Protein AF-A0A7S3FJM4-F1 (afdb_monomer_lite)

Sequence (471 aa):
MRAKPCRTRSKTSTLLRIMSQEGNAVQEMLAPPARSAQETRLATVQQASAEQGGRQRPVWGRTQSLAGVLAELHSSNAFLAQRGLEALREAVASAPCGVLSEALLKSPGLGALWMAWETVHADAKHRCSVAPLLAAAACLRYDARQDVSASLLAEADGVAAQLDAVAMTFVQRRLRDAYSHLASGSHTRANAALALLAAAVDGRPAVARELAASFDFSLQALPRLSNHVPMQRESAKVGRKRLRGSGDGDGAAARWPHPPSPADMSVKDLQAQPSRVLFVDFVLALLSAEDYGLARAVLGRKVLAAGVLHGIARDPPDRATIALRRVAQCTVEGSHDGGVRLPTRVLSAIFGDAAVEQLAIVSMRAGREEGGGEAAAASAAKVLLQALATQPLFGITPPRATLCPAGVRAAARCARLLKRLRPTMCRIHARLVIAAADANPCVAAAYLASLSIKVDPSLSERWLTSMALTG

Organism: NCBI:txid676789

Secondary structure (DSSP, 8-state):
----------STTHHHHHHHHHHHHHHTTSSPPPHHHHHHHHHHHHHHHHHTTTS-----STT--HHHHHHHHT-SSHHHHHHHHHHHHHHHHH-HHHHHHHHHHHSGGGHHHHHHHHHHHHSTTTTT-SHHHHHHHHHHT--TTTS--GGGHHHHHHHHHHHHHHHHHHHHHHHHHHHHHHTSS-HHHHHHHHHHHHHHHTT-HHHHHHHHHH--TT-THHHHHHS-PPPPTTHHHHHHHHTTSS---------PPPPPPTTT--HHHHHHS-HHHHHHHHHHHHHTS--HHHHHHHHT-HHHHHHHHTTGGGS-HHHHHHHHHHHHIIIII--TTS--PPPHHHHHHHS-HHHHHHHHHHHTT--S-TTSHHHHHHHHHHHHHHHHHH-GGGSSSPPTT--SHHHHHHHHHHHHHHHHT-GGG-HHHHHHHHHHHHH-HHHHHHHHHT-----S----HHHHHHHHHH-

pLDDT: mean 75.52, std 19.99, range [27.16, 97.06]

InterPro domains:
  IPR021714 URB1, N-terminal [PF11707] (114-465)
  IPR039844 Nucleolar pre-ribosomal-associated protein 1 [PTHR13500] (57-469)

Radius of gyration: 31.44 Å; chains: 1; bounding box: 91×106×93 Å

Foldseek 3Di:
DDDDDDDDDDPPPPVVVVVVVVVVVVVVVPDDPDPVVVVVVVVVVVVVVVVVPPPDDPPPDPDDDLVCLLVLLQDLALVSLLVSLQVLLLVCLVPVQVSLLVCCVVPPLNVSLVSSLCSQCVDPVRVLPLSSLLSLLSNLQDQLPPPDDPVCVVVSVVSNVSSLSNLLCCLVPPVVSLLCQLPVPDQLSVLSSLSSLLSSLQQHQVSLVSNLVRPDLVRPSLLVLLDDDDPPCPVVVVVVVVVPPDDDDDPDPPQPDQQDRSSPDDSVSSVVDRSNNSLLSSLLSSLNNLDLVSLLSSLLRLSSLCSCLQCLLVDRLQSLLSSLVSVCVSAPVHDPPPDDHHALVSLLSSPDPRSLLSLLSLLVQPDPDPPDSSPSSNVSSLSVLLCQLQPCRNVQAADAPDPDPSNLVSLLSSLVSLVSNPCLVPVSSLVSLVNSCVNHVSNLVNNVVPDPQPPDDDPDSSNVSVVVSND

Structure (mmCIF, N/CA/C/O backbone):
data_AF-A0A7S3FJM4-F1
#
_entry.id   AF-A0A7S3FJM4-F1
#
loop_
_atom_site.group_PDB
_atom_site.id
_atom_site.type_symbol
_atom_site.label_atom_id
_atom_site.label_alt_id
_atom_site.label_comp_id
_atom_site.label_asym_id
_atom_site.label_entity_id
_atom_site.label_seq_id
_atom_site.pdbx_PDB_ins_code
_atom_site.Cartn_x
_atom_site.Cartn_y
_atom_site.Cartn_z
_atom_site.occupancy
_atom_site.B_iso_or_equiv
_atom_site.auth_seq_id
_atom_site.auth_comp_id
_atom_site.auth_asym_id
_atom_site.auth_atom_id
_atom_site.pdbx_PDB_model_num
ATOM 1 N N . MET A 1 1 ? 62.749 -71.794 28.501 1.00 39.62 1 MET A N 1
ATOM 2 C CA . MET A 1 1 ? 62.805 -71.032 29.770 1.00 39.62 1 MET A CA 1
ATOM 3 C C . MET A 1 1 ? 61.394 -70.626 30.180 1.00 39.62 1 MET A C 1
ATOM 5 O O . MET A 1 1 ? 60.537 -70.475 29.325 1.00 39.62 1 MET A O 1
ATOM 9 N N . ARG A 1 2 ? 61.190 -70.565 31.496 1.00 34.47 2 ARG A N 1
ATOM 10 C CA . ARG A 1 2 ? 59.958 -70.433 32.293 1.00 34.47 2 ARG A CA 1
ATOM 11 C C . ARG A 1 2 ? 58.922 -69.390 31.825 1.00 34.47 2 ARG A C 1
ATOM 13 O O . ARG A 1 2 ? 59.269 -68.306 31.379 1.00 34.47 2 ARG A O 1
ATOM 20 N N . ALA A 1 3 ? 57.654 -69.746 32.042 1.00 38.28 3 ALA A N 1
ATOM 21 C CA . ALA A 1 3 ? 56.435 -68.974 31.798 1.00 38.28 3 ALA A CA 1
ATOM 22 C C . ALA A 1 3 ? 56.213 -67.795 32.770 1.00 38.28 3 ALA A C 1
ATOM 24 O O . ALA A 1 3 ? 56.645 -67.875 33.921 1.00 38.28 3 ALA A O 1
ATOM 25 N N . LYS A 1 4 ? 55.425 -66.785 32.349 1.00 33.31 4 LYS A N 1
ATOM 26 C CA . LYS A 1 4 ? 54.367 -66.125 33.154 1.00 33.31 4 LYS A CA 1
ATOM 27 C C . LYS A 1 4 ? 53.436 -65.223 32.294 1.00 33.31 4 LYS A C 1
ATOM 29 O O . LYS A 1 4 ? 53.839 -64.824 31.208 1.00 33.31 4 LYS A O 1
ATOM 34 N N . PRO A 1 5 ? 52.193 -64.953 32.756 1.00 41.44 5 PRO A N 1
ATOM 35 C CA . PRO A 1 5 ? 51.027 -64.606 31.931 1.00 41.44 5 PRO A CA 1
ATOM 36 C C . PRO A 1 5 ? 50.594 -63.130 32.034 1.00 41.44 5 PRO A C 1
ATOM 38 O O . PRO A 1 5 ? 50.868 -62.476 33.038 1.00 41.44 5 PRO A O 1
ATOM 41 N N . CYS A 1 6 ? 49.779 -62.648 31.086 1.00 31.61 6 CYS A N 1
ATOM 42 C CA . CYS A 1 6 ? 48.996 -61.416 31.250 1.00 31.61 6 CYS A CA 1
ATOM 43 C C . CYS A 1 6 ? 47.493 -61.698 31.120 1.00 31.61 6 CYS A C 1
ATOM 45 O O . CYS A 1 6 ? 46.991 -62.118 30.082 1.00 31.61 6 CYS A O 1
ATOM 47 N N . ARG A 1 7 ? 46.800 -61.486 32.243 1.00 37.44 7 ARG A N 1
ATOM 48 C CA . ARG A 1 7 ? 45.360 -61.640 32.460 1.00 37.44 7 ARG A CA 1
ATOM 49 C C . ARG A 1 7 ? 44.549 -60.592 31.696 1.00 37.44 7 ARG A C 1
ATOM 51 O O . ARG A 1 7 ? 44.805 -59.398 31.799 1.00 37.44 7 ARG A O 1
ATOM 58 N N . THR A 1 8 ? 43.463 -61.053 31.093 1.00 44.09 8 THR A N 1
ATOM 59 C CA . THR A 1 8 ? 42.258 -60.283 30.780 1.00 44.09 8 THR A CA 1
ATOM 60 C C . THR A 1 8 ? 41.577 -59.785 32.062 1.00 44.09 8 THR A C 1
ATOM 62 O O . THR A 1 8 ? 41.276 -60.582 32.954 1.00 44.09 8 THR A O 1
ATOM 65 N N . ARG A 1 9 ? 41.261 -58.485 32.152 1.00 39.78 9 ARG A N 1
ATOM 66 C CA . ARG A 1 9 ? 40.286 -57.945 33.118 1.00 39.78 9 ARG A CA 1
ATOM 67 C C . ARG A 1 9 ? 39.307 -56.988 32.426 1.00 39.78 9 ARG A C 1
ATOM 69 O O . ARG A 1 9 ? 39.622 -55.841 32.148 1.00 39.78 9 ARG A O 1
ATOM 76 N N . SER A 1 10 ? 38.141 -57.558 32.121 1.00 39.91 10 SER A N 1
ATOM 77 C CA . SER A 1 10 ? 36.777 -57.044 32.313 1.00 39.91 10 SER A CA 1
ATOM 78 C C . SER A 1 10 ? 36.544 -55.521 32.260 1.00 39.91 10 SER A C 1
ATOM 80 O O . SER A 1 10 ? 36.835 -54.795 33.209 1.00 39.91 10 SER A O 1
ATOM 82 N N . LYS A 1 11 ? 35.900 -55.074 31.171 1.00 44.12 11 LYS A N 1
ATOM 83 C CA . LYS A 1 11 ? 35.344 -53.724 30.949 1.00 44.12 11 LYS A CA 1
ATOM 84 C C . LYS A 1 11 ? 33.977 -53.495 31.627 1.00 44.12 11 LYS A C 1
ATOM 86 O O . LYS A 1 11 ? 33.295 -52.528 31.311 1.00 44.12 11 LYS A O 1
ATOM 91 N N . THR A 1 12 ? 33.559 -54.342 32.568 1.00 48.03 12 THR A N 1
ATOM 92 C CA . THR A 1 12 ? 32.200 -54.282 33.145 1.00 48.03 12 THR A CA 1
ATOM 93 C C . THR A 1 12 ? 32.071 -53.384 34.385 1.00 48.03 12 THR A C 1
ATOM 95 O O . THR A 1 12 ? 30.970 -53.203 3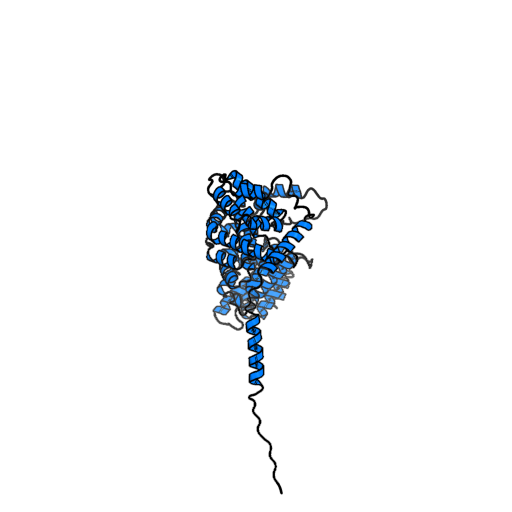4.887 1.00 48.03 12 THR A O 1
ATOM 98 N N . SER A 1 13 ? 33.160 -52.779 34.879 1.00 43.59 13 SER A N 1
ATOM 99 C CA . SER A 1 13 ? 33.133 -51.938 36.096 1.00 43.59 13 SER A CA 1
ATOM 100 C C . SER A 1 13 ? 32.888 -50.443 35.819 1.00 43.59 13 SER A C 1
ATOM 102 O O . SER A 1 13 ? 32.351 -49.729 36.662 1.00 43.59 13 SER A O 1
ATOM 104 N N . THR A 1 14 ? 33.208 -49.952 34.617 1.00 45.62 14 THR A N 1
ATOM 105 C CA . THR A 1 14 ? 33.057 -48.520 34.293 1.00 45.62 14 THR A CA 1
ATOM 106 C C . THR A 1 14 ? 31.616 -48.146 33.929 1.00 45.62 14 THR A C 1
ATOM 108 O O . THR A 1 14 ? 31.166 -47.059 34.276 1.00 45.62 14 THR A O 1
ATOM 111 N N . LEU A 1 15 ? 30.852 -49.057 33.312 1.00 43.81 15 LEU A N 1
ATOM 112 C CA . LEU A 1 15 ? 29.457 -48.796 32.921 1.00 43.81 15 LEU A CA 1
ATOM 113 C C . LEU A 1 15 ? 28.483 -48.760 34.112 1.00 43.81 15 LEU A C 1
ATOM 115 O O . LEU A 1 15 ? 27.527 -47.993 34.089 1.00 43.81 15 LEU A O 1
ATOM 119 N N . LEU A 1 16 ? 28.761 -49.497 35.193 1.00 45.72 16 LEU A N 1
ATOM 120 C CA . LEU A 1 16 ? 27.923 -49.477 36.400 1.00 45.72 16 LEU A CA 1
ATOM 121 C C . LEU A 1 16 ? 28.104 -48.210 37.254 1.00 45.72 16 LEU A C 1
ATOM 123 O O . LEU A 1 16 ? 27.214 -47.867 38.026 1.00 45.72 16 LEU A O 1
ATOM 127 N N . ARG A 1 17 ? 29.212 -47.471 37.097 1.00 48.81 17 ARG A N 1
ATOM 128 C CA . ARG A 1 17 ? 29.406 -46.181 37.787 1.00 48.81 17 ARG A CA 1
ATOM 129 C C . ARG A 1 17 ? 28.692 -45.020 37.104 1.00 48.81 17 ARG A C 1
ATOM 131 O O . ARG A 1 17 ? 28.250 -44.111 37.795 1.00 48.81 17 ARG A O 1
ATOM 138 N N . ILE A 1 18 ? 28.557 -45.070 35.780 1.00 49.81 18 ILE A N 1
ATOM 139 C CA . ILE A 1 18 ? 27.891 -44.014 35.006 1.00 49.81 18 ILE A CA 1
ATOM 140 C C . ILE A 1 18 ? 26.367 -44.115 35.185 1.00 49.81 18 ILE A C 1
ATOM 142 O O . ILE A 1 18 ? 25.718 -43.116 35.477 1.00 49.81 18 ILE A O 1
ATOM 146 N N . MET A 1 19 ? 25.808 -45.330 35.188 1.00 43.66 19 MET A N 1
ATOM 147 C CA . MET A 1 19 ? 24.363 -45.521 35.390 1.00 43.66 19 MET A CA 1
ATOM 148 C C . MET A 1 19 ? 23.877 -45.216 36.819 1.00 43.66 19 MET A C 1
ATOM 150 O O . MET A 1 19 ? 22.699 -44.934 37.014 1.00 43.66 19 MET A O 1
ATOM 154 N N . SER A 1 20 ? 24.762 -45.225 37.825 1.00 46.47 20 SER A N 1
ATOM 155 C CA . SER A 1 20 ? 24.394 -44.858 39.202 1.00 46.47 20 SER A CA 1
ATOM 156 C C . SER A 1 20 ? 24.446 -43.348 39.471 1.00 46.47 20 SER A C 1
ATOM 158 O O . SER A 1 20 ? 23.887 -42.909 40.473 1.00 46.47 20 SER A O 1
ATOM 160 N N . GLN A 1 21 ? 25.098 -42.552 38.613 1.00 45.81 21 GLN A N 1
ATOM 161 C CA . GLN A 1 21 ? 25.098 -41.086 38.729 1.00 45.81 21 GLN A CA 1
ATOM 162 C C . GLN A 1 21 ? 23.905 -40.444 38.008 1.00 45.81 21 GLN A C 1
ATOM 164 O O . GLN A 1 21 ? 23.391 -39.434 38.481 1.00 45.81 21 GLN A O 1
ATOM 169 N N . GLU A 1 22 ? 23.395 -41.061 36.940 1.00 44.41 22 GLU A N 1
ATOM 170 C CA . GLU A 1 22 ? 22.203 -40.566 36.234 1.00 44.41 22 GLU A CA 1
ATOM 171 C C . GLU A 1 22 ? 20.889 -40.874 36.977 1.00 44.41 22 GLU A C 1
ATOM 173 O O . GLU A 1 22 ? 19.920 -40.131 36.842 1.00 44.41 22 GLU A O 1
ATOM 178 N N . GLY A 1 23 ? 20.859 -41.899 37.840 1.00 41.25 23 GLY A N 1
ATOM 179 C CA . GLY A 1 23 ? 19.682 -42.227 38.659 1.00 41.25 23 GLY A CA 1
ATOM 180 C C . GLY A 1 23 ? 19.360 -41.204 39.758 1.00 41.25 23 GLY A C 1
ATOM 181 O O . GLY A 1 23 ? 18.189 -40.957 40.034 1.00 41.25 23 GLY A O 1
ATOM 182 N N . ASN A 1 24 ? 20.373 -40.552 40.342 1.00 38.72 24 ASN A N 1
ATOM 183 C CA . ASN A 1 24 ? 20.156 -39.538 41.385 1.00 38.72 24 ASN A CA 1
ATOM 184 C C . ASN A 1 24 ? 19.783 -38.160 40.817 1.00 38.72 24 ASN A C 1
ATOM 186 O O . ASN A 1 24 ? 19.081 -37.405 41.482 1.00 38.72 24 ASN A O 1
ATOM 190 N N . ALA A 1 25 ? 20.185 -37.845 39.581 1.00 40.25 25 ALA A N 1
ATOM 191 C CA . ALA A 1 25 ? 19.857 -36.564 38.950 1.00 40.25 25 ALA A CA 1
ATOM 192 C C . ALA A 1 25 ? 18.377 -36.463 38.530 1.00 40.25 25 ALA A C 1
ATOM 194 O O . ALA A 1 25 ? 17.809 -35.374 38.498 1.00 40.25 25 ALA A O 1
ATOM 195 N N . VAL A 1 26 ? 17.720 -37.595 38.249 1.00 42.66 26 VAL A N 1
ATOM 196 C CA . VAL A 1 26 ? 16.303 -37.618 37.843 1.00 42.66 26 VAL A CA 1
ATOM 197 C C . VAL A 1 26 ? 15.355 -37.553 39.049 1.00 42.66 26 VAL A C 1
ATOM 199 O O . VAL A 1 26 ? 14.230 -37.071 38.924 1.00 42.66 26 VAL A O 1
ATOM 202 N N . GLN A 1 27 ? 15.805 -37.960 40.241 1.00 40.97 27 GLN A N 1
ATOM 203 C CA . GLN A 1 27 ? 14.979 -37.936 41.455 1.00 40.97 27 GLN A CA 1
ATOM 204 C C . GLN A 1 27 ? 14.938 -36.560 42.144 1.00 40.97 27 GLN A C 1
ATOM 206 O O . GLN A 1 27 ? 13.982 -36.267 42.859 1.00 40.97 27 GLN A O 1
ATOM 211 N N . GLU A 1 28 ? 15.905 -35.680 41.866 1.00 41.78 28 GLU A N 1
ATOM 212 C CA . GLU A 1 28 ? 15.920 -34.291 42.356 1.00 41.78 28 GLU A CA 1
ATOM 213 C C . GLU A 1 28 ? 15.100 -33.326 41.469 1.00 41.78 28 GLU A C 1
ATOM 215 O O . GLU A 1 28 ? 14.780 -32.213 41.880 1.00 41.78 28 GLU A O 1
ATOM 220 N N . MET A 1 29 ? 14.681 -33.766 40.273 1.00 39.06 29 MET A N 1
ATOM 221 C CA . MET A 1 29 ? 13.888 -32.978 39.312 1.00 39.06 29 MET A CA 1
ATOM 222 C C . MET A 1 29 ? 12.359 -33.102 39.469 1.00 39.06 29 ME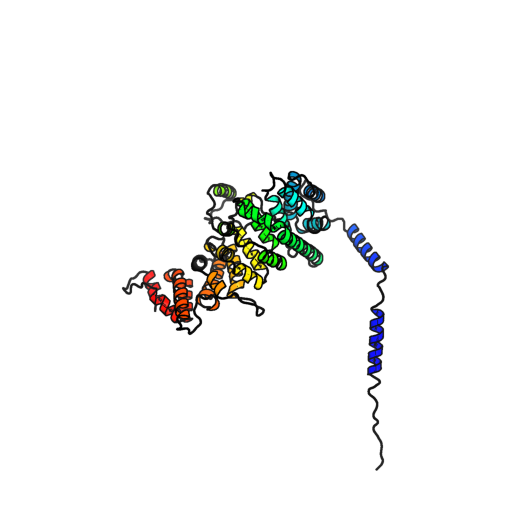T A C 1
ATOM 224 O O . MET A 1 29 ? 11.621 -32.434 38.745 1.00 39.06 29 MET A O 1
ATOM 228 N N . LEU A 1 30 ? 11.862 -33.933 40.395 1.00 41.28 30 LEU A N 1
ATOM 229 C CA . LEU A 1 30 ? 10.423 -34.211 40.570 1.00 41.28 30 LEU A CA 1
ATOM 230 C C . LEU A 1 30 ? 9.838 -33.774 41.926 1.00 41.28 30 LEU A C 1
ATOM 232 O O . LEU A 1 30 ? 8.687 -34.091 42.226 1.00 41.28 30 LEU A O 1
ATOM 236 N N . ALA A 1 31 ? 10.572 -33.005 42.734 1.00 42.19 31 ALA A N 1
ATOM 237 C CA . ALA A 1 31 ? 10.001 -32.374 43.923 1.00 42.19 31 ALA A CA 1
ATOM 238 C C . ALA A 1 31 ? 9.297 -31.049 43.548 1.00 42.19 31 ALA A C 1
ATOM 240 O O . ALA A 1 31 ? 9.924 -30.181 42.936 1.00 42.19 31 ALA A O 1
ATOM 241 N N . PRO A 1 32 ? 8.010 -30.845 43.897 1.00 41.59 32 PRO A N 1
ATOM 242 C CA . PRO A 1 32 ? 7.329 -29.582 43.630 1.00 41.59 32 PRO A CA 1
ATOM 243 C C . PRO A 1 32 ? 7.948 -28.459 44.481 1.00 41.59 32 PRO A C 1
ATOM 245 O O . PRO A 1 32 ? 8.251 -28.685 45.657 1.00 41.59 32 PRO A O 1
ATOM 248 N N . PRO A 1 33 ? 8.120 -27.237 43.944 1.00 40.09 33 PRO A N 1
ATOM 249 C CA . PRO A 1 33 ? 8.651 -26.138 44.732 1.00 40.09 33 PRO A CA 1
ATOM 250 C C . PRO A 1 33 ? 7.643 -25.775 45.827 1.00 40.09 33 PRO A C 1
ATOM 252 O O . PRO A 1 33 ? 6.438 -25.663 45.585 1.00 40.09 33 PRO A O 1
ATOM 255 N N . ALA A 1 34 ? 8.139 -25.602 47.051 1.00 42.25 34 ALA A N 1
ATOM 256 C CA . ALA A 1 34 ? 7.339 -25.171 48.186 1.00 42.25 34 ALA A CA 1
ATOM 257 C C . ALA A 1 34 ? 6.621 -23.848 47.853 1.00 42.25 34 ALA A C 1
ATOM 259 O O . ALA A 1 34 ? 7.263 -22.815 47.642 1.00 42.25 34 ALA A O 1
ATOM 260 N N . ARG A 1 35 ? 5.280 -23.886 47.820 1.00 42.66 35 ARG A N 1
ATOM 261 C CA . ARG A 1 35 ? 4.386 -22.749 47.512 1.00 42.66 35 ARG A CA 1
ATOM 262 C C . ARG A 1 35 ? 4.677 -21.495 48.351 1.00 42.66 35 ARG A C 1
ATOM 264 O O . ARG A 1 35 ? 4.466 -20.384 47.875 1.00 42.66 35 ARG A O 1
ATOM 271 N N . SER A 1 36 ? 5.260 -21.656 49.538 1.00 44.75 36 SER A N 1
ATOM 272 C CA . SER A 1 36 ? 5.613 -20.548 50.428 1.00 44.75 36 SER A CA 1
ATOM 273 C C . SER A 1 36 ? 6.705 -19.626 49.869 1.00 44.75 36 SER A C 1
ATOM 275 O O . SER A 1 36 ? 6.663 -18.424 50.116 1.00 44.75 36 SER A O 1
ATOM 277 N N . ALA A 1 37 ? 7.654 -20.115 49.063 1.00 41.62 37 ALA A N 1
ATOM 278 C CA . ALA A 1 37 ? 8.743 -19.276 48.545 1.00 41.62 37 ALA A CA 1
ATOM 279 C C . ALA A 1 37 ? 8.318 -18.382 47.361 1.00 41.62 37 ALA A C 1
ATOM 281 O O . ALA A 1 37 ? 8.866 -17.293 47.177 1.00 41.62 37 ALA A O 1
ATOM 282 N N . GLN A 1 38 ? 7.327 -18.812 46.572 1.00 44.06 38 GLN A N 1
ATOM 283 C CA . GLN A 1 38 ? 6.772 -18.028 45.462 1.00 44.06 38 GLN A CA 1
ATOM 284 C C . GLN A 1 38 ? 5.787 -16.958 45.947 1.00 44.06 38 GLN A C 1
ATOM 286 O O . GLN A 1 38 ? 5.832 -15.833 45.452 1.00 44.06 38 GLN A O 1
ATOM 291 N N . GLU A 1 39 ? 4.968 -17.265 46.957 1.00 43.50 39 GLU A N 1
ATOM 292 C CA . GLU A 1 39 ? 4.074 -16.285 47.591 1.00 43.50 39 GLU A CA 1
ATOM 293 C C . GLU A 1 39 ? 4.863 -15.203 48.336 1.00 43.50 39 GLU A C 1
ATOM 295 O O . GLU A 1 39 ? 4.546 -14.021 48.213 1.00 43.50 39 GLU A O 1
ATOM 300 N N . THR A 1 40 ? 5.965 -15.572 49.001 1.00 44.62 40 THR A N 1
ATOM 301 C CA . THR A 1 40 ? 6.827 -14.586 49.671 1.00 44.62 40 THR A CA 1
ATOM 302 C C . THR A 1 40 ? 7.497 -13.654 48.655 1.00 44.62 40 THR A C 1
ATOM 304 O O . THR A 1 40 ? 7.541 -12.452 48.894 1.00 44.62 40 THR A O 1
ATOM 307 N N . ARG A 1 41 ? 7.938 -14.160 47.486 1.00 43.53 41 ARG A N 1
ATOM 308 C CA . ARG A 1 41 ? 8.531 -13.344 46.403 1.00 43.53 41 ARG A CA 1
ATOM 309 C C . ARG A 1 41 ? 7.516 -12.444 45.692 1.00 43.53 41 ARG A C 1
ATOM 311 O O . ARG A 1 41 ? 7.853 -11.308 45.375 1.00 43.53 41 ARG A O 1
ATOM 318 N N . LEU A 1 42 ? 6.281 -12.904 45.477 1.00 43.38 42 LEU A N 1
ATOM 319 C CA . LEU A 1 42 ? 5.201 -12.065 44.938 1.00 43.38 42 LEU A CA 1
ATOM 320 C C . LEU A 1 42 ? 4.802 -10.959 45.926 1.00 43.38 42 LEU A C 1
ATOM 322 O O . LEU A 1 42 ? 4.613 -9.818 45.507 1.00 43.38 42 LEU A O 1
ATOM 326 N N . ALA A 1 43 ? 4.782 -11.258 47.229 1.00 42.50 43 ALA A N 1
ATOM 327 C CA . ALA A 1 43 ? 4.556 -10.258 48.268 1.00 42.50 43 ALA A CA 1
ATOM 328 C C . ALA A 1 43 ? 5.711 -9.244 48.356 1.00 42.50 43 ALA A C 1
ATOM 330 O O . ALA A 1 43 ? 5.450 -8.048 48.434 1.00 42.50 43 ALA A O 1
ATOM 331 N N . THR A 1 44 ? 6.980 -9.668 48.240 1.00 42.12 44 THR A N 1
ATOM 332 C CA . THR A 1 44 ? 8.118 -8.720 48.268 1.00 42.12 44 THR A CA 1
ATOM 333 C C . THR A 1 44 ? 8.165 -7.825 47.027 1.00 42.12 44 THR A C 1
ATOM 335 O O . THR A 1 44 ? 8.533 -6.660 47.137 1.00 42.12 44 THR A O 1
ATOM 338 N N . VAL A 1 45 ? 7.750 -8.322 45.854 1.00 45.19 45 VAL A N 1
ATOM 339 C CA . VAL A 1 45 ? 7.652 -7.514 44.622 1.00 45.19 45 VAL A CA 1
ATOM 340 C C . VAL A 1 45 ? 6.471 -6.534 44.681 1.00 45.19 45 VAL A C 1
ATOM 342 O O . VAL A 1 45 ? 6.612 -5.389 44.252 1.00 45.19 45 VAL A O 1
ATOM 345 N N . GLN A 1 46 ? 5.336 -6.924 45.275 1.00 40.88 46 GLN A N 1
ATOM 346 C CA . GLN A 1 46 ? 4.203 -6.014 45.499 1.00 40.88 46 GLN A CA 1
ATOM 347 C C . GLN A 1 46 ? 4.507 -4.945 46.561 1.00 40.88 46 GLN A C 1
ATOM 349 O O . GLN A 1 46 ? 4.119 -3.790 46.389 1.00 40.88 46 GLN A O 1
ATOM 354 N N . GLN A 1 47 ? 5.256 -5.288 47.612 1.00 36.50 47 GLN A N 1
ATOM 355 C CA . GLN A 1 47 ? 5.633 -4.354 48.677 1.00 36.50 47 GLN A CA 1
ATOM 356 C C . GLN A 1 47 ? 6.756 -3.396 48.232 1.00 36.50 47 GLN A C 1
ATOM 358 O O . GLN A 1 47 ? 6.686 -2.202 48.512 1.00 36.50 47 GLN A O 1
ATOM 363 N N . ALA A 1 48 ? 7.704 -3.858 47.404 1.00 36.78 48 ALA A N 1
ATOM 364 C CA . ALA A 1 48 ? 8.706 -2.993 46.769 1.00 36.78 48 ALA A CA 1
ATOM 365 C C . ALA A 1 48 ? 8.106 -2.043 45.706 1.00 36.78 48 ALA A C 1
ATOM 367 O O . ALA A 1 48 ? 8.590 -0.923 45.540 1.00 36.78 48 ALA A O 1
ATOM 368 N N . SER A 1 49 ? 7.021 -2.443 45.022 1.00 35.16 49 SER A N 1
ATOM 369 C CA . SER A 1 49 ? 6.247 -1.546 44.141 1.00 35.16 49 SER A CA 1
ATOM 370 C C . SER A 1 49 ? 5.432 -0.498 44.909 1.00 35.16 49 SER A C 1
ATOM 372 O O . SER A 1 49 ? 5.216 0.598 44.394 1.00 35.16 49 SER A O 1
ATOM 374 N N . ALA A 1 50 ? 5.002 -0.795 46.140 1.00 34.34 50 ALA A N 1
ATOM 375 C CA . ALA A 1 50 ? 4.279 0.159 46.981 1.00 34.34 50 ALA A CA 1
ATOM 376 C C . ALA A 1 50 ? 5.205 1.241 47.575 1.00 34.34 50 ALA A C 1
ATOM 378 O O . ALA A 1 50 ? 4.801 2.397 47.687 1.00 34.34 50 ALA A O 1
ATOM 379 N N . GLU A 1 51 ? 6.460 0.904 47.887 1.00 33.56 51 GLU A N 1
ATOM 380 C CA . GLU A 1 51 ? 7.417 1.836 48.508 1.00 33.56 51 GLU A CA 1
ATOM 381 C C . GLU A 1 51 ? 8.196 2.704 47.500 1.00 33.56 51 GLU A C 1
ATOM 383 O O . GLU A 1 51 ? 8.708 3.761 47.863 1.00 33.56 51 GLU A O 1
ATOM 388 N N . GLN A 1 52 ? 8.198 2.354 46.206 1.00 34.25 52 GLN A N 1
ATOM 389 C CA . GLN A 1 52 ? 8.648 3.248 45.120 1.00 34.25 52 GLN A CA 1
ATOM 390 C C . GLN A 1 52 ? 7.513 4.100 44.514 1.00 34.25 52 GLN A C 1
ATOM 392 O O . GLN A 1 52 ? 7.685 4.742 43.473 1.00 34.25 52 GLN A O 1
ATOM 397 N N . GLY A 1 53 ? 6.364 4.175 45.197 1.00 31.00 53 GLY A N 1
ATOM 398 C CA . GLY A 1 53 ? 5.163 4.939 44.834 1.00 31.00 53 GLY A CA 1
ATOM 399 C C . GLY A 1 53 ? 5.284 6.468 44.933 1.00 31.00 53 GLY A C 1
ATOM 400 O O . GLY A 1 53 ? 4.310 7.141 45.253 1.00 31.00 53 GLY A O 1
ATOM 401 N N . GLY A 1 54 ? 6.466 7.025 44.657 1.00 27.16 54 GLY A N 1
ATOM 402 C CA . GLY A 1 54 ? 6.715 8.466 44.539 1.00 27.16 54 GLY A CA 1
ATOM 403 C C . GLY A 1 54 ? 6.852 8.961 43.094 1.00 27.16 54 GLY A C 1
ATOM 404 O O . GLY A 1 54 ? 7.145 10.135 42.877 1.00 27.16 54 GLY A O 1
ATOM 405 N N . ARG A 1 55 ? 6.670 8.097 42.084 1.00 33.97 55 ARG A N 1
ATOM 406 C CA . ARG A 1 55 ? 6.646 8.531 40.680 1.00 33.97 55 ARG A CA 1
ATOM 407 C C . ARG A 1 55 ? 5.242 8.984 40.310 1.00 33.97 55 ARG A C 1
ATOM 409 O O . ARG A 1 55 ? 4.298 8.200 40.289 1.00 33.97 55 ARG A O 1
ATOM 416 N N . GLN A 1 56 ? 5.141 10.288 40.070 1.00 33.16 56 GLN A N 1
ATOM 417 C CA . GLN A 1 56 ? 3.959 10.998 39.603 1.00 33.16 56 GLN A CA 1
ATOM 418 C C . GLN A 1 56 ? 3.174 10.157 38.591 1.00 33.16 56 GLN A C 1
ATOM 420 O O . GLN A 1 56 ? 3.700 9.766 37.548 1.00 33.16 56 GLN A O 1
ATOM 425 N N . ARG A 1 57 ? 1.900 9.898 38.907 1.00 35.91 57 ARG A N 1
ATOM 426 C CA . ARG A 1 57 ? 0.926 9.417 37.924 1.00 35.91 57 ARG A CA 1
ATOM 427 C C . ARG A 1 57 ? 0.998 10.347 36.707 1.00 35.91 57 ARG A C 1
ATOM 429 O O . ARG A 1 57 ? 1.057 11.560 36.926 1.00 35.91 57 ARG A O 1
ATOM 436 N N . PRO A 1 58 ? 0.980 9.832 35.465 1.00 33.59 58 PRO A N 1
ATOM 437 C CA . PRO A 1 58 ? 0.926 10.690 34.291 1.00 33.59 58 PRO A CA 1
ATOM 438 C C . PRO A 1 58 ? -0.272 11.631 34.446 1.00 33.59 58 PRO A C 1
ATOM 440 O O . PRO A 1 58 ? -1.415 11.196 34.595 1.00 33.59 58 PRO A O 1
ATOM 443 N N . VAL A 1 59 ? 0.014 12.929 34.541 1.00 35.09 59 VAL A N 1
ATOM 444 C CA . VAL A 1 59 ? -1.001 13.965 34.711 1.00 35.09 59 VAL A CA 1
ATOM 445 C C . VAL A 1 59 ? -1.653 14.154 33.351 1.00 35.09 59 VAL A C 1
ATOM 447 O O . VAL A 1 59 ? -1.131 14.843 32.479 1.00 35.09 59 VAL A O 1
ATOM 450 N N . TRP A 1 60 ? -2.778 13.468 33.170 1.00 51.88 60 TRP A N 1
ATOM 451 C CA . TRP A 1 60 ? -3.650 13.575 32.008 1.00 51.88 60 TRP A CA 1
ATOM 452 C C . TRP A 1 60 ? -4.053 15.035 31.769 1.00 51.88 60 TRP A C 1
ATOM 454 O O . TRP A 1 60 ? -4.259 15.801 32.717 1.00 51.88 60 TRP A O 1
ATOM 464 N N . GLY A 1 61 ? -4.209 15.418 30.500 1.00 40.47 61 GLY A N 1
ATOM 465 C CA . GLY A 1 61 ? -4.842 16.683 30.131 1.00 40.47 61 GLY A CA 1
ATOM 466 C C . GLY A 1 61 ? -6.150 16.876 30.911 1.00 40.47 61 GLY A C 1
ATOM 467 O O . GLY A 1 61 ? -6.917 15.937 31.111 1.00 40.47 61 GLY A O 1
ATOM 468 N N . ARG A 1 62 ? -6.359 18.089 31.426 1.00 41.59 62 ARG A N 1
ATOM 469 C CA . ARG A 1 62 ? -7.336 18.449 32.467 1.00 41.59 62 ARG A CA 1
ATOM 470 C C . ARG A 1 62 ? -8.812 18.164 32.114 1.00 41.59 62 ARG A C 1
ATOM 472 O O . ARG A 1 62 ? -9.535 19.139 31.936 1.00 41.59 62 ARG A O 1
ATOM 479 N N . THR A 1 63 ? -9.306 16.916 32.046 1.00 49.25 63 THR A N 1
ATOM 480 C CA . THR A 1 63 ? -10.738 16.619 32.351 1.00 49.25 63 THR A CA 1
ATOM 481 C C . THR A 1 63 ? -11.212 15.156 32.418 1.00 49.25 63 THR A C 1
ATOM 483 O O . THR A 1 63 ? -12.266 14.959 33.016 1.00 49.25 63 THR A O 1
ATOM 486 N N . GLN A 1 64 ? -10.537 14.122 31.893 1.00 65.75 64 GLN A N 1
ATOM 487 C CA . GLN A 1 64 ? -11.095 12.748 31.945 1.00 65.75 64 GLN A CA 1
ATOM 488 C C . GLN A 1 64 ? -10.070 11.666 32.312 1.00 65.75 64 GLN A C 1
ATOM 490 O O . GLN A 1 64 ? -8.949 11.654 31.816 1.00 65.75 64 GLN A O 1
ATOM 495 N N . SER A 1 65 ? -10.466 10.744 33.197 1.00 86.12 65 SER A N 1
ATOM 496 C CA . SER A 1 65 ? -9.691 9.543 33.539 1.00 86.12 65 SER A CA 1
ATOM 497 C C . SER A 1 65 ? -9.952 8.424 32.524 1.00 86.12 65 SER A C 1
ATOM 499 O O . SER A 1 65 ? -11.039 8.362 31.949 1.00 86.12 65 SER A O 1
ATOM 501 N N . LEU A 1 66 ? -9.014 7.479 32.355 1.00 84.25 66 LEU A N 1
ATOM 502 C CA . LEU A 1 66 ? -9.225 6.313 31.478 1.00 84.25 66 LEU A CA 1
ATOM 503 C C . LEU A 1 66 ? -10.481 5.512 31.863 1.00 84.25 66 LEU A C 1
ATOM 505 O O . LEU A 1 66 ? -11.174 4.987 31.000 1.00 84.25 66 LEU A O 1
ATOM 509 N N . ALA A 1 67 ? -10.816 5.453 33.155 1.00 85.81 67 ALA A N 1
ATOM 510 C CA . ALA A 1 67 ? -12.056 4.831 33.618 1.00 85.81 67 ALA A CA 1
ATOM 511 C C . ALA A 1 67 ? -13.308 5.545 33.072 1.00 85.81 67 ALA A C 1
ATOM 513 O O . ALA A 1 67 ? -14.261 4.879 32.679 1.00 85.81 67 ALA A O 1
ATOM 514 N N . GLY A 1 68 ? -13.286 6.881 33.000 1.00 87.88 68 GLY A N 1
ATOM 515 C CA . GLY A 1 68 ? -14.344 7.670 32.367 1.00 87.88 68 GLY A CA 1
ATOM 516 C C . GLY A 1 68 ? -14.445 7.406 30.864 1.00 87.88 68 GLY A C 1
ATOM 517 O O . GLY A 1 68 ? -15.539 7.160 30.366 1.00 87.88 68 GLY A O 1
ATOM 518 N N . VAL A 1 69 ? -13.306 7.352 30.163 1.00 89.75 69 VAL A N 1
ATOM 519 C CA . VAL A 1 69 ? -13.257 7.011 28.728 1.00 89.75 69 VAL A CA 1
ATOM 520 C C . VAL A 1 69 ? -13.843 5.620 28.474 1.00 89.75 69 VAL A C 1
ATOM 522 O O . VAL A 1 69 ? -14.704 5.455 27.614 1.00 89.75 69 VAL A O 1
ATOM 525 N N . LEU A 1 70 ? -13.442 4.616 29.259 1.00 90.00 70 LEU A N 1
ATOM 526 C CA . LEU A 1 70 ? -13.989 3.263 29.153 1.00 90.00 70 LEU A CA 1
ATOM 527 C C . LEU A 1 70 ? -15.491 3.230 29.463 1.00 90.00 70 LEU A C 1
ATOM 529 O O . LEU A 1 70 ? -16.222 2.520 28.780 1.00 90.00 70 LEU A O 1
ATOM 533 N N . ALA A 1 71 ? -15.980 3.993 30.443 1.00 90.50 71 ALA A N 1
ATOM 534 C CA . ALA A 1 71 ? -17.412 4.072 30.732 1.00 90.50 71 ALA A CA 1
ATOM 535 C C . ALA A 1 71 ? -18.211 4.661 29.554 1.00 90.50 71 ALA A C 1
ATOM 537 O O . ALA A 1 71 ? -19.285 4.160 29.227 1.00 90.50 71 ALA A O 1
ATOM 538 N N . GLU A 1 72 ? -17.670 5.679 28.879 1.00 92.12 72 GLU A N 1
ATOM 539 C CA . GLU A 1 72 ? -18.273 6.250 27.669 1.00 92.12 72 GLU A CA 1
ATOM 540 C C . GLU A 1 72 ? -18.303 5.249 26.508 1.00 92.12 72 GLU A C 1
ATOM 542 O O . GLU A 1 72 ? -19.323 5.138 25.830 1.00 92.12 72 GLU A O 1
ATOM 547 N N . LEU A 1 73 ? -17.238 4.461 26.326 1.00 92.12 73 LEU A N 1
ATOM 548 C CA . LEU A 1 73 ? -17.179 3.406 25.307 1.00 92.12 73 LEU A CA 1
ATOM 549 C C . LEU A 1 73 ? -18.216 2.292 25.530 1.00 92.12 73 LEU A C 1
ATOM 551 O O . LEU A 1 73 ? -18.746 1.742 24.568 1.00 92.12 73 LEU A O 1
ATOM 555 N N . HIS A 1 74 ? -18.545 1.976 26.784 1.00 93.19 74 HIS A N 1
ATOM 556 C CA . HIS A 1 74 ? -19.596 1.005 27.115 1.00 93.19 74 HIS A CA 1
ATOM 557 C C . HIS A 1 74 ? -21.015 1.588 27.035 1.00 93.19 74 HIS A C 1
ATOM 559 O O . HIS A 1 74 ? -21.989 0.867 27.260 1.00 93.19 74 HIS A O 1
ATOM 565 N N . SER A 1 75 ? -21.164 2.881 26.737 1.00 91.88 75 SER A N 1
ATOM 566 C CA . SER A 1 75 ? -22.479 3.504 26.657 1.00 91.88 75 SER A CA 1
ATOM 567 C C . SER A 1 75 ? -23.290 2.947 25.485 1.00 91.88 75 SER A C 1
ATOM 569 O O . SER A 1 75 ? -22.810 2.861 24.357 1.00 91.88 75 SER A O 1
ATOM 571 N N . SER A 1 76 ? -24.570 2.658 25.724 1.00 91.88 76 SER A N 1
ATOM 572 C CA . SER A 1 76 ? -25.539 2.370 24.656 1.00 91.88 76 SER A CA 1
ATOM 573 C C . SER A 1 76 ? -25.953 3.626 23.874 1.00 91.88 76 SER A C 1
ATOM 575 O O . SER A 1 76 ? -26.681 3.529 22.891 1.00 91.88 76 SER A O 1
ATOM 577 N N . ASN A 1 77 ? -25.521 4.817 24.305 1.00 91.81 77 ASN A N 1
ATOM 578 C CA . ASN A 1 77 ? -25.769 6.068 23.601 1.00 91.81 77 ASN A CA 1
ATOM 579 C C . ASN A 1 77 ? -24.651 6.324 22.580 1.00 91.81 77 ASN A C 1
ATOM 581 O O . ASN A 1 77 ? -23.502 6.547 22.960 1.00 91.81 77 ASN A O 1
ATOM 585 N N . ALA A 1 78 ? -25.000 6.359 21.291 1.00 91.00 78 ALA A N 1
ATOM 586 C CA . ALA A 1 78 ? -24.048 6.550 20.197 1.00 91.00 78 ALA A CA 1
ATOM 587 C C . ALA A 1 78 ? -23.224 7.845 20.302 1.00 91.00 78 ALA A C 1
ATOM 589 O O . ALA A 1 78 ? -22.053 7.850 19.929 1.00 91.00 78 ALA A O 1
ATOM 590 N N . PHE A 1 79 ? -23.789 8.925 20.851 1.00 90.62 79 PHE A N 1
ATOM 591 C CA . PHE A 1 79 ? -23.056 10.175 21.061 1.00 90.62 79 PHE A CA 1
ATOM 592 C C . PHE A 1 79 ? -21.960 10.020 22.123 1.00 90.62 79 PHE A C 1
ATOM 594 O O . PHE A 1 79 ? -20.829 10.454 21.913 1.00 90.62 79 PHE A O 1
ATOM 601 N N . LEU A 1 80 ? -22.277 9.369 23.248 1.00 91.12 80 LEU A N 1
ATOM 602 C CA . LEU A 1 80 ? -21.301 9.113 24.313 1.00 91.12 80 LEU A CA 1
ATOM 603 C C . LEU A 1 80 ? -20.247 8.099 23.863 1.00 91.12 80 LEU A C 1
ATOM 605 O O . LEU A 1 80 ? -19.064 8.328 24.082 1.00 91.12 80 LEU A O 1
ATOM 609 N N . ALA A 1 81 ? -20.653 7.043 23.155 1.00 91.44 81 ALA A N 1
ATOM 610 C CA . ALA A 1 81 ? -19.728 6.081 22.565 1.00 91.44 81 ALA A CA 1
ATOM 611 C C . ALA A 1 81 ? -18.761 6.754 21.574 1.00 91.44 81 ALA A C 1
ATOM 613 O O . ALA A 1 81 ? -17.557 6.501 21.611 1.00 91.44 81 ALA A O 1
ATOM 614 N N . GLN A 1 82 ? -19.260 7.661 20.725 1.00 90.81 82 GLN A N 1
ATOM 615 C CA . GLN A 1 82 ? -18.419 8.443 19.820 1.00 90.81 82 GLN A CA 1
ATOM 616 C C . GLN A 1 82 ? -17.432 9.336 20.584 1.00 90.81 82 GLN A C 1
ATOM 618 O O . GLN A 1 82 ? -16.249 9.353 20.243 1.00 90.81 82 GLN A O 1
ATOM 623 N N . ARG A 1 83 ? -17.891 10.045 21.623 1.00 91.12 83 ARG A N 1
ATOM 624 C CA . ARG A 1 83 ? -17.021 10.884 22.458 1.00 91.12 83 ARG A CA 1
ATOM 625 C C . ARG A 1 83 ? -15.928 10.061 23.143 1.00 91.12 83 ARG A C 1
ATOM 627 O O . ARG A 1 83 ? -14.765 10.453 23.104 1.00 91.12 83 ARG A O 1
ATOM 634 N N . GLY A 1 84 ? -16.277 8.884 23.663 1.00 91.38 84 GLY A N 1
ATOM 635 C CA . GLY A 1 84 ? -15.323 7.944 24.245 1.00 91.38 84 GLY A CA 1
ATOM 636 C C . GLY A 1 84 ? -14.267 7.467 23.242 1.00 91.38 84 GLY A C 1
ATOM 637 O O . GLY A 1 84 ? -13.094 7.368 23.591 1.00 91.38 84 GLY A O 1
ATOM 638 N N . LEU A 1 85 ? -14.642 7.219 21.981 1.00 92.00 85 LEU A N 1
ATOM 639 C CA . LEU A 1 85 ? -13.697 6.837 20.920 1.00 92.00 85 LEU A CA 1
ATOM 640 C C . LEU A 1 85 ? -12.717 7.970 20.585 1.00 92.00 85 LEU A C 1
ATOM 642 O O . LEU A 1 85 ? -11.523 7.725 20.412 1.00 92.00 85 LEU A O 1
ATOM 646 N N . GLU A 1 86 ? -13.207 9.207 20.509 1.00 90.19 86 GLU A N 1
ATOM 647 C CA . GLU A 1 86 ? -12.372 10.390 20.277 1.00 90.19 86 GLU A CA 1
ATOM 648 C C . GLU A 1 86 ? -11.406 10.623 21.450 1.00 90.19 86 GLU A C 1
ATOM 650 O O . GLU A 1 86 ? -10.207 10.794 21.221 1.0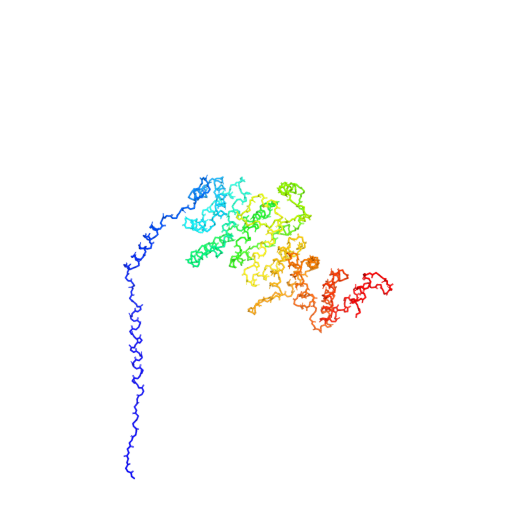0 90.19 86 GLU A O 1
ATOM 655 N N . ALA A 1 87 ? -11.894 10.514 22.690 1.00 89.62 87 ALA A N 1
ATOM 656 C CA . ALA A 1 87 ? -11.084 10.639 23.899 1.00 89.62 87 ALA A CA 1
ATOM 657 C C . ALA A 1 87 ? -10.029 9.527 24.018 1.00 89.62 87 ALA A C 1
ATOM 659 O O . ALA A 1 87 ? -8.880 9.802 24.362 1.00 89.62 87 ALA A O 1
ATOM 660 N N . LEU A 1 88 ? -10.377 8.277 23.683 1.00 90.19 88 LEU A N 1
ATOM 661 C CA . LEU A 1 88 ? -9.417 7.170 23.649 1.00 90.19 88 LEU A CA 1
ATOM 662 C C . LEU A 1 88 ? -8.307 7.441 22.632 1.00 90.19 88 LEU A C 1
ATOM 664 O O . LEU A 1 88 ? -7.133 7.252 22.939 1.00 90.19 88 LEU A O 1
ATOM 668 N N . ARG A 1 89 ? -8.662 7.906 21.432 1.00 88.44 89 ARG A N 1
ATOM 669 C CA . ARG A 1 89 ? -7.685 8.242 20.394 1.00 88.44 89 ARG A CA 1
ATOM 670 C C . ARG A 1 89 ? -6.719 9.330 20.858 1.00 88.44 89 ARG A C 1
ATOM 672 O O . ARG A 1 89 ? -5.514 9.176 20.690 1.00 88.44 89 ARG A O 1
ATOM 679 N N . GLU A 1 90 ? -7.238 10.410 21.436 1.00 86.19 90 GLU A N 1
ATOM 680 C CA . GLU A 1 90 ? -6.418 11.506 21.965 1.00 86.19 90 GLU A CA 1
ATOM 681 C C . GLU A 1 90 ? -5.519 11.037 23.115 1.00 86.19 90 GLU A C 1
ATOM 683 O O . GLU A 1 90 ? -4.340 11.391 23.161 1.00 86.19 90 GLU A O 1
ATOM 688 N N . ALA A 1 91 ? -6.032 10.172 23.995 1.00 84.88 91 ALA A N 1
ATOM 689 C CA . ALA A 1 91 ? -5.241 9.572 25.061 1.00 84.88 91 ALA A CA 1
ATOM 690 C C . ALA A 1 91 ? -4.079 8.743 24.488 1.00 84.88 91 ALA A C 1
ATOM 692 O O . ALA A 1 91 ? -2.931 8.959 24.879 1.00 84.88 91 ALA A O 1
ATOM 693 N N . VAL A 1 92 ? -4.351 7.865 23.515 1.00 84.75 92 VAL A N 1
ATOM 694 C CA . VAL A 1 92 ? -3.325 7.051 22.839 1.00 84.75 92 VAL A CA 1
ATOM 695 C C . VAL A 1 92 ? -2.290 7.929 22.134 1.00 84.75 92 VAL A C 1
ATOM 697 O O . VAL A 1 92 ? -1.105 7.637 22.225 1.00 84.75 92 VAL A O 1
ATOM 700 N N . ALA A 1 93 ? -2.699 9.026 21.492 1.00 80.00 93 ALA A N 1
ATOM 701 C CA . ALA A 1 93 ? -1.766 9.963 20.865 1.00 80.00 93 ALA A CA 1
ATOM 702 C C . ALA A 1 93 ? -0.844 10.650 21.886 1.00 80.00 93 ALA A C 1
ATOM 704 O O . ALA A 1 93 ? 0.326 10.888 21.607 1.00 80.00 93 ALA A O 1
ATOM 705 N N . SER A 1 94 ? -1.357 10.951 23.083 1.00 80.19 94 SER A N 1
ATOM 706 C CA . SER A 1 94 ? -0.582 11.642 24.119 1.00 80.19 94 SER A CA 1
ATOM 707 C C . SER A 1 94 ? 0.376 10.734 24.901 1.00 80.19 94 SER A C 1
ATOM 709 O O . SER A 1 94 ? 1.452 11.182 25.293 1.00 80.19 94 SER A O 1
ATOM 711 N N . ALA A 1 95 ? -0.008 9.479 25.163 1.00 76.31 95 ALA A N 1
ATOM 712 C CA . ALA A 1 95 ? 0.747 8.554 26.010 1.00 76.31 95 ALA A CA 1
ATOM 713 C C . ALA A 1 95 ? 0.463 7.084 25.629 1.00 76.31 95 ALA A C 1
ATOM 715 O O . ALA A 1 95 ? -0.210 6.366 26.377 1.00 76.31 95 ALA A O 1
ATOM 716 N N . PRO A 1 96 ? 0.963 6.603 24.478 1.00 73.56 96 PRO A N 1
ATOM 717 C CA . PRO A 1 96 ? 0.474 5.372 23.860 1.00 73.56 96 PRO A CA 1
ATOM 718 C C . PRO A 1 96 ? 0.715 4.114 24.710 1.00 73.56 96 PRO A C 1
ATOM 720 O O . PRO A 1 96 ? -0.224 3.356 24.944 1.00 73.56 96 PRO A O 1
ATOM 723 N N . CYS A 1 97 ? 1.928 3.921 25.245 1.00 72.56 97 CYS A N 1
ATOM 724 C CA . CYS A 1 97 ? 2.293 2.729 26.025 1.00 72.56 97 CYS A CA 1
ATOM 725 C C . CYS A 1 97 ? 1.452 2.561 27.301 1.00 72.56 97 CYS A C 1
ATOM 727 O O . CYS A 1 97 ? 0.872 1.500 27.544 1.00 72.56 97 CYS A O 1
ATOM 729 N N . GLY A 1 98 ? 1.353 3.626 28.105 1.00 78.44 98 GLY A N 1
ATOM 730 C CA . GLY A 1 98 ? 0.634 3.597 29.381 1.00 78.44 98 GLY A CA 1
ATOM 731 C C . GLY A 1 98 ? -0.872 3.435 29.191 1.00 78.44 98 GLY A C 1
ATOM 732 O O . GLY A 1 98 ? -1.492 2.608 29.857 1.00 78.44 98 GLY A O 1
ATOM 733 N N . VAL A 1 99 ? -1.450 4.173 28.235 1.00 83.19 99 VAL A N 1
ATOM 734 C CA . VAL A 1 99 ? -2.887 4.110 27.930 1.00 83.19 99 VAL A CA 1
ATOM 735 C C . VAL A 1 99 ? -3.277 2.740 27.408 1.00 83.19 99 VAL A C 1
ATOM 737 O O . VAL A 1 99 ? -4.253 2.170 27.888 1.00 83.19 99 VAL A O 1
ATOM 740 N N . LEU A 1 100 ? -2.545 2.212 26.424 1.00 83.50 100 LEU A N 1
ATOM 741 C CA . LEU A 1 100 ? -2.912 0.949 25.791 1.00 83.50 100 LEU A CA 1
ATOM 742 C C . LEU A 1 100 ? -2.736 -0.223 26.745 1.00 83.50 100 LEU A C 1
ATOM 744 O O . LEU A 1 100 ? -3.635 -1.053 26.820 1.00 83.50 100 LEU A O 1
ATOM 748 N N . SER A 1 101 ? -1.652 -0.259 27.521 1.00 82.81 101 SER A N 1
ATOM 749 C CA . SER A 1 101 ? -1.448 -1.296 28.538 1.00 82.81 101 SER A CA 1
ATOM 750 C C . SER A 1 101 ? -2.574 -1.297 29.576 1.00 82.81 101 SER A C 1
ATOM 752 O O . SER A 1 101 ? -3.165 -2.340 29.856 1.00 82.81 101 SER A O 1
ATOM 754 N N . GLU A 1 102 ? -2.944 -0.124 30.104 1.00 85.81 102 GLU A N 1
ATOM 755 C CA . GLU A 1 102 ? -4.027 -0.010 31.087 1.00 85.81 102 GLU A CA 1
ATOM 756 C C . GLU A 1 102 ? -5.404 -0.327 30.472 1.00 85.81 102 GLU A C 1
ATOM 758 O O . GLU A 1 102 ? -6.230 -1.000 31.096 1.00 85.81 102 GLU A O 1
ATOM 763 N N . ALA A 1 103 ? -5.658 0.115 29.237 1.00 86.88 103 ALA A N 1
ATOM 764 C CA . ALA A 1 103 ? -6.905 -0.149 28.522 1.00 86.88 103 ALA A CA 1
ATOM 765 C C . ALA A 1 103 ? -7.070 -1.636 28.190 1.00 86.88 103 ALA A C 1
ATOM 767 O O . ALA A 1 103 ? -8.158 -2.179 28.370 1.00 86.88 103 ALA A O 1
ATOM 768 N N . LEU A 1 104 ? -6.001 -2.302 27.754 1.00 87.38 104 LEU A N 1
ATOM 769 C CA . LEU A 1 104 ? -5.981 -3.737 27.478 1.00 87.38 104 LEU A CA 1
ATOM 770 C C . LEU A 1 104 ? -6.163 -4.566 28.752 1.00 87.38 104 LEU A C 1
ATOM 772 O O . LEU A 1 104 ? -6.892 -5.555 28.734 1.00 87.38 104 LEU A O 1
ATOM 776 N N . LEU A 1 105 ? -5.582 -4.133 29.874 1.00 86.75 105 LEU A N 1
ATOM 777 C CA . LEU A 1 105 ? -5.772 -4.789 31.168 1.00 86.75 105 LEU A CA 1
ATOM 778 C C . LEU A 1 105 ? -7.225 -4.689 31.662 1.00 86.75 105 LEU A C 1
ATOM 780 O O . LEU A 1 105 ? -7.770 -5.655 32.191 1.00 86.75 105 LEU A O 1
ATOM 784 N N . LYS A 1 106 ? -7.872 -3.533 31.472 1.00 87.81 106 LYS A N 1
ATOM 785 C CA . LYS A 1 106 ? -9.270 -3.302 31.883 1.00 87.81 106 LYS A CA 1
ATOM 786 C C . LYS A 1 106 ? -10.302 -3.840 30.893 1.00 87.81 106 LYS A C 1
ATOM 788 O O . LYS A 1 106 ? -11.424 -4.144 31.284 1.00 87.81 106 LYS A O 1
ATOM 793 N N . SER A 1 107 ? -9.945 -3.924 29.618 1.00 88.44 107 SER A N 1
ATOM 794 C CA . SER A 1 107 ? -10.798 -4.384 28.527 1.00 88.44 107 SER A CA 1
ATOM 795 C C . SER A 1 107 ? -9.968 -5.258 27.575 1.00 88.44 107 SER A C 1
ATOM 797 O O . SER A 1 107 ? -9.546 -4.771 26.517 1.00 88.44 107 SER A O 1
ATOM 799 N N . PRO A 1 108 ? -9.763 -6.547 27.910 1.00 88.25 108 PRO A N 1
ATOM 800 C CA . PRO A 1 108 ? -9.001 -7.480 27.084 1.00 88.25 108 PRO A CA 1
ATOM 801 C C . PRO A 1 108 ? -9.474 -7.486 25.628 1.00 88.25 108 PRO A C 1
ATOM 803 O O . PRO A 1 108 ? -10.676 -7.479 25.349 1.00 88.25 108 PRO A O 1
ATOM 806 N N . GLY A 1 109 ? -8.525 -7.443 24.688 1.00 86.50 109 GLY A N 1
ATOM 807 C CA . GLY A 1 109 ? -8.826 -7.379 23.252 1.00 86.50 109 GLY A CA 1
ATOM 808 C C . GLY A 1 109 ? -9.560 -6.103 22.812 1.00 86.50 109 GLY A C 1
ATOM 809 O O . GLY A 1 109 ? -10.213 -6.103 21.767 1.00 86.50 109 GLY A O 1
ATOM 810 N N . LEU A 1 110 ? -9.489 -5.029 23.610 1.00 91.50 110 LEU A N 1
ATOM 811 C CA . LEU A 1 110 ? -10.188 -3.759 23.387 1.00 91.50 110 LEU A CA 1
ATOM 812 C C . LEU A 1 110 ? -11.696 -3.939 23.131 1.00 91.50 110 LEU A C 1
ATOM 814 O O . LEU A 1 110 ? -12.289 -3.227 22.322 1.00 91.50 110 LEU A O 1
ATOM 818 N N . GLY A 1 111 ? -12.336 -4.875 23.845 1.00 91.69 111 GLY A N 1
ATOM 819 C CA . GLY A 1 111 ? -13.780 -5.123 23.754 1.00 91.69 111 GLY A CA 1
ATOM 820 C C . GLY A 1 111 ? -14.639 -3.855 23.856 1.00 91.69 111 GLY A C 1
ATOM 821 O O . GLY A 1 111 ? -15.549 -3.676 23.050 1.00 91.69 111 GLY A O 1
ATOM 822 N N . ALA A 1 112 ? -14.298 -2.929 24.758 1.00 91.94 112 ALA A N 1
ATOM 823 C CA . ALA A 1 112 ? -14.984 -1.643 24.904 1.00 91.94 112 ALA A CA 1
ATOM 824 C C . ALA A 1 112 ? -14.972 -0.801 23.612 1.00 91.94 112 ALA A C 1
ATOM 826 O O . ALA A 1 112 ? -15.990 -0.225 23.234 1.00 91.94 112 ALA A O 1
ATOM 827 N N . LEU A 1 113 ? -13.841 -0.767 22.897 1.00 94.25 113 LEU A N 1
ATOM 828 C CA . LEU A 1 113 ? -13.720 -0.065 21.616 1.00 94.25 113 LEU A CA 1
ATOM 829 C C . LEU A 1 113 ? -14.633 -0.695 20.557 1.00 94.25 113 LEU A C 1
ATOM 831 O O . LEU A 1 113 ? -15.286 0.018 19.796 1.00 94.25 113 LEU A O 1
ATOM 835 N N . TRP A 1 114 ? -14.727 -2.024 20.532 1.00 94.19 114 TRP A N 1
ATOM 836 C CA . TRP A 1 114 ? -15.597 -2.730 19.595 1.00 94.19 114 TRP A CA 1
ATOM 837 C C . TRP A 1 114 ? -17.086 -2.598 19.922 1.00 94.19 114 TRP A C 1
ATOM 839 O O . TRP A 1 114 ? -17.889 -2.503 18.998 1.00 94.19 114 TRP A O 1
ATOM 849 N N . MET A 1 115 ? -17.454 -2.531 21.200 1.00 93.06 115 MET A N 1
ATOM 850 C CA . MET A 1 115 ? -18.826 -2.226 21.617 1.00 93.06 115 MET A CA 1
ATOM 851 C C . MET A 1 115 ? -19.224 -0.814 21.185 1.00 93.06 115 MET A C 1
ATOM 853 O O . MET A 1 115 ? -20.247 -0.634 20.529 1.00 93.06 115 MET A O 1
ATOM 857 N N . ALA A 1 116 ? -18.374 0.181 21.460 1.00 93.44 116 ALA A N 1
ATOM 858 C CA . ALA A 1 116 ? -18.600 1.555 21.019 1.00 93.44 116 ALA A CA 1
ATOM 859 C C . ALA A 1 116 ? -18.727 1.652 19.492 1.00 93.44 116 ALA A C 1
ATOM 861 O O . ALA A 1 116 ? -19.595 2.359 18.978 1.00 93.44 116 ALA A O 1
ATOM 862 N N . TRP A 1 117 ? -17.888 0.912 18.759 1.00 94.25 117 TRP A N 1
ATOM 863 C CA . TRP A 1 117 ? -17.965 0.815 17.304 1.00 94.25 117 TRP A CA 1
ATOM 864 C C . TRP A 1 117 ? -19.342 0.347 16.836 1.00 94.25 117 TRP A C 1
ATOM 866 O O . TRP A 1 117 ? -19.912 0.966 15.936 1.00 94.25 117 TRP A O 1
ATOM 876 N N . GLU A 1 118 ? -19.871 -0.729 17.420 1.00 93.31 118 GLU A N 1
ATOM 877 C CA . GLU A 1 118 ? -21.185 -1.276 17.069 1.00 93.31 118 GLU A CA 1
ATOM 878 C C . GLU A 1 118 ? -22.312 -0.307 17.410 1.00 93.31 118 GLU A C 1
ATOM 880 O O . GLU A 1 118 ? -23.155 -0.049 16.553 1.00 93.31 118 GLU A O 1
ATOM 885 N N . THR A 1 119 ? -22.284 0.300 18.599 1.00 92.75 119 THR A N 1
ATOM 886 C CA . THR A 1 119 ? -23.261 1.318 19.010 1.00 92.75 119 THR A CA 1
ATOM 887 C C . THR A 1 119 ? -23.300 2.481 18.015 1.00 92.75 119 THR A C 1
ATOM 889 O O . THR A 1 119 ? -24.373 2.911 17.591 1.00 92.75 119 THR A O 1
ATOM 892 N N . VAL A 1 120 ? -22.131 2.966 17.583 1.00 90.44 120 VAL A N 1
ATOM 893 C CA . VAL A 1 120 ? -22.018 4.056 16.603 1.00 90.44 120 VAL A CA 1
ATOM 894 C C . VAL A 1 120 ? -22.484 3.624 15.207 1.00 90.44 120 VAL A C 1
ATOM 896 O O . VAL A 1 120 ? -23.155 4.397 14.527 1.00 90.44 120 VAL A O 1
ATOM 899 N N . HIS A 1 121 ? -22.165 2.401 14.767 1.00 88.56 121 HIS A N 1
ATOM 900 C CA . HIS A 1 121 ? -22.563 1.898 13.443 1.00 88.56 121 HIS A CA 1
ATOM 901 C C . HIS A 1 121 ? -24.041 1.487 13.351 1.00 88.56 121 HIS A C 1
ATOM 903 O O . HIS A 1 121 ? -24.603 1.491 12.250 1.00 88.56 121 HIS A O 1
ATOM 909 N N . ALA A 1 122 ? -24.671 1.140 14.474 1.00 89.44 122 ALA A N 1
ATOM 910 C CA . ALA A 1 122 ? -26.095 0.829 14.552 1.00 89.44 122 ALA A CA 1
ATOM 911 C C . ALA A 1 122 ? -26.972 2.089 14.469 1.00 89.44 122 ALA A C 1
ATOM 913 O O . ALA A 1 122 ? -28.075 2.042 13.924 1.00 89.44 122 ALA A O 1
ATOM 914 N N . ASP A 1 123 ? -26.482 3.225 14.970 1.00 89.50 123 ASP A N 1
ATOM 915 C CA . ASP A 1 123 ? -27.222 4.482 14.958 1.00 89.50 123 ASP A CA 1
ATOM 916 C C . ASP A 1 123 ? -27.242 5.123 13.561 1.00 89.50 123 ASP A C 1
ATOM 918 O O . ASP A 1 123 ? -26.206 5.425 12.975 1.00 89.50 123 ASP A O 1
ATOM 922 N N . ALA A 1 124 ? -28.430 5.395 13.016 1.00 79.38 124 ALA A N 1
ATOM 923 C CA . ALA A 1 124 ? -28.571 5.938 11.664 1.00 79.38 124 ALA A CA 1
ATOM 924 C C . ALA A 1 124 ? -27.919 7.324 11.466 1.00 79.38 124 ALA A C 1
ATOM 926 O O . ALA A 1 124 ? -27.494 7.638 10.351 1.00 79.38 124 ALA A O 1
ATOM 927 N N . LYS A 1 125 ? -27.820 8.147 12.519 1.00 76.56 125 LYS A N 1
ATOM 928 C CA . LYS A 1 125 ? -27.187 9.475 12.472 1.00 76.56 125 LYS A CA 1
ATOM 929 C C . LYS A 1 125 ? -25.664 9.359 12.526 1.00 76.56 125 LYS A C 1
ATOM 931 O O . LYS A 1 125 ? -24.972 10.117 11.846 1.00 76.56 125 LYS A O 1
ATOM 936 N N . HIS A 1 126 ? -25.148 8.399 13.292 1.00 73.81 126 HIS A N 1
ATOM 937 C CA . HIS A 1 126 ? -23.716 8.241 13.555 1.00 73.81 126 HIS A CA 1
ATOM 938 C C . HIS A 1 126 ? -23.031 7.112 12.764 1.00 73.81 126 HIS A C 1
ATOM 940 O O . HIS A 1 126 ? -21.802 7.069 12.730 1.00 73.81 126 HIS A O 1
ATOM 946 N N . ARG A 1 127 ? -23.773 6.287 12.010 1.00 73.19 127 ARG A N 1
ATOM 947 C CA . ARG A 1 127 ? -23.269 5.177 11.163 1.00 73.19 127 ARG A CA 1
ATOM 948 C C . ARG A 1 127 ? -22.155 5.563 10.195 1.00 73.19 127 ARG A C 1
ATOM 950 O O . ARG A 1 127 ? -21.374 4.746 9.722 1.00 73.19 127 ARG A O 1
ATOM 957 N N . CYS A 1 128 ? -22.127 6.840 9.867 1.00 76.12 128 CYS A N 1
ATOM 958 C CA . CYS A 1 128 ? -21.230 7.478 8.930 1.00 76.12 128 CYS A CA 1
ATOM 959 C C . CYS A 1 128 ? -19.983 8.103 9.584 1.00 76.12 128 CYS A C 1
ATOM 961 O O . CYS A 1 128 ? -19.227 8.804 8.902 1.00 76.12 128 CYS A O 1
ATOM 963 N N . SER A 1 129 ? -19.807 7.919 10.894 1.00 83.06 129 SER A N 1
ATOM 964 C CA . SER A 1 129 ? -18.723 8.513 11.670 1.00 83.06 129 SER A CA 1
ATOM 965 C C . SER A 1 129 ? -17.378 7.863 11.353 1.00 83.06 129 SER A C 1
ATOM 967 O O . SER A 1 129 ? -17.271 6.649 11.196 1.00 83.06 129 SER A O 1
ATOM 969 N N . VAL A 1 130 ? -16.333 8.690 11.287 1.00 89.06 130 VAL A N 1
ATOM 970 C CA . VAL A 1 130 ? -14.939 8.241 11.135 1.00 89.06 130 VAL A CA 1
ATOM 971 C C . VAL A 1 130 ? -14.252 7.981 12.476 1.00 89.06 130 VAL A C 1
ATOM 973 O O . VAL A 1 130 ? -13.165 7.409 12.493 1.00 89.06 130 VAL A O 1
ATOM 976 N N . ALA A 1 131 ? -14.871 8.375 13.595 1.00 89.06 131 ALA A N 1
ATOM 977 C CA . ALA A 1 131 ? -14.291 8.223 14.928 1.00 89.06 131 ALA A CA 1
ATOM 978 C C . ALA A 1 131 ? -13.945 6.762 15.278 1.00 89.06 131 ALA A C 1
ATOM 980 O O . ALA A 1 131 ? -12.817 6.537 15.719 1.00 89.06 131 ALA A O 1
ATOM 981 N N . PRO A 1 132 ? -14.808 5.754 15.007 1.00 91.62 132 PRO A N 1
ATOM 982 C CA . PRO A 1 132 ? -14.459 4.360 15.282 1.00 91.62 132 PRO A CA 1
ATOM 983 C C . PRO A 1 132 ? -13.230 3.896 14.489 1.00 91.62 132 PRO A C 1
ATOM 985 O O . PRO A 1 132 ? -12.339 3.258 15.047 1.00 91.62 132 PRO A O 1
ATOM 988 N N . LEU A 1 133 ? -13.146 4.277 13.205 1.00 92.94 133 LEU A N 1
ATOM 989 C CA . LEU A 1 133 ? -12.028 3.925 12.323 1.00 92.94 133 LEU A CA 1
ATOM 990 C C . LEU A 1 133 ? -10.706 4.487 12.849 1.00 92.94 133 LEU A C 1
ATOM 992 O O . LEU A 1 133 ? -9.706 3.777 12.911 1.00 92.94 133 LEU A O 1
ATOM 996 N N . LEU A 1 134 ? -10.711 5.763 13.235 1.00 90.50 134 LEU A N 1
ATOM 997 C CA . LEU A 1 134 ? -9.516 6.465 13.693 1.00 90.50 134 LEU A CA 1
ATOM 998 C C . LEU A 1 134 ? -9.060 6.021 15.080 1.00 90.50 134 LEU A C 1
ATOM 1000 O O . LEU A 1 134 ? -7.859 5.887 15.292 1.00 90.50 134 LEU A O 1
ATOM 1004 N N . ALA A 1 135 ? -9.990 5.773 16.003 1.00 90.88 135 ALA A N 1
ATOM 1005 C CA . ALA A 1 135 ? -9.656 5.243 17.321 1.00 90.88 135 ALA A CA 1
ATOM 1006 C C . ALA A 1 135 ? -8.995 3.863 17.202 1.00 90.88 135 ALA A C 1
ATOM 1008 O O . ALA A 1 135 ? -7.915 3.648 17.746 1.00 90.88 135 ALA A O 1
ATOM 1009 N N . ALA A 1 136 ? -9.581 2.964 16.401 1.00 93.25 136 ALA A N 1
ATOM 1010 C CA . ALA A 1 136 ? -8.995 1.652 16.142 1.00 93.25 136 ALA A CA 1
ATOM 1011 C C . ALA A 1 136 ? -7.621 1.762 15.458 1.00 93.25 136 ALA A C 1
ATOM 1013 O O . ALA A 1 136 ? -6.676 1.086 15.862 1.00 93.25 136 ALA A O 1
ATOM 1014 N N . ALA A 1 137 ? -7.476 2.646 14.464 1.00 91.62 137 ALA A N 1
ATOM 1015 C CA . ALA A 1 137 ? -6.208 2.846 13.764 1.00 91.62 137 ALA A CA 1
ATOM 1016 C C . ALA A 1 137 ? -5.106 3.373 14.698 1.00 91.62 137 ALA A C 1
ATOM 1018 O O . ALA A 1 137 ? -3.962 2.933 14.597 1.00 91.62 137 ALA A O 1
ATOM 1019 N N . ALA A 1 138 ? -5.444 4.285 15.614 1.00 88.56 138 ALA A N 1
ATOM 1020 C CA . ALA A 1 138 ? -4.508 4.815 16.601 1.00 88.56 138 ALA A CA 1
ATOM 1021 C C . ALA A 1 138 ? -4.024 3.728 17.569 1.00 88.56 138 ALA A C 1
ATOM 1023 O O . ALA A 1 138 ? -2.824 3.625 17.803 1.00 88.56 138 ALA A O 1
ATOM 1024 N N . CYS A 1 139 ? -4.925 2.872 18.066 1.00 89.44 139 CYS A N 1
ATOM 1025 C CA . CYS A 1 139 ? -4.541 1.737 18.908 1.00 89.44 139 CYS A CA 1
ATOM 1026 C C . CYS A 1 139 ? -3.639 0.739 18.164 1.00 89.44 139 CYS A C 1
ATOM 1028 O O . CYS A 1 139 ? -2.654 0.265 18.720 1.00 89.44 139 CYS A O 1
ATOM 1030 N N . LEU A 1 140 ? -3.959 0.422 16.904 1.00 89.62 140 LEU A N 1
ATOM 1031 C CA . LEU A 1 140 ? -3.249 -0.604 16.131 1.00 89.62 140 LEU A CA 1
ATOM 1032 C C . LEU A 1 140 ? -1.896 -0.148 15.576 1.00 89.62 140 LEU A C 1
ATOM 1034 O O . LEU A 1 140 ? -1.034 -0.986 15.326 1.00 89.62 140 LEU A O 1
ATOM 1038 N N . ARG A 1 141 ? -1.665 1.154 15.390 1.00 81.56 141 ARG A N 1
ATOM 1039 C CA . ARG A 1 141 ? -0.346 1.651 14.965 1.00 81.56 141 ARG A CA 1
ATOM 1040 C C . ARG A 1 141 ? 0.692 1.727 16.070 1.00 81.56 141 ARG A C 1
ATOM 1042 O O . ARG A 1 141 ? 1.839 2.043 15.772 1.00 81.56 141 ARG A O 1
ATOM 1049 N N . TYR A 1 142 ? 0.309 1.471 17.314 1.00 76.88 142 TYR A N 1
ATOM 1050 C CA . TYR A 1 142 ? 1.278 1.441 18.389 1.00 76.88 142 TYR A CA 1
ATOM 1051 C C . TYR A 1 142 ? 2.302 0.326 18.153 1.00 76.88 142 TYR A C 1
ATOM 1053 O O . TYR A 1 142 ? 1.944 -0.853 18.097 1.00 76.88 142 TYR A O 1
ATOM 1061 N N . ASP A 1 143 ? 3.568 0.717 18.007 1.00 69.94 143 ASP A N 1
ATOM 1062 C CA . ASP A 1 143 ? 4.697 -0.202 17.984 1.00 69.94 143 ASP A CA 1
ATOM 1063 C C . ASP A 1 143 ? 5.266 -0.302 19.399 1.00 69.94 143 ASP A C 1
ATOM 1065 O O . ASP A 1 143 ? 6.071 0.523 19.836 1.00 69.94 143 ASP A O 1
ATOM 1069 N N . ALA A 1 144 ? 4.827 -1.329 20.128 1.00 59.69 144 ALA A N 1
ATOM 1070 C CA . ALA A 1 144 ? 5.243 -1.565 21.505 1.00 59.69 144 ALA A CA 1
ATOM 1071 C C . ALA A 1 144 ? 6.764 -1.741 21.661 1.00 59.69 144 ALA A C 1
ATOM 1073 O O . ALA A 1 144 ? 7.281 -1.603 22.765 1.00 59.69 144 ALA A O 1
ATOM 1074 N N . ARG A 1 145 ? 7.498 -2.029 20.577 1.00 57.00 145 ARG A N 1
ATOM 1075 C CA . ARG A 1 145 ? 8.932 -2.342 20.623 1.00 57.00 145 ARG A CA 1
ATOM 1076 C C . ARG A 1 145 ? 9.841 -1.126 20.472 1.00 57.00 145 ARG A C 1
ATOM 1078 O O . ARG A 1 145 ? 11.005 -1.216 20.850 1.00 57.00 145 ARG A O 1
ATOM 1085 N N . GLN A 1 146 ? 9.345 -0.005 19.944 1.00 60.84 146 GLN A N 1
ATOM 1086 C CA . GLN A 1 146 ? 10.174 1.188 19.717 1.00 60.84 146 GLN A CA 1
ATOM 1087 C C . GLN A 1 146 ? 10.396 2.033 20.983 1.00 60.84 146 GLN A C 1
ATOM 1089 O O . GLN A 1 146 ? 11.403 2.732 21.066 1.00 60.84 146 GLN A O 1
ATOM 1094 N N . ASP A 1 147 ? 9.520 1.920 21.989 1.00 54.62 147 ASP A N 1
ATOM 1095 C CA . ASP A 1 147 ? 9.455 2.860 23.123 1.00 54.62 147 ASP A CA 1
ATOM 1096 C C . ASP A 1 147 ? 9.927 2.287 24.474 1.00 54.62 147 ASP A C 1
ATOM 1098 O O . ASP A 1 147 ? 9.665 2.871 25.529 1.00 54.62 147 ASP A O 1
ATOM 1102 N N . VAL A 1 148 ? 10.583 1.122 24.490 1.00 61.78 148 VAL A N 1
ATOM 1103 C CA . VAL A 1 148 ? 10.679 0.318 25.716 1.00 61.78 148 VAL A CA 1
ATOM 1104 C C . VAL A 1 148 ? 12.109 -0.149 26.017 1.00 61.78 148 VAL A C 1
ATOM 1106 O O . VAL A 1 148 ? 12.803 -0.701 25.166 1.00 61.78 148 VAL A O 1
ATOM 1109 N N . SER A 1 149 ? 12.570 0.069 27.258 1.00 61.19 149 SER A N 1
ATOM 1110 C CA . SER A 1 149 ? 13.864 -0.429 27.746 1.00 61.19 149 SER A CA 1
ATOM 1111 C C . SER A 1 149 ? 13.879 -1.959 27.817 1.00 61.19 149 SER A C 1
ATOM 1113 O O . SER A 1 149 ? 12.843 -2.583 28.029 1.00 61.19 149 SER A O 1
ATOM 1115 N N . ALA A 1 150 ? 15.061 -2.581 27.729 1.00 62.62 150 ALA A N 1
ATOM 1116 C CA . ALA A 1 150 ? 15.209 -4.044 27.706 1.00 62.62 150 ALA A CA 1
ATOM 1117 C C . ALA A 1 150 ? 14.474 -4.787 28.850 1.00 62.62 150 ALA A C 1
ATOM 1119 O O . ALA A 1 150 ? 14.039 -5.921 28.677 1.00 62.62 150 ALA A O 1
ATOM 1120 N N . SER A 1 151 ? 14.291 -4.132 30.001 1.00 59.41 151 SER A N 1
ATOM 1121 C CA . SER A 1 151 ? 13.571 -4.651 31.172 1.00 59.41 151 SER A CA 1
ATOM 1122 C C . SER A 1 151 ? 12.052 -4.790 31.002 1.00 59.41 151 SER A C 1
ATOM 1124 O O . SER A 1 151 ? 11.428 -5.500 31.780 1.00 59.41 151 SER A O 1
ATOM 1126 N N . LEU A 1 152 ? 11.452 -4.105 30.028 1.00 69.62 152 LEU A N 1
ATOM 1127 C CA . LEU A 1 152 ? 10.002 -4.021 29.809 1.00 69.62 152 LEU A CA 1
ATOM 1128 C C . LEU A 1 152 ? 9.574 -4.689 28.482 1.00 69.62 152 LEU A C 1
ATOM 1130 O O . LEU A 1 152 ? 8.400 -4.669 28.119 1.00 69.62 152 LEU A O 1
ATOM 1134 N N . LEU A 1 153 ? 10.512 -5.329 27.770 1.00 73.44 153 LEU A N 1
ATOM 1135 C CA . LEU A 1 153 ? 10.252 -6.010 26.495 1.00 73.44 153 LEU A CA 1
ATOM 1136 C C . LEU A 1 153 ? 9.179 -7.103 26.607 1.00 73.44 153 LEU A C 1
ATOM 1138 O O . LEU A 1 153 ? 8.363 -7.244 25.705 1.00 73.44 153 LEU A O 1
ATOM 1142 N N . ALA A 1 154 ? 9.133 -7.837 27.723 1.00 73.75 154 ALA A N 1
ATOM 1143 C CA . ALA A 1 154 ? 8.134 -8.888 27.928 1.00 73.75 154 ALA A CA 1
ATOM 1144 C C . ALA A 1 154 ? 6.700 -8.332 28.035 1.00 73.75 154 ALA A C 1
ATOM 1146 O O . ALA A 1 154 ? 5.762 -8.932 27.512 1.00 73.75 154 ALA A O 1
ATOM 1147 N N . GLU A 1 155 ? 6.525 -7.174 28.682 1.00 74.12 155 GLU A N 1
ATOM 1148 C CA . GLU A 1 155 ? 5.229 -6.488 28.737 1.00 74.12 155 GLU A CA 1
ATOM 1149 C C . GLU A 1 155 ? 4.847 -5.944 27.356 1.00 74.12 155 GLU A C 1
ATOM 1151 O O . GLU A 1 155 ? 3.710 -6.120 26.914 1.00 74.12 155 GLU A O 1
ATOM 1156 N N . ALA A 1 156 ? 5.814 -5.368 26.636 1.00 76.56 156 ALA A N 1
ATOM 1157 C CA . ALA A 1 156 ? 5.629 -4.884 25.272 1.00 76.56 156 ALA A CA 1
ATOM 1158 C C . ALA A 1 156 ? 5.220 -6.000 24.296 1.00 76.56 156 ALA A C 1
ATOM 1160 O O . ALA A 1 156 ? 4.305 -5.809 23.494 1.00 76.56 156 ALA A O 1
ATOM 1161 N N . ASP A 1 157 ? 5.838 -7.180 24.387 1.00 81.12 157 ASP A N 1
ATOM 1162 C CA . ASP A 1 157 ? 5.469 -8.346 23.581 1.00 81.12 157 ASP A CA 1
ATOM 1163 C C . ASP A 1 157 ? 4.057 -8.851 23.925 1.00 81.12 157 ASP A C 1
ATOM 1165 O O . ASP A 1 157 ? 3.293 -9.220 23.030 1.00 81.12 157 ASP A O 1
ATOM 1169 N N . GLY A 1 158 ? 3.666 -8.804 25.205 1.00 83.69 158 GLY A N 1
ATOM 1170 C CA . GLY A 1 158 ? 2.301 -9.109 25.637 1.00 83.69 158 GLY A CA 1
ATOM 1171 C C . GLY A 1 158 ? 1.264 -8.150 25.042 1.00 83.69 158 GLY A C 1
ATOM 1172 O O . GLY A 1 158 ? 0.231 -8.591 24.532 1.00 83.69 158 GLY A O 1
ATOM 1173 N N . VAL A 1 159 ? 1.550 -6.844 25.051 1.00 84.12 159 VAL A N 1
ATOM 1174 C CA . VAL A 1 159 ? 0.703 -5.816 24.422 1.00 84.12 159 VAL A CA 1
ATOM 1175 C C . VAL A 1 159 ? 0.629 -6.020 22.909 1.00 84.12 159 VAL A C 1
ATOM 1177 O O . VAL A 1 159 ? -0.468 -6.007 22.350 1.00 84.12 159 VAL A O 1
ATOM 1180 N N . ALA A 1 160 ? 1.761 -6.272 22.246 1.00 85.38 160 ALA A N 1
ATOM 1181 C CA . ALA A 1 160 ? 1.809 -6.528 20.809 1.00 85.38 160 ALA A CA 1
ATOM 1182 C C . ALA A 1 160 ? 0.943 -7.737 20.416 1.00 85.38 160 ALA A C 1
ATOM 1184 O O . ALA A 1 160 ? 0.112 -7.624 19.517 1.00 85.38 160 ALA A O 1
ATOM 1185 N N . ALA A 1 161 ? 1.039 -8.854 21.146 1.00 88.25 161 ALA A N 1
ATOM 1186 C CA . ALA A 1 161 ? 0.224 -10.044 20.897 1.00 88.25 161 ALA A CA 1
ATOM 1187 C C . ALA A 1 161 ? -1.285 -9.780 21.062 1.00 88.25 161 ALA A C 1
ATOM 1189 O O . ALA A 1 161 ? -2.106 -10.293 20.297 1.00 88.25 161 ALA A O 1
ATOM 1190 N N . GLN A 1 162 ? -1.674 -8.954 22.039 1.00 90.81 162 GLN A N 1
ATOM 1191 C CA . GLN A 1 162 ? -3.073 -8.554 22.188 1.00 90.81 162 GLN A CA 1
ATOM 1192 C C . GLN A 1 162 ? -3.533 -7.638 21.051 1.00 90.81 162 GLN A C 1
ATOM 1194 O O . GLN A 1 162 ? -4.643 -7.815 20.549 1.00 90.81 162 GLN A O 1
ATOM 1199 N N . LEU A 1 163 ? -2.696 -6.700 20.599 1.00 91.25 163 LEU A N 1
ATOM 1200 C CA . LEU A 1 163 ? -3.004 -5.856 19.442 1.00 91.25 163 LEU A CA 1
ATOM 1201 C C . LEU A 1 163 ? -3.115 -6.671 18.145 1.00 91.25 163 LEU A C 1
ATOM 1203 O O . LEU A 1 163 ? -3.968 -6.367 17.313 1.00 91.25 163 LEU A O 1
ATOM 1207 N N . ASP A 1 164 ? -2.342 -7.745 17.995 1.00 92.50 164 ASP A N 1
ATOM 1208 C CA . ASP A 1 164 ? -2.484 -8.682 16.878 1.00 92.50 164 ASP A CA 1
ATOM 1209 C C . ASP A 1 164 ? -3.849 -9.382 16.902 1.00 92.50 164 ASP A C 1
ATOM 1211 O O . ASP A 1 164 ? -4.521 -9.477 15.872 1.00 92.50 164 ASP A O 1
ATOM 1215 N N . ALA A 1 165 ? -4.314 -9.807 18.082 1.00 94.00 165 ALA A N 1
ATOM 1216 C CA . ALA A 1 165 ? -5.649 -10.382 18.251 1.00 94.00 165 ALA A CA 1
ATOM 1217 C C . ALA A 1 165 ? -6.767 -9.356 17.974 1.00 94.00 165 ALA A C 1
ATOM 1219 O O . ALA A 1 165 ? -7.782 -9.686 17.349 1.00 94.00 165 ALA A O 1
ATOM 1220 N N . VAL A 1 166 ? -6.574 -8.097 18.384 1.00 95.00 166 VAL A N 1
ATOM 1221 C CA . VAL A 1 166 ? -7.476 -6.971 18.081 1.00 95.00 166 VAL A CA 1
ATOM 1222 C C . VAL A 1 166 ? -7.563 -6.752 16.568 1.00 95.00 166 VAL A C 1
ATOM 1224 O O . VAL A 1 166 ? -8.664 -6.688 16.015 1.00 95.00 166 VAL A O 1
ATOM 1227 N N . ALA A 1 167 ? -6.421 -6.681 15.881 1.00 95.50 167 ALA A N 1
ATOM 1228 C CA . ALA A 1 167 ? -6.354 -6.488 14.435 1.00 95.50 167 ALA A CA 1
ATOM 1229 C C . ALA A 1 167 ? -6.991 -7.663 13.677 1.00 95.50 167 ALA A C 1
ATOM 1231 O O . ALA A 1 167 ? -7.776 -7.453 12.751 1.00 95.50 167 ALA A O 1
ATOM 1232 N N . MET A 1 168 ? -6.733 -8.899 14.114 1.00 96.69 168 MET A N 1
ATOM 1233 C CA . MET A 1 168 ? -7.358 -10.096 13.550 1.00 96.69 168 MET A CA 1
ATOM 1234 C C . MET A 1 168 ? -8.885 -10.069 13.705 1.00 96.69 168 MET A C 1
ATOM 1236 O O . MET A 1 168 ? -9.617 -10.342 12.754 1.00 96.69 168 MET A O 1
ATOM 1240 N N . THR A 1 169 ? -9.380 -9.662 14.877 1.00 96.00 169 THR A N 1
ATOM 1241 C CA . THR A 1 169 ? -10.822 -9.521 15.136 1.00 96.00 169 THR A CA 1
ATOM 1242 C C . THR A 1 169 ? -11.463 -8.503 14.192 1.00 96.00 169 THR A C 1
ATOM 1244 O O . THR A 1 169 ? -12.550 -8.753 13.663 1.00 96.00 169 THR A O 1
ATOM 1247 N N . PHE A 1 170 ? -10.789 -7.378 13.935 1.00 96.19 170 PHE A N 1
ATOM 1248 C CA . PHE A 1 170 ? -11.240 -6.392 12.954 1.00 96.19 170 PHE A CA 1
ATOM 1249 C C . PHE A 1 170 ? -11.361 -7.000 11.549 1.00 96.19 170 PHE A C 1
ATOM 1251 O O . PHE A 1 170 ? -12.426 -6.897 10.935 1.00 96.19 170 PHE A O 1
ATOM 1258 N N . VAL A 1 171 ? -10.313 -7.671 11.061 1.00 97.06 171 VAL A N 1
ATOM 1259 C CA . VAL A 1 171 ? -10.307 -8.277 9.718 1.00 97.06 171 VAL A CA 1
ATOM 1260 C C . VAL A 1 171 ? -11.408 -9.331 9.578 1.00 97.06 171 VAL A C 1
ATOM 1262 O O . VAL A 1 171 ? -12.141 -9.326 8.593 1.00 97.06 171 VAL A O 1
ATOM 1265 N N . GLN A 1 172 ? -11.592 -10.190 10.580 1.00 95.75 172 GLN A N 1
ATOM 1266 C CA . GLN A 1 172 ? -12.560 -11.286 10.507 1.00 95.75 172 GLN A CA 1
ATOM 1267 C C . GLN A 1 172 ? -14.016 -10.832 10.661 1.00 95.75 172 GLN A C 1
ATOM 1269 O O . GLN A 1 172 ? -14.907 -11.396 10.030 1.00 95.75 172 GLN A O 1
ATOM 1274 N N . ARG A 1 173 ? -14.288 -9.840 11.520 1.00 95.19 173 ARG A N 1
ATOM 1275 C CA . ARG A 1 173 ? -15.668 -9.498 11.912 1.00 95.19 173 ARG A CA 1
ATOM 1276 C C . ARG A 1 173 ? -16.170 -8.172 11.359 1.00 95.19 173 ARG A C 1
ATOM 1278 O O . ARG A 1 173 ? -17.378 -7.989 11.255 1.00 95.19 173 ARG A O 1
ATOM 1285 N N . ARG A 1 174 ? -15.274 -7.238 11.026 1.00 93.75 174 ARG A N 1
ATOM 1286 C CA . ARG A 1 174 ? -15.629 -5.830 10.754 1.00 93.75 174 ARG A CA 1
ATOM 1287 C C . ARG A 1 174 ? -15.123 -5.299 9.421 1.00 93.75 174 ARG A C 1
ATOM 1289 O O . ARG A 1 174 ? -15.384 -4.148 9.081 1.00 93.75 174 ARG A O 1
ATOM 1296 N N . LEU A 1 175 ? -14.468 -6.130 8.612 1.00 94.69 175 LEU A N 1
ATOM 1297 C CA . LEU A 1 175 ? -13.960 -5.707 7.307 1.00 94.69 175 LEU A CA 1
ATOM 1298 C C . LEU A 1 175 ? -15.065 -5.180 6.373 1.00 94.69 175 LEU A C 1
ATOM 1300 O O . LEU A 1 175 ? -14.843 -4.249 5.598 1.00 94.69 175 LEU A O 1
ATOM 1304 N N . ARG A 1 176 ? -16.288 -5.710 6.500 1.00 92.38 176 ARG A N 1
ATOM 1305 C CA . ARG A 1 176 ? -17.452 -5.243 5.735 1.00 92.38 176 ARG A CA 1
ATOM 1306 C C . ARG A 1 176 ? -17.816 -3.785 6.027 1.00 92.38 176 ARG A C 1
ATOM 1308 O O . ARG A 1 176 ? -18.228 -3.074 5.109 1.00 92.38 176 ARG A O 1
ATOM 1315 N N . ASP A 1 177 ? -17.618 -3.322 7.260 1.00 91.75 177 ASP A N 1
ATOM 1316 C CA . ASP A 1 177 ? -17.858 -1.923 7.624 1.00 91.75 177 ASP A CA 1
ATOM 1317 C C . ASP A 1 177 ? -16.871 -1.016 6.881 1.00 91.75 177 ASP A C 1
ATOM 1319 O O . ASP A 1 177 ? -17.273 -0.006 6.299 1.00 91.75 177 ASP A O 1
ATOM 1323 N N . ALA A 1 178 ? -15.599 -1.422 6.787 1.00 93.62 178 ALA A N 1
ATOM 1324 C CA . ALA A 1 178 ? -14.583 -0.690 6.032 1.00 93.62 178 ALA A CA 1
ATOM 1325 C C . ALA A 1 178 ? -14.952 -0.550 4.544 1.00 93.62 178 ALA A C 1
ATOM 1327 O O . ALA A 1 178 ? -14.745 0.519 3.968 1.00 93.62 178 ALA A O 1
ATOM 1328 N N . TYR A 1 179 ? -15.574 -1.561 3.924 1.00 94.81 179 TYR A N 1
ATOM 1329 C CA . TYR A 1 179 ? -16.061 -1.445 2.541 1.00 94.81 179 TYR A CA 1
ATOM 1330 C C . TYR A 1 179 ? -17.111 -0.354 2.368 1.00 94.81 179 TYR A C 1
ATOM 1332 O O . TYR A 1 179 ? -17.061 0.383 1.383 1.00 94.81 179 TYR A O 1
ATOM 1340 N N . SER A 1 180 ? -18.031 -0.211 3.326 1.00 92.81 180 SER A N 1
ATOM 1341 C CA . SER A 1 180 ? -19.052 0.840 3.270 1.00 92.81 180 SER A CA 1
ATOM 1342 C C . SER A 1 180 ? -18.428 2.241 3.307 1.00 92.81 180 SER A C 1
ATOM 1344 O O . SER A 1 180 ? -18.856 3.133 2.573 1.00 92.81 180 SER A O 1
ATOM 1346 N N . HIS A 1 181 ? -17.348 2.417 4.077 1.00 94.00 181 HIS A N 1
ATOM 1347 C CA . HIS A 1 181 ? -16.600 3.673 4.158 1.00 94.00 181 HIS A CA 1
ATOM 1348 C C . HIS A 1 181 ? -15.773 3.942 2.897 1.00 94.00 181 HIS A C 1
ATOM 1350 O O . HIS A 1 181 ? -15.817 5.059 2.377 1.00 94.00 181 HIS A O 1
ATOM 1356 N N . LEU A 1 182 ? -15.099 2.925 2.349 1.00 95.19 182 LEU A N 1
ATOM 1357 C CA . LEU A 1 182 ? -14.357 3.017 1.083 1.00 95.19 182 LEU A CA 1
ATOM 1358 C C . LEU A 1 182 ? -15.274 3.346 -0.107 1.00 95.19 182 LEU A C 1
ATOM 1360 O O . LEU A 1 182 ? -14.900 4.131 -0.978 1.00 95.19 182 LEU A O 1
ATOM 1364 N N . ALA A 1 183 ? -16.479 2.772 -0.141 1.00 93.25 183 ALA A N 1
ATOM 1365 C CA . ALA A 1 183 ? -17.454 2.967 -1.213 1.00 93.25 183 ALA A CA 1
ATOM 1366 C C . ALA A 1 183 ? -18.367 4.193 -1.018 1.00 93.25 183 ALA A C 1
ATOM 1368 O O . ALA A 1 183 ? -19.154 4.512 -1.905 1.00 93.25 183 ALA A O 1
ATOM 1369 N N . SER A 1 184 ? -18.257 4.905 0.108 1.00 90.88 184 SER A N 1
ATOM 1370 C CA . SER A 1 184 ? -19.183 5.985 0.489 1.00 90.88 184 SER A CA 1
ATOM 1371 C C . SER A 1 184 ? -19.164 7.224 -0.417 1.00 90.88 184 SER A C 1
ATOM 1373 O O . SER A 1 184 ? -20.025 8.089 -0.286 1.00 90.88 184 SER A O 1
ATOM 1375 N N . GLY A 1 185 ? -18.149 7.374 -1.274 1.00 86.56 185 GLY A N 1
ATOM 1376 C CA . GLY A 1 185 ? -17.900 8.604 -2.036 1.00 86.56 185 GLY A CA 1
ATOM 1377 C C . GLY A 1 185 ? -17.327 9.759 -1.200 1.00 86.56 185 GLY A C 1
ATOM 1378 O O . GLY A 1 185 ? -16.894 10.761 -1.764 1.00 86.56 185 GLY A O 1
ATOM 1379 N N . SER A 1 186 ? -17.256 9.621 0.129 1.00 89.81 186 SER A N 1
ATOM 1380 C CA . SER A 1 186 ? -16.602 10.587 1.011 1.00 89.81 186 SER A CA 1
ATOM 1381 C C . SER A 1 186 ? -15.107 10.293 1.112 1.00 89.81 186 SER A C 1
ATOM 1383 O O . SER A 1 186 ? -14.702 9.265 1.657 1.00 89.81 186 SER A O 1
ATOM 1385 N N . HIS A 1 187 ? -14.276 11.227 0.639 1.00 88.00 187 HIS A N 1
ATOM 1386 C CA . HIS A 1 187 ? -12.817 11.108 0.729 1.00 88.00 187 HIS A CA 1
ATOM 1387 C C . HIS A 1 187 ? -12.343 10.941 2.182 1.00 88.00 187 HIS A C 1
ATOM 1389 O O . HIS A 1 187 ? -11.489 10.106 2.445 1.00 88.00 187 HIS A O 1
ATOM 1395 N N . THR A 1 188 ? -12.935 11.656 3.148 1.00 90.12 188 THR A N 1
ATOM 1396 C CA . THR A 1 188 ? -12.560 11.558 4.569 1.00 90.12 188 THR A CA 1
ATOM 1397 C C . THR A 1 188 ? -12.813 10.161 5.134 1.00 90.12 188 THR A C 1
ATOM 1399 O O . THR A 1 188 ? -11.974 9.633 5.860 1.00 90.12 188 THR A O 1
ATOM 1402 N N . ARG A 1 189 ? -13.943 9.537 4.776 1.00 92.25 189 ARG A N 1
ATOM 1403 C CA . ARG A 1 189 ? -14.278 8.176 5.225 1.00 92.25 189 ARG A CA 1
ATOM 1404 C C . ARG A 1 189 ? -13.392 7.132 4.571 1.00 92.25 189 ARG A C 1
ATOM 1406 O O . ARG A 1 189 ? -12.872 6.263 5.263 1.00 92.25 189 ARG A O 1
ATOM 1413 N N . ALA A 1 190 ? -13.172 7.249 3.263 1.00 93.50 190 ALA A N 1
ATOM 1414 C CA . ALA A 1 190 ? -12.260 6.360 2.558 1.00 93.50 190 ALA A CA 1
ATOM 1415 C C . ALA A 1 190 ? -10.834 6.462 3.123 1.00 93.50 190 ALA A C 1
ATOM 1417 O O . ALA A 1 190 ? -10.188 5.444 3.344 1.00 93.50 190 ALA A O 1
ATOM 1418 N N . ASN A 1 191 ? -10.379 7.677 3.436 1.00 92.81 191 ASN A N 1
ATOM 1419 C CA . ASN A 1 191 ? -9.083 7.933 4.056 1.00 92.81 191 ASN A CA 1
ATOM 1420 C C . ASN A 1 191 ? -8.984 7.300 5.452 1.00 92.81 191 ASN A C 1
ATOM 1422 O O . ASN A 1 191 ? -8.018 6.596 5.731 1.00 92.81 191 ASN A O 1
ATOM 1426 N N . ALA A 1 192 ? -9.996 7.474 6.307 1.00 93.00 192 ALA A N 1
ATOM 1427 C CA . ALA A 1 192 ? -10.029 6.834 7.623 1.00 93.00 192 ALA A CA 1
ATOM 1428 C C . ALA A 1 192 ? -10.013 5.295 7.524 1.00 93.00 192 ALA A C 1
ATOM 1430 O O . ALA A 1 192 ? -9.304 4.633 8.278 1.00 93.00 192 ALA A O 1
ATOM 1431 N N . ALA A 1 193 ? -10.742 4.724 6.559 1.00 95.44 193 ALA A N 1
ATOM 1432 C CA . ALA A 1 193 ? -10.756 3.284 6.322 1.00 95.44 193 ALA A CA 1
ATOM 1433 C C . ALA A 1 193 ? -9.399 2.762 5.822 1.00 95.44 193 ALA A C 1
ATOM 1435 O O . ALA A 1 193 ? -8.920 1.749 6.321 1.00 95.44 193 ALA A O 1
ATOM 1436 N N . LEU A 1 194 ? -8.748 3.464 4.887 1.00 95.25 194 LEU A N 1
ATOM 1437 C CA . LEU A 1 194 ? -7.399 3.123 4.420 1.00 95.25 194 LEU A CA 1
ATOM 1438 C C . LEU A 1 194 ? -6.364 3.214 5.547 1.00 95.25 194 LEU A C 1
ATOM 1440 O O . LEU A 1 194 ? -5.513 2.335 5.656 1.00 95.25 194 LEU A O 1
ATOM 1444 N N . ALA A 1 195 ? -6.462 4.229 6.410 1.00 92.75 195 ALA A N 1
ATOM 1445 C CA . ALA A 1 195 ? -5.586 4.378 7.569 1.00 92.75 195 ALA A CA 1
ATOM 1446 C C . ALA A 1 195 ? -5.733 3.208 8.554 1.00 92.75 195 ALA A C 1
ATOM 1448 O O . ALA A 1 195 ? -4.726 2.682 9.022 1.00 92.75 195 ALA A O 1
ATOM 1449 N N . LEU A 1 196 ? -6.965 2.759 8.826 1.00 94.94 196 LEU A N 1
ATOM 1450 C CA . LEU A 1 196 ? -7.210 1.577 9.656 1.00 94.94 196 LEU A CA 1
ATOM 1451 C C . LEU A 1 196 ? -6.691 0.292 9.002 1.00 94.94 196 LEU A C 1
ATOM 1453 O O . LEU A 1 196 ? -6.046 -0.509 9.671 1.00 94.94 196 LEU A O 1
ATOM 1457 N N . LEU A 1 197 ? -6.940 0.098 7.704 1.00 95.75 197 LEU A N 1
ATOM 1458 C CA . LEU A 1 197 ? -6.453 -1.076 6.975 1.00 95.75 197 LEU A CA 1
ATOM 1459 C C . LEU A 1 197 ? -4.925 -1.149 6.983 1.00 95.75 197 LEU A C 1
ATOM 1461 O O . LEU A 1 197 ? -4.379 -2.227 7.195 1.00 95.75 197 LEU A O 1
ATOM 1465 N N . ALA A 1 198 ? -4.245 -0.015 6.792 1.00 93.00 198 ALA A N 1
ATOM 1466 C CA . ALA A 1 198 ? -2.795 0.072 6.912 1.00 93.00 198 ALA A CA 1
ATOM 1467 C C . ALA A 1 198 ? -2.344 -0.269 8.340 1.00 93.00 198 ALA A C 1
ATOM 1469 O O . ALA A 1 198 ? -1.523 -1.161 8.519 1.00 93.00 198 ALA A O 1
ATOM 1470 N N . ALA A 1 199 ? -2.935 0.372 9.354 1.00 91.50 199 ALA A N 1
ATOM 1471 C CA . ALA A 1 199 ? -2.600 0.159 10.762 1.00 91.50 199 ALA A CA 1
ATOM 1472 C C . ALA A 1 199 ? -2.777 -1.295 11.219 1.00 91.50 199 ALA A C 1
ATOM 1474 O O . ALA A 1 199 ? -1.975 -1.792 12.001 1.00 91.50 199 ALA A O 1
ATOM 1475 N N . ALA A 1 200 ? -3.812 -1.980 10.727 1.00 93.62 200 ALA A N 1
ATOM 1476 C CA . ALA A 1 200 ? -4.110 -3.356 11.104 1.00 93.62 200 ALA A CA 1
ATOM 1477 C C . ALA A 1 200 ? -3.068 -4.366 10.601 1.00 93.62 200 ALA A C 1
ATOM 1479 O O . ALA A 1 200 ? -2.890 -5.407 11.226 1.00 93.62 200 ALA A O 1
ATOM 1480 N N . VAL A 1 201 ? -2.389 -4.080 9.486 1.00 92.69 201 VAL A N 1
ATOM 1481 C CA . VAL A 1 201 ? -1.418 -5.007 8.875 1.00 92.69 201 VAL A CA 1
ATOM 1482 C C . VAL A 1 201 ? 0.034 -4.580 9.051 1.00 92.69 201 VAL A C 1
ATOM 1484 O O . VAL A 1 201 ? 0.924 -5.409 8.867 1.00 92.69 201 VAL A O 1
ATOM 1487 N N . ASP A 1 202 ? 0.279 -3.319 9.410 1.00 87.12 202 ASP A N 1
ATOM 1488 C CA . ASP A 1 202 ? 1.619 -2.780 9.659 1.00 87.12 202 ASP A CA 1
ATOM 1489 C C . ASP A 1 202 ? 2.326 -3.631 10.728 1.00 87.12 202 ASP A C 1
ATOM 1491 O O . ASP A 1 202 ? 1.808 -3.794 11.833 1.00 87.12 202 ASP A O 1
ATOM 1495 N N . GLY A 1 203 ? 3.455 -4.250 10.368 1.00 83.06 203 GLY A N 1
ATOM 1496 C CA . GLY A 1 203 ? 4.224 -5.144 11.245 1.00 83.06 203 GLY A CA 1
ATOM 1497 C C . GLY A 1 203 ? 3.579 -6.499 11.584 1.00 83.06 203 GLY A C 1
ATOM 1498 O O . GLY A 1 203 ? 4.128 -7.230 12.404 1.00 83.06 203 GLY A O 1
ATOM 1499 N N . ARG A 1 204 ? 2.438 -6.868 10.976 1.00 90.06 204 ARG A N 1
ATOM 1500 C CA . ARG A 1 204 ? 1.626 -8.035 11.388 1.00 90.06 204 ARG A CA 1
ATOM 1501 C C . ARG A 1 204 ? 1.393 -9.034 10.253 1.00 90.06 204 ARG A C 1
ATOM 1503 O O . ARG A 1 204 ? 0.331 -9.018 9.623 1.00 90.06 204 ARG A O 1
ATOM 1510 N N . PRO A 1 205 ? 2.325 -9.968 9.992 1.00 90.56 205 PRO A N 1
ATOM 1511 C CA . PRO A 1 205 ? 2.253 -10.848 8.823 1.00 90.56 205 PRO A CA 1
ATOM 1512 C C . PRO A 1 205 ? 1.041 -11.790 8.829 1.00 90.56 205 PRO A C 1
ATOM 1514 O O . PRO A 1 205 ? 0.448 -12.040 7.779 1.00 90.56 205 PRO A O 1
ATOM 1517 N N . ALA A 1 206 ? 0.628 -12.296 9.997 1.00 93.06 206 ALA A N 1
ATOM 1518 C CA . ALA A 1 206 ? -0.545 -13.166 10.104 1.00 93.06 206 ALA A CA 1
ATOM 1519 C C . ALA A 1 206 ? -1.846 -12.432 9.744 1.00 93.06 206 ALA A C 1
ATOM 1521 O O . ALA A 1 206 ? -2.649 -12.950 8.969 1.00 93.06 206 ALA A O 1
ATOM 1522 N N . VAL A 1 207 ? -2.016 -11.206 10.248 1.00 95.19 207 VAL A N 1
ATOM 1523 C CA . VAL A 1 207 ? -3.173 -10.352 9.942 1.00 95.19 207 VAL A CA 1
ATOM 1524 C C . VAL A 1 207 ? -3.142 -9.909 8.480 1.00 95.19 207 VAL A C 1
ATOM 1526 O O . VAL A 1 207 ? -4.170 -9.920 7.811 1.00 95.19 207 VAL A O 1
ATOM 1529 N N . ALA A 1 208 ? -1.962 -9.580 7.951 1.00 94.81 208 ALA A N 1
ATOM 1530 C CA . ALA A 1 208 ? -1.791 -9.194 6.556 1.00 94.81 208 ALA A CA 1
ATOM 1531 C C . ALA A 1 208 ? -2.181 -10.322 5.583 1.00 94.81 208 ALA A C 1
ATOM 1533 O O . ALA A 1 208 ? -2.845 -10.063 4.578 1.00 94.81 208 ALA A O 1
ATOM 1534 N N . ARG A 1 209 ? -1.831 -11.578 5.901 1.00 95.00 209 ARG A N 1
ATOM 1535 C CA . ARG A 1 209 ? -2.271 -12.762 5.144 1.00 95.00 209 ARG A CA 1
ATOM 1536 C C . ARG A 1 209 ? -3.782 -12.948 5.189 1.00 95.00 209 ARG A C 1
ATOM 1538 O O . ARG A 1 209 ? -4.387 -13.144 4.137 1.00 95.00 209 ARG A O 1
ATOM 1545 N N . GLU A 1 210 ? -4.379 -12.851 6.374 1.00 96.44 210 GLU A N 1
ATOM 1546 C CA . GLU A 1 210 ? -5.832 -12.968 6.527 1.00 96.44 210 GLU A CA 1
ATOM 1547 C C . GLU A 1 210 ? -6.559 -11.867 5.748 1.00 96.44 210 GLU A C 1
ATOM 1549 O O . GLU A 1 210 ? -7.508 -12.138 5.009 1.00 96.44 210 GLU A O 1
ATOM 1554 N N . LEU A 1 211 ? -6.074 -10.624 5.837 1.00 96.56 211 LEU A N 1
ATOM 1555 C CA . LEU A 1 211 ? -6.634 -9.511 5.083 1.00 96.56 211 LEU A CA 1
ATOM 1556 C C . LEU A 1 211 ? -6.496 -9.758 3.580 1.00 96.56 211 LEU A C 1
ATOM 1558 O O . LEU A 1 211 ? -7.463 -9.610 2.849 1.00 96.56 211 LEU A O 1
ATOM 1562 N N . ALA A 1 212 ? -5.331 -10.180 3.092 1.00 94.62 212 ALA A N 1
ATOM 1563 C CA . ALA A 1 212 ? -5.148 -10.454 1.668 1.00 94.62 212 ALA A CA 1
ATOM 1564 C C . ALA A 1 212 ? -5.999 -11.628 1.148 1.00 94.62 212 ALA A C 1
ATOM 1566 O O . ALA A 1 212 ? -6.302 -11.671 -0.047 1.00 94.62 212 ALA A O 1
ATOM 1567 N N . ALA A 1 213 ? -6.382 -12.571 2.010 1.00 94.62 213 ALA A N 1
ATOM 1568 C CA . ALA A 1 213 ? -7.271 -13.674 1.656 1.00 94.62 213 ALA A CA 1
ATOM 1569 C C . ALA A 1 213 ? -8.752 -13.256 1.644 1.00 94.62 213 ALA A C 1
ATOM 1571 O O . ALA A 1 213 ? -9.496 -13.664 0.753 1.00 94.62 213 ALA A O 1
ATOM 1572 N N . SER A 1 214 ? -9.167 -12.432 2.608 1.00 95.62 214 SER A N 1
ATOM 1573 C CA . SER A 1 214 ? -10.565 -12.024 2.811 1.00 95.62 214 SER A CA 1
ATOM 1574 C C . SER A 1 214 ? -10.961 -10.744 2.066 1.00 95.62 214 SER A C 1
ATOM 1576 O O . SER A 1 214 ? -12.145 -10.518 1.820 1.00 95.62 214 SER A O 1
ATOM 1578 N N . PHE A 1 215 ? -9.997 -9.898 1.689 1.00 96.31 215 PHE A N 1
ATOM 1579 C CA . PHE A 1 215 ? -10.276 -8.588 1.113 1.00 96.31 215 PHE A CA 1
ATOM 1580 C C . PHE A 1 215 ? -10.754 -8.656 -0.342 1.00 96.31 215 PHE A C 1
ATOM 1582 O O . PHE A 1 215 ? -10.071 -9.183 -1.224 1.00 96.31 215 PHE A O 1
ATOM 1589 N N . ASP A 1 216 ? -11.894 -8.022 -0.627 1.00 95.00 216 ASP A N 1
ATOM 1590 C CA . ASP A 1 216 ? -12.396 -7.869 -1.990 1.00 95.00 216 ASP A CA 1
ATOM 1591 C C . ASP A 1 216 ? -11.610 -6.812 -2.790 1.00 95.00 216 ASP A C 1
ATOM 1593 O O . ASP A 1 216 ? -11.929 -5.621 -2.827 1.00 95.00 216 ASP A O 1
ATOM 1597 N N . PHE A 1 217 ? -10.580 -7.267 -3.505 1.00 93.38 217 PHE A N 1
ATOM 1598 C CA . PHE A 1 217 ? -9.806 -6.425 -4.422 1.00 93.38 217 PHE A CA 1
ATOM 1599 C C . PHE A 1 217 ? -10.552 -6.051 -5.714 1.00 93.38 217 PHE A C 1
ATOM 1601 O O . PHE A 1 217 ? -10.002 -5.307 -6.529 1.00 93.38 217 PHE A O 1
ATOM 1608 N N . SER A 1 218 ? -11.772 -6.551 -5.937 1.00 92.56 218 SER A N 1
ATOM 1609 C CA . SER A 1 218 ? -12.613 -6.146 -7.071 1.00 92.56 218 SER A CA 1
ATOM 1610 C C . SER A 1 218 ? -13.423 -4.874 -6.793 1.00 92.56 218 SER A C 1
ATOM 1612 O O . SER A 1 218 ? -14.048 -4.328 -7.706 1.00 92.56 218 SER A O 1
ATOM 1614 N N . LEU A 1 219 ? -13.356 -4.351 -5.561 1.00 94.19 219 LEU A N 1
ATOM 1615 C CA . LEU A 1 219 ? -14.072 -3.156 -5.139 1.00 94.19 219 LEU A CA 1
ATOM 1616 C C . LEU A 1 219 ? -13.789 -1.964 -6.071 1.00 94.19 219 LEU A C 1
ATOM 1618 O O . LEU A 1 219 ? -12.673 -1.442 -6.148 1.00 94.19 219 LEU A O 1
ATOM 1622 N N . GLN A 1 220 ? -14.840 -1.472 -6.733 1.00 91.50 220 GLN A N 1
ATOM 1623 C CA . GLN A 1 220 ? -14.757 -0.390 -7.727 1.00 91.50 220 GLN A CA 1
ATOM 1624 C C . GLN A 1 220 ? -14.245 0.946 -7.161 1.00 91.50 220 GLN A C 1
ATOM 1626 O O . GLN A 1 220 ? -13.847 1.834 -7.919 1.00 91.50 220 GLN A O 1
ATOM 1631 N N . ALA A 1 221 ? -14.247 1.105 -5.835 1.00 92.75 221 ALA A N 1
ATOM 1632 C CA . ALA A 1 221 ? -13.676 2.266 -5.169 1.00 92.75 221 ALA A CA 1
ATOM 1633 C C . ALA A 1 221 ? -12.140 2.304 -5.274 1.00 92.75 221 ALA A C 1
ATOM 1635 O O . ALA A 1 221 ? -11.575 3.386 -5.419 1.00 92.75 221 ALA A O 1
ATOM 1636 N N . LEU A 1 222 ? -11.450 1.155 -5.272 1.00 94.12 222 LEU A N 1
ATOM 1637 C CA . LEU A 1 222 ? -9.982 1.098 -5.175 1.00 94.12 222 LEU A CA 1
ATOM 1638 C C . LEU A 1 222 ? -9.255 1.826 -6.317 1.00 94.12 222 LEU A C 1
ATOM 1640 O O . LEU A 1 222 ? -8.381 2.641 -6.016 1.00 94.12 222 LEU A O 1
ATOM 1644 N N . PRO A 1 223 ? -9.614 1.638 -7.609 1.00 92.38 223 PRO A N 1
ATOM 1645 C CA . PRO A 1 223 ? -8.968 2.386 -8.684 1.00 92.38 223 PRO A CA 1
ATOM 1646 C C . PRO A 1 223 ? -9.112 3.902 -8.502 1.00 92.38 223 PRO A C 1
ATOM 1648 O O . PRO A 1 223 ? -8.161 4.647 -8.730 1.00 92.38 223 PRO A O 1
ATOM 1651 N N . ARG A 1 224 ? -10.280 4.364 -8.030 1.00 91.31 224 ARG A N 1
ATOM 1652 C CA . ARG A 1 224 ? -10.550 5.790 -7.792 1.00 91.31 224 ARG A CA 1
ATOM 1653 C C . ARG A 1 224 ? -9.680 6.348 -6.669 1.00 91.31 224 ARG A C 1
ATOM 1655 O O . ARG A 1 224 ? -9.165 7.449 -6.815 1.00 91.31 224 ARG A O 1
ATOM 1662 N N . LEU A 1 225 ? -9.486 5.578 -5.598 1.00 92.44 225 LEU A N 1
ATOM 1663 C CA . LEU A 1 225 ? -8.658 5.966 -4.453 1.00 92.44 225 LEU A CA 1
ATOM 1664 C C . LEU A 1 225 ? -7.169 6.021 -4.806 1.00 92.44 225 LEU A C 1
ATOM 1666 O O . LEU A 1 225 ? -6.448 6.844 -4.255 1.00 92.44 225 LEU A O 1
ATOM 1670 N N . SER A 1 226 ? -6.718 5.194 -5.752 1.00 91.19 226 SER A N 1
ATOM 1671 C CA . SER A 1 226 ? -5.329 5.206 -6.220 1.00 91.19 226 SER A CA 1
ATOM 1672 C C . SER A 1 226 ? -5.006 6.374 -7.164 1.00 91.19 226 SER A C 1
ATOM 1674 O O . SER A 1 226 ? -3.848 6.772 -7.294 1.00 91.19 226 SER A O 1
ATOM 1676 N N . ASN A 1 227 ? -6.010 6.955 -7.825 1.00 86.44 227 ASN A N 1
ATOM 1677 C CA . ASN A 1 227 ? -5.795 8.006 -8.812 1.00 86.44 227 ASN A CA 1
ATOM 1678 C C . ASN A 1 227 ? -5.377 9.331 -8.166 1.00 86.44 227 ASN A C 1
ATOM 1680 O O . ASN A 1 227 ? -5.913 9.769 -7.150 1.00 86.44 227 ASN A O 1
ATOM 1684 N N . HIS A 1 228 ? -4.455 10.031 -8.824 1.00 71.19 228 HIS A N 1
ATOM 1685 C CA . HIS A 1 228 ? -4.074 11.380 -8.433 1.00 71.19 228 HIS A CA 1
ATOM 1686 C C . HIS A 1 228 ? -5.137 12.391 -8.895 1.00 71.19 228 HIS A C 1
ATOM 1688 O O . HIS A 1 228 ? -5.072 12.901 -10.017 1.00 71.19 228 HIS A O 1
ATOM 1694 N N . VAL A 1 229 ? -6.099 12.719 -8.034 1.00 63.03 229 VAL A N 1
ATOM 1695 C CA . VAL A 1 229 ? -7.042 13.821 -8.278 1.00 63.03 229 VAL A CA 1
ATOM 1696 C C . VAL A 1 229 ? -6.376 15.137 -7.854 1.00 63.03 229 VAL A C 1
ATOM 1698 O O . VAL A 1 229 ? -5.955 15.246 -6.702 1.00 63.03 229 VAL A O 1
ATOM 1701 N N . PRO A 1 230 ? -6.236 16.142 -8.743 1.00 52.38 230 PRO A N 1
ATOM 1702 C CA . PRO A 1 230 ? -5.812 17.476 -8.335 1.00 52.38 230 PRO A CA 1
ATOM 1703 C C . PRO A 1 230 ? -6.784 17.995 -7.274 1.00 52.38 230 PRO A C 1
ATOM 1705 O O . PRO A 1 230 ? -7.981 18.113 -7.529 1.00 52.38 230 PRO A O 1
ATOM 1708 N N . MET A 1 231 ? -6.275 18.263 -6.076 1.00 48.53 231 MET A N 1
ATOM 1709 C CA . MET A 1 231 ? -7.062 18.762 -4.952 1.00 48.53 231 MET A CA 1
ATOM 1710 C C . MET A 1 231 ? -7.798 20.043 -5.384 1.00 48.53 231 MET A C 1
ATOM 1712 O O . MET A 1 231 ? -7.166 20.996 -5.849 1.00 48.53 231 MET A O 1
ATOM 1716 N N . GLN A 1 232 ? -9.135 20.054 -5.305 1.00 42.00 232 GLN A N 1
ATOM 1717 C CA . GLN A 1 232 ? -9.935 21.233 -5.650 1.00 42.00 232 GLN A CA 1
ATOM 1718 C C . GLN A 1 232 ? -9.460 22.449 -4.833 1.00 42.00 232 GLN A C 1
ATOM 1720 O O . GLN A 1 232 ? -9.146 22.354 -3.647 1.00 42.00 232 GLN A O 1
ATOM 1725 N N . ARG A 1 233 ? -9.388 23.602 -5.508 1.00 38.62 233 ARG A N 1
ATOM 1726 C CA . ARG A 1 233 ? -8.745 24.865 -5.093 1.00 38.62 233 ARG A CA 1
ATOM 1727 C C . ARG A 1 233 ? -9.165 25.447 -3.728 1.00 38.62 233 ARG A C 1
ATOM 1729 O O . ARG A 1 233 ? -8.516 26.389 -3.275 1.00 38.62 233 ARG A O 1
ATOM 1736 N N . GLU A 1 234 ? -10.200 24.941 -3.063 1.00 37.56 234 GLU A N 1
ATOM 1737 C CA . GLU A 1 234 ? -10.682 25.495 -1.788 1.00 37.56 234 GLU A CA 1
ATOM 1738 C C . GLU A 1 234 ? -9.752 25.182 -0.610 1.00 37.56 234 GLU A C 1
ATOM 1740 O O . GLU A 1 234 ? -9.413 26.078 0.165 1.00 37.56 234 GLU A O 1
ATOM 1745 N N . SER A 1 235 ? -9.217 23.965 -0.533 1.00 40.69 235 SER A N 1
ATOM 1746 C CA . SER A 1 235 ? -8.312 23.553 0.551 1.00 40.69 235 SER A CA 1
ATOM 1747 C C . SER A 1 235 ? -6.912 24.182 0.440 1.00 40.69 235 SER A C 1
ATOM 1749 O O . SER A 1 235 ? -6.220 24.371 1.443 1.00 40.69 235 SER A O 1
ATOM 1751 N N . ALA A 1 236 ? -6.513 24.606 -0.767 1.00 41.59 236 ALA A N 1
ATOM 1752 C CA . ALA A 1 236 ? -5.265 25.334 -1.012 1.00 41.59 236 ALA A CA 1
ATOM 1753 C C . ALA A 1 236 ? -5.236 26.724 -0.339 1.00 41.59 236 ALA A C 1
ATOM 1755 O O . ALA A 1 236 ? -4.162 27.238 -0.021 1.00 41.59 236 ALA A O 1
ATOM 1756 N N . LYS A 1 237 ? -6.403 27.330 -0.060 1.00 37.62 237 LYS A N 1
ATOM 1757 C CA . LYS A 1 237 ? -6.487 28.589 0.705 1.00 37.62 237 LYS A CA 1
ATOM 1758 C C . LYS A 1 237 ? -6.184 28.390 2.195 1.00 37.62 237 LYS A C 1
ATOM 1760 O O . LYS A 1 237 ? -5.616 29.287 2.815 1.00 37.62 237 LYS A O 1
ATOM 1765 N N . VAL A 1 238 ? -6.498 27.221 2.763 1.00 43.69 238 VAL A N 1
ATOM 1766 C CA . VAL A 1 238 ? -6.272 26.920 4.191 1.00 43.69 238 VAL A CA 1
ATOM 1767 C C . VAL A 1 238 ? -4.790 26.652 4.477 1.00 43.69 238 VAL A C 1
ATOM 1769 O O . VAL A 1 238 ? -4.267 27.143 5.478 1.00 43.69 238 VAL A O 1
ATOM 1772 N N . GLY A 1 239 ? -4.081 25.970 3.569 1.00 38.94 239 GLY A N 1
ATOM 1773 C CA . GLY A 1 239 ? -2.626 25.771 3.668 1.00 38.94 239 GLY A CA 1
ATOM 1774 C C . GLY A 1 239 ? -1.825 27.078 3.575 1.00 38.94 239 GLY A C 1
ATOM 1775 O O . GLY A 1 239 ? -0.836 27.260 4.283 1.00 38.94 239 GLY A O 1
ATOM 1776 N N . ARG A 1 240 ? -2.308 28.050 2.787 1.00 38.47 240 ARG A N 1
ATOM 1777 C CA . ARG A 1 240 ? -1.656 29.362 2.614 1.00 38.47 240 ARG A CA 1
ATOM 1778 C C . ARG A 1 240 ? -1.636 30.222 3.882 1.00 38.47 240 ARG A C 1
ATOM 1780 O O . ARG A 1 240 ? -0.765 31.076 4.008 1.00 38.47 240 ARG A O 1
ATOM 1787 N N . LYS A 1 241 ? -2.559 30.003 4.828 1.00 35.72 241 LYS A N 1
ATOM 1788 C CA . LYS A 1 241 ? -2.629 30.786 6.076 1.00 35.72 241 LYS A CA 1
ATOM 1789 C C . LYS A 1 241 ? -1.633 30.310 7.143 1.00 35.72 241 LYS A C 1
ATOM 1791 O O . LYS A 1 241 ? -1.267 31.106 7.997 1.00 35.72 241 LYS A O 1
ATOM 1796 N N . ARG A 1 242 ? -1.149 29.060 7.078 1.00 41.97 242 ARG A N 1
ATOM 1797 C CA . ARG A 1 242 ? -0.117 28.539 8.002 1.00 41.97 242 ARG A CA 1
ATOM 1798 C C . ARG A 1 242 ? 1.316 28.909 7.600 1.00 41.97 242 ARG A C 1
ATOM 1800 O O . ARG A 1 242 ? 2.173 28.989 8.465 1.00 41.97 242 ARG A O 1
ATOM 1807 N N . LEU A 1 243 ? 1.560 29.189 6.319 1.00 42.69 243 LEU A N 1
ATOM 1808 C CA . LEU A 1 243 ? 2.889 29.534 5.787 1.00 42.69 243 LEU A CA 1
ATOM 1809 C C . LEU A 1 243 ? 3.227 31.033 5.846 1.00 42.69 243 LEU A C 1
ATOM 1811 O O . LEU A 1 243 ? 4.321 31.425 5.469 1.00 42.69 243 LEU A O 1
ATOM 1815 N N . ARG A 1 244 ? 2.309 31.891 6.312 1.00 36.53 244 ARG A N 1
ATOM 1816 C CA . ARG A 1 244 ? 2.513 33.352 6.361 1.00 36.53 244 ARG A CA 1
ATOM 1817 C C . ARG A 1 244 ? 3.010 33.871 7.717 1.00 36.53 244 ARG A C 1
ATOM 1819 O O . ARG A 1 244 ? 2.934 35.069 7.959 1.00 36.53 244 ARG A O 1
ATOM 1826 N N . GLY A 1 245 ? 3.458 32.968 8.593 1.00 32.47 245 GLY A N 1
ATOM 1827 C CA . GLY A 1 245 ? 3.881 33.273 9.964 1.00 32.47 245 GLY A CA 1
ATOM 1828 C C . GLY A 1 245 ? 5.385 33.205 10.236 1.00 32.47 245 GLY A C 1
ATOM 1829 O O . GLY A 1 245 ? 5.781 33.509 11.351 1.00 32.47 245 GLY A O 1
ATOM 1830 N N . SER A 1 246 ? 6.222 32.834 9.265 1.00 35.41 246 SER A N 1
ATOM 1831 C CA . SER A 1 246 ? 7.678 32.878 9.433 1.00 35.41 246 SER A CA 1
ATOM 1832 C C . SER A 1 246 ? 8.303 33.359 8.132 1.00 35.41 246 SER A C 1
ATOM 1834 O O . SER A 1 246 ? 8.174 32.695 7.103 1.00 35.41 246 SER A O 1
ATOM 1836 N N . GLY A 1 247 ? 8.898 34.550 8.168 1.00 36.91 247 GLY A N 1
ATOM 1837 C CA . GLY A 1 247 ? 9.788 35.018 7.114 1.00 36.91 247 GLY A CA 1
ATOM 1838 C C . GLY A 1 247 ? 11.003 34.102 7.051 1.00 36.91 247 GLY A C 1
ATOM 1839 O O . GLY A 1 247 ? 11.587 33.785 8.079 1.00 36.91 247 GLY A O 1
ATOM 1840 N N . ASP A 1 248 ? 11.263 33.538 5.883 1.00 31.91 248 ASP A N 1
ATOM 1841 C CA . ASP A 1 248 ? 12.400 33.913 5.051 1.00 31.91 248 ASP A CA 1
ATOM 1842 C C . ASP A 1 248 ? 12.251 33.215 3.699 1.00 31.91 248 ASP A C 1
ATOM 1844 O O . ASP A 1 248 ? 11.622 32.161 3.571 1.00 31.91 248 ASP A O 1
ATOM 1848 N N . GLY A 1 249 ? 12.689 33.914 2.657 1.00 39.91 249 GLY A N 1
ATOM 1849 C CA . GLY A 1 249 ? 12.442 33.551 1.275 1.00 39.91 249 GLY A CA 1
ATOM 1850 C C . GLY A 1 249 ? 13.135 32.255 0.889 1.00 39.91 249 GLY A C 1
ATOM 1851 O O . GLY A 1 249 ? 14.352 32.177 0.901 1.00 39.91 249 GLY A O 1
ATOM 1852 N N . ASP A 1 250 ? 12.342 31.290 0.442 1.00 30.66 250 ASP A N 1
ATOM 1853 C CA . ASP A 1 250 ? 12.758 30.367 -0.599 1.00 30.66 250 ASP A CA 1
ATOM 1854 C C . ASP A 1 250 ? 11.524 29.909 -1.370 1.00 30.66 250 ASP A C 1
ATOM 1856 O O . ASP A 1 250 ? 10.434 29.748 -0.810 1.00 30.66 250 ASP A O 1
ATOM 1860 N N . GLY A 1 251 ? 11.672 29.750 -2.684 1.00 32.16 251 GLY A N 1
ATOM 1861 C CA . GLY A 1 251 ? 10.625 29.321 -3.612 1.00 32.16 251 GLY A CA 1
ATOM 1862 C C . GLY A 1 251 ? 10.237 27.855 -3.415 1.00 32.16 251 GLY A C 1
ATOM 1863 O O . GLY A 1 251 ? 10.324 27.061 -4.348 1.00 32.16 251 GLY A O 1
ATOM 1864 N N . ALA A 1 252 ? 9.822 27.487 -2.203 1.00 30.48 252 ALA A N 1
ATOM 1865 C CA . ALA A 1 252 ? 9.476 26.137 -1.813 1.00 30.48 252 ALA A CA 1
ATOM 1866 C C . ALA A 1 252 ? 8.261 25.660 -2.617 1.00 30.48 252 ALA A C 1
ATOM 1868 O O . ALA A 1 252 ? 7.110 26.021 -2.342 1.00 30.48 252 ALA A O 1
ATOM 1869 N N . ALA A 1 253 ? 8.526 24.805 -3.608 1.00 33.16 253 ALA A N 1
ATOM 1870 C CA . ALA A 1 253 ? 7.557 23.835 -4.088 1.00 33.16 253 ALA A CA 1
ATOM 1871 C C . ALA A 1 253 ? 6.851 23.255 -2.860 1.00 33.16 253 ALA A C 1
ATOM 1873 O O . ALA A 1 253 ? 7.522 22.798 -1.937 1.00 33.16 253 ALA A O 1
ATOM 1874 N N . ALA A 1 254 ? 5.521 23.373 -2.813 1.00 34.75 254 ALA A N 1
ATOM 1875 C CA . ALA A 1 254 ? 4.709 23.019 -1.656 1.00 34.75 254 ALA A CA 1
ATOM 1876 C C . ALA A 1 254 ? 5.169 21.673 -1.078 1.00 34.75 254 ALA A C 1
ATOM 1878 O O . ALA A 1 254 ? 4.909 20.618 -1.659 1.00 34.75 254 ALA A O 1
ATOM 1879 N N . ARG A 1 255 ? 5.912 21.729 0.034 1.00 37.72 255 ARG A N 1
ATOM 1880 C CA . ARG A 1 255 ? 6.413 20.552 0.732 1.00 37.72 255 ARG A CA 1
ATOM 1881 C C . ARG A 1 255 ? 5.176 19.832 1.246 1.00 37.72 255 ARG A C 1
ATOM 1883 O O . ARG A 1 255 ? 4.524 20.307 2.174 1.00 37.72 255 ARG A O 1
ATOM 1890 N N . TRP A 1 256 ? 4.780 18.765 0.559 1.00 38.00 256 TRP A N 1
ATOM 1891 C CA . TRP A 1 256 ? 3.634 17.963 0.961 1.00 38.00 256 TRP A CA 1
ATOM 1892 C C . TRP A 1 256 ? 3.935 17.405 2.354 1.00 38.00 256 TRP A C 1
ATOM 1894 O O . TRP A 1 256 ? 4.963 16.745 2.513 1.00 38.00 256 TRP A O 1
ATOM 1904 N N . PRO A 1 257 ? 3.105 17.684 3.371 1.00 40.41 257 PRO A N 1
ATOM 1905 C CA . PRO A 1 257 ? 3.323 17.113 4.688 1.00 40.41 257 PRO A CA 1
ATOM 1906 C C . PRO A 1 257 ? 3.242 15.587 4.574 1.00 40.41 257 PRO A C 1
ATOM 1908 O O . PRO A 1 257 ? 2.297 15.060 3.977 1.00 40.41 257 PRO A O 1
ATOM 1911 N N . HIS A 1 258 ? 4.226 14.877 5.139 1.00 44.88 258 HIS A N 1
ATOM 1912 C CA . HIS A 1 258 ? 4.084 13.449 5.428 1.00 44.88 258 HIS A CA 1
ATOM 1913 C C . HIS A 1 258 ? 2.733 13.248 6.126 1.00 44.88 258 HIS A C 1
ATOM 1915 O O . HIS A 1 258 ? 2.396 14.072 6.985 1.00 44.88 258 HIS A O 1
ATOM 1921 N N . PRO A 1 259 ? 1.916 12.241 5.762 1.00 50.09 259 PRO A N 1
ATOM 1922 C CA . PRO A 1 259 ? 0.706 12.017 6.524 1.00 50.09 259 PRO A CA 1
ATOM 1923 C C . PRO A 1 259 ? 1.126 11.742 7.970 1.00 50.09 259 PRO A C 1
ATOM 1925 O O . PRO A 1 259 ? 2.029 10.928 8.191 1.00 50.09 259 PRO A O 1
ATOM 1928 N N . PRO A 1 260 ? 0.518 12.449 8.933 1.00 57.16 260 PRO A N 1
ATOM 1929 C CA . PRO A 1 260 ? 0.754 12.186 10.340 1.00 57.16 260 PRO A CA 1
ATOM 1930 C C . PRO A 1 260 ? 0.473 10.712 10.644 1.00 57.16 260 PRO A C 1
ATOM 1932 O O . PRO A 1 260 ? -0.272 10.043 9.916 1.00 57.16 260 PRO A O 1
ATOM 1935 N N . SER A 1 261 ? 1.015 10.204 11.750 1.00 60.47 261 SER A N 1
ATOM 1936 C CA . SER A 1 261 ? 0.501 8.950 12.298 1.00 60.47 261 SER A CA 1
ATOM 1937 C C . SER A 1 261 ? -1.030 9.062 12.455 1.00 60.47 261 SER A C 1
ATOM 1939 O O . SER A 1 261 ? -1.507 10.135 12.803 1.00 60.47 261 SER A O 1
ATOM 1941 N N . PRO A 1 262 ? -1.849 8.021 12.219 1.00 57.38 262 PRO A N 1
ATOM 1942 C CA . PRO A 1 262 ? -3.279 8.024 12.527 1.00 57.38 262 PRO A CA 1
ATOM 1943 C C . PRO A 1 262 ? -3.627 8.458 13.950 1.00 57.38 262 PRO A C 1
ATOM 1945 O O . PRO A 1 262 ? -4.721 8.977 14.150 1.00 57.38 262 PRO A O 1
ATOM 1948 N N . ALA A 1 263 ? -2.707 8.283 14.905 1.00 54.72 263 ALA A N 1
ATOM 1949 C CA . ALA A 1 263 ? -2.833 8.837 16.250 1.00 54.72 263 ALA A CA 1
ATOM 1950 C C . ALA A 1 263 ? -2.829 10.381 16.244 1.00 54.72 263 ALA A C 1
ATOM 1952 O O . ALA A 1 263 ? -3.629 11.000 16.937 1.00 54.72 263 ALA A O 1
ATOM 1953 N N . ASP A 1 264 ? -2.021 10.991 15.377 1.00 59.75 264 ASP A N 1
ATOM 1954 C CA . ASP A 1 264 ? -1.900 12.442 15.196 1.00 59.75 264 ASP A CA 1
ATOM 1955 C C . ASP A 1 264 ? -2.851 12.999 14.123 1.00 59.75 264 ASP A C 1
ATOM 1957 O O . ASP A 1 264 ? -3.019 14.213 14.003 1.00 59.75 264 ASP A O 1
ATOM 1961 N N . MET A 1 265 ? -3.473 12.136 13.307 1.00 68.94 265 MET A N 1
ATOM 1962 C CA . MET A 1 265 ? -4.378 12.569 12.244 1.00 68.94 265 MET A CA 1
ATOM 1963 C C . MET A 1 265 ? -5.691 13.086 12.831 1.00 68.94 265 MET A C 1
ATOM 1965 O O . MET A 1 265 ? -6.594 12.335 13.219 1.00 68.94 265 MET A O 1
ATOM 1969 N N . SER A 1 266 ? -5.862 14.404 12.801 1.00 71.50 266 SER A N 1
ATOM 1970 C CA . SER A 1 266 ? -7.176 15.006 12.975 1.00 71.50 266 SER A CA 1
ATOM 1971 C C . SER A 1 266 ? -8.073 14.709 11.764 1.00 71.50 266 SER A C 1
ATOM 1973 O O . SER A 1 266 ? -7.612 14.396 10.663 1.00 71.50 266 SER A O 1
ATOM 1975 N N . VAL A 1 267 ? -9.391 14.872 11.928 1.00 70.25 267 VAL A N 1
ATOM 1976 C CA . VAL A 1 267 ? -10.344 14.800 10.801 1.00 70.25 267 VAL A CA 1
ATOM 1977 C C . VAL A 1 267 ? -9.972 15.805 9.702 1.00 70.25 267 VAL A C 1
ATOM 1979 O O . VAL A 1 267 ? -10.146 15.533 8.514 1.00 70.25 267 VAL A O 1
ATOM 1982 N N . LYS A 1 268 ? -9.401 16.950 10.089 1.00 74.00 268 LYS A N 1
ATOM 1983 C CA . LYS A 1 268 ? -8.920 17.976 9.163 1.00 74.00 268 LYS A CA 1
ATOM 1984 C C . LYS A 1 268 ? -7.700 17.508 8.368 1.00 74.00 268 LYS A C 1
ATOM 1986 O O . LYS A 1 268 ? -7.599 17.829 7.186 1.00 74.00 268 LYS A O 1
ATOM 1991 N N . ASP A 1 269 ? -6.814 16.728 8.980 1.00 77.19 269 ASP A N 1
ATOM 1992 C CA . ASP A 1 269 ? -5.663 16.151 8.284 1.00 77.19 269 ASP A CA 1
ATOM 1993 C C . ASP A 1 269 ? -6.126 15.102 7.275 1.00 77.19 269 ASP A C 1
ATOM 1995 O O . ASP A 1 269 ? -5.719 15.155 6.118 1.00 77.19 269 ASP A O 1
ATOM 1999 N N . LEU A 1 270 ? -7.079 14.238 7.645 1.00 77.38 270 LEU A N 1
ATOM 2000 C CA . LEU A 1 270 ? -7.694 13.303 6.696 1.00 77.38 270 LEU A CA 1
ATOM 2001 C C . LEU A 1 270 ? -8.336 14.010 5.497 1.00 77.38 270 LEU A C 1
ATOM 2003 O O . LEU A 1 270 ? -8.253 13.500 4.383 1.00 77.38 270 LEU A O 1
ATOM 2007 N N . GLN A 1 271 ? -8.990 15.154 5.710 1.00 78.25 271 GLN A N 1
ATOM 2008 C CA . GLN A 1 271 ? -9.579 15.957 4.631 1.00 78.25 271 GLN A CA 1
ATOM 2009 C C . GLN A 1 271 ? -8.524 16.606 3.731 1.00 78.25 271 GLN A C 1
ATOM 2011 O O . GLN A 1 271 ? -8.754 16.809 2.540 1.00 78.25 271 GLN A O 1
ATOM 2016 N N . ALA A 1 272 ? -7.368 16.953 4.295 1.00 80.31 272 ALA A N 1
ATOM 2017 C CA . ALA A 1 272 ? -6.275 17.558 3.552 1.00 80.31 272 ALA A CA 1
ATOM 2018 C C . ALA A 1 272 ? -5.465 16.534 2.737 1.00 80.31 272 ALA A C 1
ATOM 2020 O O . ALA A 1 272 ? -4.813 16.913 1.765 1.00 80.31 272 ALA A O 1
ATOM 2021 N N . GLN A 1 273 ? -5.493 15.252 3.111 1.00 79.56 273 GLN A N 1
ATOM 2022 C CA . GLN A 1 273 ? -4.705 14.216 2.448 1.00 79.56 273 GLN A CA 1
ATOM 2023 C C . GLN A 1 273 ? -5.391 13.685 1.175 1.00 79.56 273 GLN A C 1
ATOM 2025 O O . GLN A 1 273 ? -6.550 13.257 1.217 1.00 79.56 273 GLN A O 1
ATOM 2030 N N . PRO A 1 274 ? -4.682 13.625 0.031 1.00 86.19 274 PRO A N 1
ATOM 2031 C CA . PRO A 1 274 ? -5.165 12.901 -1.140 1.00 86.19 274 PRO A CA 1
ATOM 2032 C C . PRO A 1 274 ? -5.366 11.419 -0.807 1.00 86.19 274 PRO A C 1
ATOM 2034 O O . PRO A 1 274 ? -4.472 10.797 -0.244 1.00 86.19 274 PRO A O 1
ATOM 2037 N N . SER A 1 275 ? -6.477 10.800 -1.215 1.00 90.44 275 SER A N 1
ATOM 2038 C CA . SER A 1 275 ? -6.713 9.370 -0.931 1.00 90.44 275 SER A CA 1
ATOM 2039 C C . SER A 1 275 ? -5.612 8.447 -1.456 1.00 90.44 275 SER A C 1
ATOM 2041 O O . SER A 1 275 ? -5.315 7.429 -0.834 1.00 90.44 275 SER A O 1
ATOM 2043 N N . ARG A 1 276 ? -4.935 8.856 -2.537 1.00 91.50 276 ARG A N 1
ATOM 2044 C CA . ARG A 1 276 ? -3.767 8.167 -3.092 1.00 91.50 276 ARG A CA 1
ATOM 2045 C C . ARG A 1 276 ? -2.665 7.944 -2.057 1.00 91.50 276 ARG A C 1
ATOM 2047 O O . ARG A 1 276 ? -2.055 6.883 -2.054 1.00 91.50 276 ARG A O 1
ATOM 2054 N N . VAL A 1 277 ? -2.424 8.917 -1.181 1.00 87.88 277 VAL A N 1
ATOM 2055 C CA . VAL A 1 277 ? -1.400 8.832 -0.131 1.00 87.88 277 VAL A CA 1
ATOM 2056 C C . VAL A 1 277 ? -1.668 7.635 0.776 1.00 87.88 277 VAL A C 1
ATOM 2058 O O . VAL A 1 277 ? -0.811 6.765 0.912 1.00 87.88 277 VAL A O 1
ATOM 2061 N N . LEU A 1 278 ? -2.878 7.555 1.326 1.00 90.25 278 LEU A N 1
ATOM 2062 C CA . LEU A 1 278 ? -3.256 6.489 2.251 1.00 90.25 278 LEU A CA 1
ATOM 2063 C C . LEU A 1 278 ? -3.478 5.154 1.536 1.00 90.25 278 LEU A C 1
ATOM 2065 O O . LEU A 1 278 ? -3.273 4.098 2.124 1.00 90.25 278 LEU A O 1
ATOM 2069 N N . PHE A 1 279 ? -3.846 5.187 0.252 1.00 94.12 279 PHE A N 1
ATOM 2070 C CA . PHE A 1 279 ? -3.897 3.991 -0.582 1.00 94.12 279 PHE A CA 1
ATOM 2071 C C . PHE A 1 279 ? -2.503 3.377 -0.739 1.00 94.12 279 PHE A C 1
ATOM 2073 O O . PHE A 1 279 ? -2.340 2.172 -0.562 1.00 94.12 279 PHE A O 1
ATOM 2080 N N . VAL A 1 280 ? -1.493 4.198 -1.047 1.00 92.44 280 VAL A N 1
ATOM 2081 C CA . VAL A 1 280 ? -0.105 3.734 -1.154 1.00 92.44 280 VAL A CA 1
ATOM 2082 C C . VAL A 1 280 ? 0.381 3.217 0.197 1.00 92.44 280 VAL A C 1
ATOM 2084 O O . VAL A 1 280 ? 0.926 2.121 0.235 1.00 92.44 280 VAL A O 1
ATOM 2087 N N . ASP A 1 281 ? 0.122 3.927 1.298 1.00 89.94 281 ASP A N 1
ATOM 2088 C CA . ASP A 1 281 ? 0.520 3.474 2.639 1.00 89.94 281 ASP A CA 1
ATOM 2089 C C . ASP A 1 281 ? -0.113 2.121 3.006 1.00 89.94 281 ASP A C 1
ATOM 2091 O O . ASP A 1 281 ? 0.579 1.237 3.503 1.00 89.94 281 ASP A O 1
ATOM 2095 N N . PHE A 1 282 ? -1.390 1.905 2.676 1.00 93.81 282 PHE A N 1
ATOM 2096 C CA . PHE A 1 282 ? -2.052 0.609 2.843 1.00 93.81 282 PHE A CA 1
ATOM 2097 C C . PHE A 1 282 ? -1.354 -0.514 2.062 1.00 93.81 282 PHE A C 1
ATOM 2099 O O . PHE A 1 282 ? -1.077 -1.581 2.614 1.00 93.81 282 PHE A O 1
ATOM 2106 N N . VAL A 1 283 ? -1.025 -0.284 0.788 1.00 94.50 283 VAL A N 1
ATOM 2107 C CA . VAL A 1 283 ? -0.322 -1.293 -0.019 1.00 94.50 283 VAL A CA 1
ATOM 2108 C C . VAL A 1 283 ? 1.093 -1.538 0.515 1.00 94.50 283 VAL A C 1
ATOM 2110 O O . VAL A 1 283 ? 1.541 -2.680 0.553 1.00 94.50 283 VAL A O 1
ATOM 2113 N N . LEU A 1 284 ? 1.797 -0.498 0.965 1.00 91.38 284 LEU A N 1
ATOM 2114 C CA . LEU A 1 284 ? 3.132 -0.640 1.548 1.00 91.38 284 LEU A CA 1
ATOM 2115 C C . LEU A 1 284 ? 3.120 -1.370 2.889 1.00 91.38 284 LEU A C 1
ATOM 2117 O O . LEU A 1 284 ? 4.046 -2.138 3.143 1.00 91.38 284 LEU A O 1
ATOM 2121 N N . ALA A 1 285 ? 2.083 -1.190 3.707 1.00 90.81 285 ALA A N 1
ATOM 2122 C CA . ALA A 1 285 ? 1.910 -1.939 4.947 1.00 90.81 285 ALA A CA 1
ATOM 2123 C C . ALA A 1 285 ? 1.754 -3.444 4.654 1.00 90.81 285 ALA A C 1
ATOM 2125 O O . ALA A 1 285 ? 2.455 -4.262 5.244 1.00 90.81 285 ALA A O 1
ATOM 2126 N N . LEU A 1 286 ? 0.950 -3.812 3.645 1.00 92.00 286 LEU A N 1
ATOM 2127 C CA . LEU A 1 286 ? 0.830 -5.205 3.185 1.00 92.00 286 LEU A CA 1
ATOM 2128 C C . LEU A 1 286 ? 2.158 -5.790 2.681 1.00 92.00 286 LEU A C 1
ATOM 2130 O O . LEU A 1 286 ? 2.462 -6.952 2.940 1.00 92.00 286 LEU A O 1
ATOM 2134 N N . LEU A 1 287 ? 2.953 -5.000 1.955 1.00 89.38 287 LEU A N 1
ATOM 2135 C CA . LEU A 1 287 ? 4.260 -5.436 1.448 1.00 89.38 287 LEU A CA 1
ATOM 2136 C C . LEU A 1 287 ? 5.351 -5.458 2.528 1.00 89.38 287 LEU A C 1
ATOM 2138 O O . LEU A 1 287 ? 6.420 -6.015 2.291 1.00 89.38 287 LEU A O 1
ATOM 2142 N N . SER A 1 288 ? 5.104 -4.862 3.698 1.00 85.44 288 SER A N 1
ATOM 2143 C CA . SER A 1 288 ? 6.084 -4.777 4.784 1.00 85.44 288 SER A CA 1
ATOM 2144 C C . SER A 1 288 ? 6.145 -5.999 5.691 1.00 85.44 288 SER A C 1
ATOM 2146 O O . SER A 1 288 ? 7.057 -6.093 6.498 1.00 85.44 288 SER A O 1
ATOM 2148 N N . ALA A 1 289 ? 5.248 -6.964 5.510 1.00 76.75 289 ALA A N 1
ATOM 2149 C CA . ALA A 1 289 ? 5.163 -8.190 6.300 1.00 76.75 289 ALA A CA 1
ATOM 2150 C C . ALA A 1 289 ? 6.299 -9.217 6.067 1.00 76.75 289 ALA A C 1
ATOM 2152 O O . ALA A 1 289 ? 6.206 -10.327 6.580 1.00 76.75 289 ALA A O 1
ATOM 2153 N N . GLU A 1 290 ? 7.319 -8.891 5.261 1.00 74.44 290 GLU A N 1
ATOM 2154 C CA . GLU A 1 290 ? 8.466 -9.760 4.904 1.00 74.44 290 GLU A CA 1
ATOM 2155 C C . GLU A 1 290 ? 8.098 -11.166 4.375 1.00 74.44 290 GLU A C 1
ATOM 2157 O O . GLU A 1 290 ? 8.933 -12.060 4.267 1.00 74.44 290 GLU A O 1
ATOM 2162 N N . ASP A 1 291 ? 6.847 -11.349 3.955 1.00 83.50 291 ASP A N 1
ATOM 2163 C CA . ASP A 1 291 ? 6.310 -12.594 3.416 1.00 83.50 291 ASP A CA 1
ATOM 2164 C C . ASP A 1 291 ? 6.210 -12.498 1.885 1.00 83.50 291 ASP A C 1
ATOM 2166 O O . ASP A 1 291 ? 5.398 -11.754 1.326 1.00 83.50 291 ASP A O 1
ATOM 2170 N N . TYR A 1 292 ? 7.034 -13.276 1.179 1.00 81.25 292 TYR A N 1
ATOM 2171 C CA . TYR A 1 292 ? 7.056 -13.301 -0.288 1.00 81.25 292 TYR A CA 1
ATOM 2172 C C . TYR A 1 292 ? 5.784 -13.890 -0.908 1.00 81.25 292 TYR A C 1
ATOM 2174 O O . TYR A 1 292 ? 5.389 -13.480 -2.004 1.00 81.25 292 TYR A O 1
ATOM 2182 N N . GLY A 1 293 ? 5.125 -14.835 -0.231 1.00 85.38 293 GLY A N 1
ATOM 2183 C CA . GLY A 1 293 ? 3.847 -15.389 -0.673 1.00 85.38 293 GLY A CA 1
ATOM 2184 C C . GLY A 1 293 ? 2.755 -14.324 -0.641 1.00 85.38 293 GLY A C 1
ATOM 2185 O O . GLY A 1 293 ? 2.005 -14.162 -1.610 1.00 85.38 293 GLY A O 1
ATOM 2186 N N . LEU A 1 294 ? 2.738 -13.524 0.425 1.00 88.88 294 LEU A N 1
ATOM 2187 C CA . LEU A 1 294 ? 1.868 -12.361 0.545 1.00 88.88 294 LEU A CA 1
ATOM 2188 C C . LEU A 1 294 ? 2.221 -11.277 -0.479 1.00 88.88 294 LEU A C 1
ATOM 2190 O O . LEU A 1 294 ? 1.336 -10.817 -1.201 1.00 88.88 294 LEU A O 1
ATOM 2194 N N . ALA A 1 295 ? 3.499 -10.915 -0.622 1.00 87.81 295 ALA A N 1
ATOM 2195 C CA . ALA A 1 295 ? 3.940 -9.944 -1.623 1.00 87.81 295 ALA A CA 1
ATOM 2196 C C . ALA A 1 295 ? 3.509 -10.366 -3.037 1.00 87.81 295 ALA A C 1
ATOM 2198 O O . ALA A 1 295 ? 3.041 -9.540 -3.823 1.00 87.81 295 ALA A O 1
ATOM 2199 N N . ARG A 1 296 ? 3.566 -11.667 -3.346 1.00 87.12 296 ARG A N 1
ATOM 2200 C CA . ARG A 1 296 ? 3.032 -12.237 -4.587 1.00 87.12 296 ARG A CA 1
ATOM 2201 C C . ARG A 1 296 ? 1.527 -12.094 -4.718 1.00 87.12 296 ARG A C 1
ATOM 2203 O O . ARG A 1 296 ? 1.064 -11.708 -5.792 1.00 87.12 296 ARG A O 1
ATOM 2210 N N . ALA A 1 297 ? 0.770 -12.407 -3.673 1.00 88.75 297 ALA A N 1
ATOM 2211 C CA . ALA A 1 297 ? -0.680 -12.257 -3.685 1.00 88.75 297 ALA A CA 1
ATOM 2212 C C . ALA A 1 297 ? -1.090 -10.792 -3.909 1.00 88.75 297 ALA A C 1
ATOM 2214 O O . ALA A 1 297 ? -1.974 -10.528 -4.723 1.00 88.75 297 ALA A O 1
ATOM 2215 N N . VAL A 1 298 ? -0.400 -9.853 -3.255 1.00 91.50 298 VAL A N 1
ATOM 2216 C CA . VAL A 1 298 ? -0.647 -8.404 -3.308 1.00 91.50 298 VAL A CA 1
ATOM 2217 C C . VAL A 1 298 ? -0.243 -7.818 -4.662 1.00 91.50 298 VAL A C 1
ATOM 2219 O O . VAL A 1 298 ? -1.074 -7.226 -5.349 1.00 91.50 298 VAL A O 1
ATOM 2222 N N . LEU A 1 299 ? 1.001 -8.027 -5.103 1.00 90.12 299 LEU A N 1
ATOM 2223 C CA . LEU A 1 299 ? 1.505 -7.504 -6.380 1.00 90.12 299 LEU A CA 1
ATOM 2224 C C . LEU A 1 299 ? 0.854 -8.178 -7.596 1.00 90.12 299 LEU A C 1
ATOM 2226 O O . LEU A 1 299 ? 0.757 -7.576 -8.665 1.00 90.12 299 LEU A O 1
ATOM 2230 N N . GLY A 1 300 ? 0.343 -9.402 -7.437 1.00 89.56 300 GLY A N 1
ATOM 2231 C CA . GLY A 1 300 ? -0.494 -10.065 -8.435 1.00 89.56 300 GLY A CA 1
ATOM 2232 C C . GLY A 1 300 ? -1.824 -9.348 -8.695 1.00 89.56 300 GLY A C 1
ATOM 2233 O O . GLY A 1 300 ? -2.430 -9.540 -9.754 1.00 89.56 300 GLY A O 1
ATOM 2234 N N . ARG A 1 301 ? -2.287 -8.488 -7.776 1.00 92.12 301 ARG A N 1
ATOM 2235 C CA . ARG A 1 301 ? -3.483 -7.665 -7.979 1.00 92.12 301 ARG A CA 1
ATOM 2236 C C . ARG A 1 301 ? -3.119 -6.415 -8.768 1.00 92.12 301 ARG A C 1
ATOM 2238 O O . ARG A 1 301 ? -2.563 -5.457 -8.234 1.00 92.12 301 ARG A O 1
ATOM 2245 N N . LYS A 1 302 ? -3.537 -6.384 -10.038 1.00 89.81 302 LYS A N 1
ATOM 2246 C CA . LYS A 1 302 ? -3.329 -5.234 -10.933 1.00 89.81 302 LYS A CA 1
ATOM 2247 C C . LYS A 1 302 ? -3.767 -3.911 -10.297 1.00 89.81 302 LYS A C 1
ATOM 2249 O O . LYS A 1 302 ? -3.051 -2.934 -10.442 1.00 89.81 302 LYS A O 1
ATOM 2254 N N . VAL A 1 303 ? -4.899 -3.874 -9.585 1.00 92.50 303 VAL A N 1
ATOM 2255 C CA . VAL A 1 303 ? -5.406 -2.641 -8.950 1.00 92.50 303 VAL A CA 1
ATOM 2256 C C . VAL A 1 303 ? -4.443 -2.064 -7.909 1.00 92.50 303 VAL A C 1
ATOM 2258 O O . VAL A 1 303 ? -4.301 -0.849 -7.834 1.00 92.50 303 VAL A O 1
ATOM 2261 N N . LEU A 1 304 ? -3.737 -2.912 -7.157 1.00 93.94 304 LEU A N 1
ATOM 2262 C CA . LEU A 1 304 ? -2.787 -2.468 -6.139 1.00 93.94 304 LEU A CA 1
ATOM 2263 C C . LEU A 1 304 ? -1.455 -2.086 -6.774 1.00 93.94 304 LEU A C 1
ATOM 2265 O O . LEU A 1 304 ? -0.980 -0.970 -6.587 1.00 93.94 304 LEU A O 1
ATOM 2269 N N . ALA A 1 305 ? -0.886 -2.982 -7.581 1.00 91.62 305 ALA A N 1
ATOM 2270 C CA . ALA A 1 305 ? 0.416 -2.753 -8.194 1.00 91.62 305 ALA A CA 1
ATOM 2271 C C . ALA A 1 305 ? 0.401 -1.554 -9.156 1.00 91.62 305 ALA A C 1
ATOM 2273 O O . ALA A 1 305 ? 1.258 -0.674 -9.072 1.00 91.62 305 ALA A O 1
ATOM 2274 N N . ALA A 1 306 ? -0.615 -1.471 -10.023 1.00 91.00 306 ALA A N 1
ATOM 2275 C CA . ALA A 1 306 ? -0.814 -0.306 -10.876 1.00 91.00 306 ALA A CA 1
ATOM 2276 C C . ALA A 1 306 ? -1.181 0.927 -10.046 1.00 91.00 306 ALA A C 1
ATOM 2278 O O . ALA A 1 306 ? -0.698 2.009 -10.345 1.00 91.00 306 ALA A O 1
ATOM 2279 N N . GLY A 1 307 ? -1.983 0.776 -8.988 1.00 91.69 307 GLY A N 1
ATOM 2280 C CA . GLY A 1 307 ? -2.349 1.885 -8.111 1.00 91.69 307 GLY A CA 1
ATOM 2281 C C . GLY A 1 307 ? -1.144 2.539 -7.431 1.00 91.69 307 GLY A C 1
ATOM 2282 O O . GLY A 1 307 ? -1.111 3.759 -7.309 1.00 91.69 307 GLY A O 1
ATOM 2283 N N . VAL A 1 308 ? -0.120 1.766 -7.056 1.00 93.12 308 VAL A N 1
ATOM 2284 C CA . VAL A 1 308 ? 1.137 2.309 -6.513 1.00 93.12 308 VAL A CA 1
ATOM 2285 C C . VAL A 1 308 ? 1.981 2.943 -7.620 1.00 93.12 308 VAL A C 1
ATOM 2287 O O . VAL A 1 308 ? 2.348 4.113 -7.518 1.00 93.12 308 VAL A O 1
ATOM 2290 N N . LEU A 1 309 ? 2.270 2.208 -8.699 1.00 93.31 309 LEU A N 1
ATOM 2291 C CA . LEU A 1 309 ? 3.232 2.653 -9.716 1.00 93.31 309 LEU A CA 1
ATOM 2292 C C . LEU A 1 309 ? 2.689 3.744 -10.648 1.00 93.31 309 LEU A C 1
ATOM 2294 O O . LEU A 1 309 ? 3.433 4.628 -11.072 1.00 93.31 309 LEU A O 1
ATOM 2298 N N . HIS A 1 310 ? 1.402 3.714 -10.990 1.00 89.88 310 HIS A N 1
ATOM 2299 C CA . HIS A 1 310 ? 0.797 4.742 -11.830 1.00 89.88 310 HIS A CA 1
ATOM 2300 C C . HIS A 1 310 ? 0.633 6.013 -11.006 1.00 89.88 310 HIS A C 1
ATOM 2302 O O . HIS A 1 310 ? -0.114 6.029 -10.040 1.00 89.88 310 HIS A O 1
ATOM 2308 N N . GLY A 1 311 ? 1.318 7.088 -11.388 1.00 87.69 311 GLY A N 1
ATOM 2309 C CA . GLY A 1 311 ? 1.314 8.337 -10.633 1.00 87.69 311 GLY A CA 1
ATOM 2310 C C . GLY A 1 311 ? 2.405 8.435 -9.569 1.00 87.69 311 GLY A C 1
ATOM 2311 O O . GLY A 1 311 ? 2.427 9.448 -8.881 1.00 87.69 311 GLY A O 1
ATOM 2312 N N . ILE A 1 312 ? 3.335 7.470 -9.464 1.00 91.69 312 ILE A N 1
ATOM 2313 C CA . ILE A 1 312 ? 4.457 7.542 -8.505 1.00 91.69 312 ILE A CA 1
ATOM 2314 C C . ILE A 1 312 ? 5.332 8.780 -8.735 1.00 91.69 312 ILE A C 1
ATOM 2316 O O . ILE A 1 312 ? 5.901 9.337 -7.803 1.00 91.69 312 ILE A O 1
ATOM 2320 N N . ALA A 1 313 ? 5.370 9.293 -9.969 1.00 89.69 313 ALA A N 1
ATOM 2321 C CA . ALA A 1 313 ? 6.024 10.558 -10.263 1.00 89.69 313 ALA A CA 1
ATOM 2322 C C . ALA A 1 313 ? 5.242 11.777 -9.755 1.00 89.69 313 ALA A C 1
ATOM 2324 O O . ALA A 1 313 ? 5.702 12.896 -9.882 1.00 89.69 313 ALA A O 1
ATOM 2325 N N . ARG A 1 314 ? 4.048 11.660 -9.201 1.00 87.56 314 ARG A N 1
ATOM 2326 C CA . ARG A 1 314 ? 3.373 12.796 -8.553 1.00 87.56 314 ARG A CA 1
ATOM 2327 C C . ARG A 1 314 ? 3.439 12.708 -7.036 1.00 87.56 314 ARG A C 1
ATOM 2329 O O . ARG A 1 314 ? 3.062 13.665 -6.371 1.00 87.56 314 ARG A O 1
ATOM 2336 N N . ASP A 1 315 ? 3.939 11.592 -6.516 1.00 86.44 315 ASP A N 1
ATOM 2337 C CA . ASP A 1 315 ? 4.055 11.376 -5.086 1.00 86.44 315 ASP A CA 1
ATOM 2338 C C . ASP A 1 315 ? 5.253 12.151 -4.510 1.00 86.44 315 ASP A C 1
ATOM 2340 O O . ASP A 1 315 ? 6.221 12.428 -5.231 1.00 86.44 315 ASP A O 1
ATOM 2344 N N . PRO A 1 316 ? 5.208 12.499 -3.210 1.00 83.38 316 PRO A N 1
ATOM 2345 C CA . PRO A 1 316 ? 6.344 13.095 -2.518 1.00 83.38 316 PRO A CA 1
ATOM 2346 C C . PRO A 1 316 ? 7.592 12.208 -2.633 1.00 83.38 316 PRO A C 1
ATOM 2348 O O . PRO A 1 316 ? 7.462 10.979 -2.585 1.00 83.38 316 PRO A O 1
ATOM 2351 N N . PRO A 1 317 ? 8.797 12.793 -2.738 1.00 84.69 317 PRO A N 1
ATOM 2352 C CA . PRO A 1 317 ? 10.020 12.042 -3.015 1.00 84.69 317 PRO A CA 1
ATOM 2353 C C . PRO A 1 317 ? 10.313 10.957 -1.974 1.00 84.69 317 PRO A C 1
ATOM 2355 O O . PRO A 1 317 ? 10.697 9.849 -2.340 1.00 84.69 317 PRO A O 1
ATOM 2358 N N . ASP A 1 318 ? 10.050 11.213 -0.694 1.00 84.00 318 ASP A N 1
ATOM 2359 C CA . ASP A 1 318 ? 10.294 10.228 0.366 1.00 84.00 318 ASP A CA 1
ATOM 2360 C C . ASP A 1 318 ? 9.353 9.025 0.243 1.00 84.00 318 ASP A C 1
ATOM 2362 O O . ASP A 1 318 ? 9.776 7.872 0.337 1.00 84.00 318 ASP A O 1
ATOM 2366 N N . ARG A 1 319 ? 8.078 9.271 -0.082 1.00 85.38 319 ARG A N 1
ATOM 2367 C CA . ARG A 1 319 ? 7.107 8.199 -0.327 1.00 85.38 319 ARG A CA 1
ATOM 2368 C C . ARG A 1 319 ? 7.430 7.432 -1.602 1.00 85.38 319 ARG A C 1
ATOM 2370 O O . ARG A 1 319 ? 7.374 6.205 -1.595 1.00 85.38 319 ARG A O 1
ATOM 2377 N N . ALA A 1 320 ? 7.791 8.134 -2.675 1.00 90.19 320 ALA A N 1
ATOM 2378 C CA . ALA A 1 320 ? 8.247 7.498 -3.902 1.00 90.19 320 ALA A CA 1
ATOM 2379 C C . ALA A 1 320 ? 9.469 6.610 -3.627 1.00 90.19 320 ALA A C 1
ATOM 2381 O O . ALA A 1 320 ? 9.509 5.472 -4.079 1.00 90.19 320 ALA A O 1
ATOM 2382 N N . THR A 1 321 ? 10.417 7.077 -2.814 1.00 90.88 321 THR A N 1
ATOM 2383 C CA . THR A 1 321 ? 11.587 6.296 -2.392 1.00 90.88 321 THR A CA 1
ATOM 2384 C C . THR A 1 321 ? 11.178 5.017 -1.670 1.00 90.88 321 THR A C 1
ATOM 2386 O O . THR A 1 321 ? 11.602 3.937 -2.080 1.00 90.88 321 THR A O 1
ATOM 2389 N N . ILE A 1 322 ? 10.343 5.113 -0.628 1.00 89.81 322 ILE A N 1
ATOM 2390 C CA . ILE A 1 322 ? 9.895 3.948 0.153 1.00 89.81 322 ILE A CA 1
ATOM 2391 C C . ILE A 1 322 ? 9.158 2.956 -0.750 1.00 89.81 322 ILE A C 1
ATOM 2393 O O . ILE A 1 322 ? 9.468 1.764 -0.745 1.00 89.81 322 ILE A O 1
ATOM 2397 N N . ALA A 1 323 ? 8.229 3.444 -1.574 1.00 92.12 323 ALA A N 1
ATOM 2398 C CA . ALA A 1 323 ? 7.444 2.593 -2.453 1.00 92.12 323 ALA A CA 1
ATOM 2399 C C . ALA A 1 323 ? 8.300 1.885 -3.504 1.00 92.12 323 ALA A C 1
ATOM 2401 O O . ALA A 1 323 ? 8.176 0.676 -3.687 1.00 92.12 323 ALA A O 1
ATOM 2402 N N . LEU A 1 324 ? 9.199 2.613 -4.168 1.00 94.31 324 LEU A N 1
ATOM 2403 C CA . LEU A 1 324 ? 10.070 2.043 -5.190 1.00 94.31 324 LEU A CA 1
ATOM 2404 C C . LEU A 1 324 ? 11.077 1.059 -4.595 1.00 94.31 324 LEU A C 1
ATOM 2406 O O . LEU A 1 324 ? 11.292 0.005 -5.188 1.00 94.31 324 LEU A O 1
ATOM 2410 N N . ARG A 1 325 ? 11.645 1.347 -3.416 1.00 91.88 325 ARG A N 1
ATOM 2411 C CA . ARG A 1 325 ? 12.519 0.402 -2.701 1.00 91.88 325 ARG A CA 1
ATOM 2412 C C . ARG A 1 325 ? 11.772 -0.866 -2.321 1.00 91.88 325 ARG A C 1
ATOM 2414 O O . ARG A 1 325 ? 12.262 -1.953 -2.601 1.00 91.88 325 ARG A O 1
ATOM 2421 N N . ARG A 1 326 ? 10.569 -0.745 -1.755 1.00 89.81 326 ARG A N 1
ATOM 2422 C CA . ARG A 1 326 ? 9.777 -1.918 -1.371 1.00 89.81 326 ARG A CA 1
ATOM 2423 C C . ARG A 1 326 ? 9.378 -2.748 -2.592 1.00 89.81 326 ARG A C 1
ATOM 2425 O O . ARG A 1 326 ? 9.516 -3.965 -2.575 1.00 89.81 326 ARG A O 1
ATOM 2432 N N . VAL A 1 327 ? 8.964 -2.109 -3.688 1.00 91.75 327 VAL A N 1
ATOM 2433 C CA . VAL A 1 327 ? 8.700 -2.809 -4.956 1.00 91.75 327 VAL A CA 1
ATOM 2434 C C . VAL A 1 327 ? 9.968 -3.489 -5.484 1.00 91.75 327 VAL A C 1
ATOM 2436 O O . VAL A 1 327 ? 9.887 -4.631 -5.932 1.00 91.75 327 VAL A O 1
ATOM 2439 N N . ALA A 1 328 ? 11.134 -2.840 -5.416 1.00 90.81 328 ALA A N 1
ATOM 2440 C CA . ALA A 1 328 ? 12.405 -3.430 -5.838 1.00 90.81 328 ALA A CA 1
ATOM 2441 C C . ALA A 1 328 ? 12.786 -4.656 -4.994 1.00 90.81 328 ALA A C 1
ATOM 2443 O O . ALA A 1 328 ? 13.096 -5.694 -5.571 1.00 90.81 328 ALA A O 1
ATOM 2444 N N . GLN A 1 329 ? 12.655 -4.595 -3.669 1.00 87.75 329 GLN A N 1
ATOM 2445 C CA . GLN A 1 329 ? 12.872 -5.740 -2.774 1.00 87.75 329 GLN A CA 1
ATOM 2446 C C . GLN A 1 329 ? 11.975 -6.927 -3.160 1.00 87.75 329 GLN A C 1
ATOM 2448 O O . GLN A 1 329 ? 12.441 -8.047 -3.366 1.00 87.75 329 GLN A O 1
ATOM 2453 N N . CYS A 1 330 ? 10.678 -6.672 -3.366 1.00 86.81 330 CYS A N 1
ATOM 2454 C CA . CYS A 1 330 ? 9.718 -7.720 -3.712 1.00 86.81 330 CYS A CA 1
ATOM 2455 C C . CYS A 1 330 ? 9.882 -8.288 -5.137 1.00 86.81 330 CYS A C 1
ATOM 2457 O O . CYS A 1 330 ? 9.348 -9.362 -5.419 1.00 86.81 330 CYS A O 1
ATOM 2459 N N . THR A 1 331 ? 10.549 -7.577 -6.058 1.00 87.06 331 THR A N 1
ATOM 2460 C CA . THR A 1 331 ? 10.580 -7.936 -7.494 1.00 87.06 331 THR A CA 1
ATOM 2461 C C . THR A 1 331 ? 11.971 -8.243 -8.049 1.00 87.06 331 THR A C 1
ATOM 2463 O O . THR A 1 331 ? 12.099 -9.178 -8.837 1.00 87.06 331 THR A O 1
ATOM 2466 N N . VAL A 1 332 ? 12.993 -7.473 -7.669 1.00 84.69 332 VAL A N 1
ATOM 2467 C CA . VAL A 1 332 ? 14.375 -7.555 -8.172 1.00 84.69 332 VAL A CA 1
ATOM 2468 C C . VAL A 1 332 ? 15.220 -8.469 -7.291 1.00 84.69 332 VAL A C 1
ATOM 2470 O O . VAL A 1 332 ? 15.856 -9.390 -7.798 1.00 84.69 332 VAL A O 1
ATOM 2473 N N . GLU A 1 333 ? 15.235 -8.209 -5.984 1.00 78.62 333 GLU A N 1
ATOM 2474 C CA . GLU A 1 333 ? 16.098 -8.916 -5.028 1.00 78.62 333 GLU A CA 1
ATOM 2475 C C . GLU A 1 333 ? 15.577 -10.343 -4.797 1.00 78.62 333 GLU A C 1
ATOM 2477 O O . GLU A 1 333 ? 16.336 -11.313 -4.859 1.00 78.62 333 GLU A O 1
ATOM 2482 N N . GLY A 1 334 ? 14.252 -10.494 -4.701 1.00 66.56 334 GLY A N 1
ATOM 2483 C CA . GLY A 1 334 ? 13.614 -11.789 -4.483 1.00 66.56 334 GLY A CA 1
ATOM 2484 C C . GLY A 1 334 ? 13.913 -12.348 -3.090 1.00 66.56 334 GLY A C 1
ATOM 2485 O O . GLY A 1 334 ? 14.607 -11.734 -2.289 1.00 66.56 334 GLY A O 1
ATOM 2486 N N . SER A 1 335 ? 13.358 -13.520 -2.779 1.00 59.88 335 SER A N 1
ATOM 2487 C CA . SER A 1 335 ? 13.573 -14.137 -1.469 1.00 59.88 335 SER A CA 1
ATOM 2488 C C . SER A 1 335 ? 15.010 -14.609 -1.298 1.00 59.88 335 SER A C 1
ATOM 2490 O O . SER A 1 335 ? 15.489 -15.411 -2.100 1.00 59.88 335 SER A O 1
ATOM 2492 N N . HIS A 1 336 ? 15.663 -14.141 -0.230 1.00 51.81 336 HIS A N 1
ATOM 2493 C CA . HIS A 1 336 ? 16.981 -14.614 0.200 1.00 51.81 336 HIS A CA 1
ATOM 2494 C C . HIS A 1 336 ? 16.994 -16.120 0.519 1.00 51.81 336 HIS A C 1
ATOM 2496 O O . HIS A 1 336 ? 18.049 -16.740 0.439 1.00 51.81 336 HIS A O 1
ATOM 2502 N N . ASP A 1 337 ? 15.832 -16.719 0.801 1.00 49.34 337 ASP A N 1
ATOM 2503 C CA . ASP A 1 337 ? 15.714 -18.062 1.380 1.00 49.34 337 ASP A CA 1
ATOM 2504 C C . ASP A 1 337 ? 15.354 -19.155 0.350 1.00 49.34 337 ASP A C 1
ATOM 2506 O O . ASP A 1 337 ? 14.593 -20.083 0.613 1.00 49.34 337 ASP A O 1
ATOM 2510 N N . GLY A 1 338 ? 15.818 -19.010 -0.899 1.00 51.19 338 GLY A N 1
ATOM 2511 C CA . GLY A 1 338 ? 15.447 -19.920 -1.999 1.00 51.19 338 GLY A CA 1
ATOM 2512 C C . GLY A 1 338 ? 13.961 -19.849 -2.394 1.00 51.19 338 GLY A C 1
ATOM 2513 O O . GLY A 1 338 ? 13.464 -20.695 -3.140 1.00 51.19 338 GLY A O 1
ATOM 2514 N N . GLY A 1 339 ? 13.248 -18.836 -1.894 1.00 54.12 339 GLY A N 1
ATOM 2515 C CA . GLY A 1 339 ? 11.803 -18.700 -2.003 1.00 54.12 339 GLY A CA 1
ATOM 2516 C C . GLY A 1 339 ? 11.276 -18.397 -3.409 1.00 54.12 339 GLY A C 1
ATOM 2517 O O . GLY A 1 339 ? 11.962 -17.909 -4.311 1.00 54.12 339 GLY A O 1
ATOM 2518 N N . VAL A 1 340 ? 9.982 -18.672 -3.571 1.00 61.16 340 VAL A N 1
ATOM 2519 C CA . VAL A 1 340 ? 9.195 -18.505 -4.798 1.00 61.16 340 VAL A CA 1
ATOM 2520 C C . VAL A 1 340 ? 9.288 -17.067 -5.331 1.00 61.16 340 VAL A C 1
ATOM 2522 O O . VAL A 1 340 ? 8.686 -16.145 -4.783 1.00 61.16 340 VAL A O 1
ATOM 2525 N N . ARG A 1 341 ? 9.984 -16.871 -6.458 1.00 76.06 341 ARG A N 1
ATOM 2526 C CA . ARG A 1 341 ? 9.971 -15.601 -7.205 1.00 76.06 341 ARG A CA 1
ATOM 2527 C C . ARG A 1 341 ? 8.599 -15.321 -7.824 1.00 76.06 341 ARG A C 1
ATOM 2529 O O . ARG A 1 341 ? 7.806 -16.228 -8.109 1.00 76.06 341 ARG A O 1
ATOM 2536 N N . LEU A 1 342 ? 8.326 -14.042 -8.077 1.00 82.88 342 LEU A N 1
ATOM 2537 C CA . LEU A 1 342 ? 7.141 -13.634 -8.825 1.00 82.88 342 LEU A CA 1
ATOM 2538 C C . LEU A 1 342 ? 7.196 -14.202 -10.251 1.00 82.88 342 LEU A C 1
ATOM 2540 O O . LEU A 1 342 ? 8.229 -14.083 -10.913 1.00 82.88 342 LEU A O 1
ATOM 2544 N N . PRO A 1 343 ? 6.100 -14.790 -10.767 1.00 85.81 343 PRO A N 1
ATOM 2545 C CA . PRO A 1 343 ? 6.066 -15.262 -12.142 1.00 85.81 343 PRO A CA 1
ATOM 2546 C C . PRO A 1 343 ? 6.299 -14.109 -13.116 1.00 85.81 343 PRO A C 1
ATOM 2548 O O . PRO A 1 343 ? 5.727 -13.030 -12.952 1.00 85.81 343 PRO A O 1
ATOM 2551 N N . THR A 1 344 ? 7.028 -14.369 -14.201 1.00 85.62 344 THR A N 1
ATOM 2552 C CA . THR A 1 344 ? 7.296 -13.385 -15.263 1.00 85.62 344 THR A CA 1
ATOM 2553 C C . THR A 1 344 ? 6.030 -12.706 -15.782 1.00 85.62 344 THR A C 1
ATOM 2555 O O . THR A 1 344 ? 6.028 -11.506 -16.037 1.00 85.62 344 THR A O 1
ATOM 2558 N N . ARG A 1 345 ? 4.913 -13.441 -15.875 1.00 85.19 345 ARG A N 1
ATOM 2559 C CA . ARG A 1 345 ? 3.617 -12.877 -16.278 1.00 85.19 345 ARG A CA 1
ATOM 2560 C C . ARG A 1 345 ? 3.137 -11.780 -15.324 1.00 85.19 345 ARG A C 1
ATOM 2562 O O . ARG A 1 345 ? 2.657 -10.754 -15.795 1.00 85.19 345 ARG A O 1
ATOM 2569 N N . VAL A 1 346 ? 3.287 -11.980 -14.014 1.00 86.88 346 VAL A N 1
ATOM 2570 C CA . VAL A 1 346 ? 2.908 -10.998 -12.987 1.00 86.88 346 VAL A CA 1
ATOM 2571 C C . VAL A 1 346 ? 3.809 -9.772 -13.088 1.00 86.88 346 VAL A C 1
ATOM 2573 O O . VAL A 1 346 ? 3.305 -8.665 -13.234 1.00 86.88 346 VAL A O 1
ATOM 2576 N N . LEU A 1 347 ? 5.128 -9.970 -13.133 1.00 88.56 347 LEU A N 1
ATOM 2577 C CA . LEU A 1 347 ? 6.096 -8.879 -13.284 1.00 88.56 347 LEU A CA 1
ATOM 2578 C C . LEU A 1 347 ? 5.839 -8.048 -14.549 1.00 88.56 347 LEU A C 1
ATOM 2580 O O . LEU A 1 347 ? 5.749 -6.825 -14.476 1.00 88.56 347 LEU A O 1
ATOM 2584 N N . SER A 1 348 ? 5.603 -8.700 -15.689 1.00 84.69 348 SER A N 1
ATOM 2585 C CA . SER A 1 348 ? 5.290 -8.009 -16.945 1.00 84.69 348 SER A CA 1
ATOM 2586 C C . SER A 1 348 ? 3.986 -7.203 -16.893 1.00 84.69 348 SER A C 1
ATOM 2588 O O . SER A 1 348 ? 3.845 -6.215 -17.608 1.00 84.69 348 SER A O 1
ATOM 2590 N N . ALA A 1 349 ? 3.026 -7.614 -16.055 1.00 85.31 349 ALA A N 1
ATOM 2591 C CA . ALA A 1 349 ? 1.757 -6.914 -15.880 1.00 85.31 349 ALA A CA 1
ATOM 2592 C C . ALA A 1 349 ? 1.880 -5.710 -14.933 1.00 85.31 349 ALA A C 1
ATOM 2594 O O . ALA A 1 349 ? 1.177 -4.718 -15.124 1.00 85.31 349 ALA A O 1
ATOM 2595 N N . ILE A 1 350 ? 2.763 -5.799 -13.934 1.00 89.25 350 ILE A N 1
ATOM 2596 C CA . ILE A 1 350 ? 3.079 -4.712 -12.998 1.00 89.25 350 ILE A CA 1
ATOM 2597 C C . ILE A 1 350 ? 3.828 -3.594 -13.731 1.00 89.25 350 ILE A C 1
ATOM 2599 O O . ILE A 1 350 ? 3.458 -2.425 -13.636 1.00 89.25 350 ILE A O 1
ATOM 2603 N N . PHE A 1 351 ? 4.849 -3.957 -14.510 1.00 89.31 351 PHE A N 1
ATOM 2604 C CA . PHE A 1 351 ? 5.718 -3.017 -15.217 1.00 89.31 351 PHE A CA 1
ATOM 2605 C C . PHE A 1 351 ? 5.280 -2.791 -16.669 1.00 89.31 351 PHE A C 1
ATOM 2607 O O . PHE A 1 351 ? 6.047 -2.974 -17.613 1.00 89.31 351 PHE A O 1
ATOM 2614 N N . GLY A 1 352 ? 4.020 -2.390 -16.847 1.00 86.06 352 GLY A N 1
ATOM 2615 C CA . GLY A 1 352 ? 3.510 -1.936 -18.141 1.00 86.06 352 GLY A CA 1
ATOM 2616 C C . GLY A 1 352 ? 4.018 -0.541 -18.534 1.00 86.06 352 GLY A C 1
ATOM 2617 O O . GLY A 1 352 ? 4.681 0.143 -17.753 1.00 86.06 352 GLY A O 1
ATOM 2618 N N . ASP A 1 353 ? 3.637 -0.086 -19.731 1.00 84.44 353 ASP A N 1
ATOM 2619 C CA . ASP A 1 353 ? 4.085 1.188 -20.317 1.00 84.44 353 ASP A CA 1
ATOM 2620 C C . ASP A 1 353 ? 3.894 2.396 -19.382 1.00 84.44 353 ASP A C 1
ATOM 2622 O O . ASP A 1 353 ? 4.790 3.229 -19.255 1.00 84.44 353 ASP A O 1
ATOM 2626 N N . ALA A 1 354 ? 2.755 2.474 -18.685 1.00 88.50 354 ALA A N 1
ATOM 2627 C CA . ALA A 1 354 ? 2.466 3.571 -17.763 1.00 88.50 354 ALA A CA 1
ATOM 2628 C C . ALA A 1 354 ? 3.403 3.573 -16.545 1.00 88.50 354 ALA A C 1
ATOM 2630 O O . ALA A 1 354 ? 3.926 4.623 -16.185 1.00 88.50 354 ALA A O 1
ATOM 2631 N N . ALA A 1 355 ? 3.658 2.414 -15.928 1.00 91.25 355 ALA A N 1
ATOM 2632 C CA . ALA A 1 355 ? 4.588 2.306 -14.804 1.00 91.25 355 ALA A CA 1
ATOM 2633 C C . ALA A 1 355 ? 6.010 2.707 -15.225 1.00 91.25 355 ALA A C 1
ATOM 2635 O O . ALA A 1 355 ? 6.662 3.503 -14.554 1.00 91.25 355 ALA A O 1
ATOM 2636 N N . VAL A 1 356 ? 6.457 2.216 -16.381 1.00 89.38 356 VAL A N 1
ATOM 2637 C CA . VAL A 1 356 ? 7.760 2.537 -16.975 1.00 89.38 356 VAL A CA 1
ATOM 2638 C C . VAL A 1 356 ? 7.915 4.034 -17.230 1.00 89.38 356 VAL A C 1
ATOM 2640 O O . VAL A 1 356 ? 8.948 4.608 -16.893 1.00 89.38 356 VAL A O 1
ATOM 2643 N N . GLU A 1 357 ? 6.900 4.685 -17.799 1.00 89.12 357 GLU A N 1
ATOM 2644 C CA . GLU A 1 357 ? 6.926 6.128 -18.036 1.00 89.12 357 GLU A CA 1
ATOM 2645 C C . GLU A 1 357 ? 7.043 6.908 -16.723 1.00 89.12 357 GLU A C 1
ATOM 2647 O O . GLU A 1 357 ? 7.819 7.859 -16.636 1.00 89.12 357 GLU A O 1
ATOM 2652 N N . GLN A 1 358 ? 6.344 6.479 -15.670 1.00 92.69 358 GLN A N 1
ATOM 2653 C CA . GLN A 1 358 ? 6.492 7.105 -14.359 1.00 92.69 358 GLN A CA 1
ATOM 2654 C C . GLN A 1 358 ? 7.899 6.906 -13.782 1.00 92.69 358 GLN A C 1
ATOM 2656 O O . GLN A 1 358 ? 8.489 7.875 -13.308 1.00 92.69 358 GLN A O 1
ATOM 2661 N N . LEU A 1 359 ? 8.475 5.701 -13.870 1.00 92.56 359 LEU A N 1
ATOM 2662 C CA . LEU A 1 359 ? 9.856 5.434 -13.443 1.00 92.56 359 LEU A CA 1
ATOM 2663 C C . LEU A 1 359 ? 10.870 6.290 -14.220 1.00 92.56 359 LEU A C 1
ATOM 2665 O O . LEU A 1 359 ? 11.821 6.816 -13.636 1.00 92.56 359 LEU A O 1
ATOM 2669 N N . ALA A 1 360 ? 10.656 6.475 -15.525 1.00 89.25 360 ALA A N 1
ATOM 2670 C CA . ALA A 1 360 ? 11.472 7.353 -16.359 1.00 89.25 360 ALA A CA 1
ATOM 2671 C C . ALA A 1 360 ? 11.400 8.806 -15.867 1.00 89.25 360 ALA A C 1
ATOM 2673 O O . ALA A 1 360 ? 12.431 9.455 -15.723 1.00 89.25 360 ALA A O 1
ATOM 2674 N N . ILE A 1 361 ? 10.204 9.302 -15.534 1.00 89.44 361 ILE A N 1
ATOM 2675 C CA . ILE A 1 361 ? 10.031 10.651 -14.979 1.00 89.44 361 ILE A CA 1
ATOM 2676 C C . ILE A 1 361 ? 10.731 10.782 -13.621 1.00 89.44 361 ILE A C 1
ATOM 2678 O O . ILE A 1 361 ? 11.449 11.757 -13.420 1.00 89.44 361 ILE A O 1
ATOM 2682 N N . VAL A 1 362 ? 10.559 9.824 -12.700 1.00 90.81 362 VAL A N 1
ATOM 2683 C CA . VAL A 1 362 ? 11.187 9.882 -11.364 1.00 90.81 362 VAL A CA 1
ATOM 2684 C C . VAL A 1 362 ? 12.711 9.848 -11.458 1.00 90.81 362 VAL A C 1
ATOM 2686 O O . VAL A 1 362 ? 13.380 10.645 -10.810 1.00 90.81 362 VAL A O 1
ATOM 2689 N N . SER A 1 363 ? 13.271 8.982 -12.301 1.00 89.81 363 SER A N 1
ATOM 2690 C CA . SER A 1 363 ? 14.728 8.865 -12.464 1.00 89.81 363 SER A CA 1
ATOM 2691 C C . SER A 1 363 ? 15.401 10.109 -13.062 1.00 89.81 363 SER A C 1
ATOM 2693 O O . SER A 1 363 ? 16.604 10.276 -12.878 1.00 89.81 363 SER A O 1
ATOM 2695 N N . MET A 1 364 ? 14.655 11.010 -13.717 1.00 85.31 364 MET A N 1
ATOM 2696 C CA . MET A 1 364 ? 15.182 12.299 -14.199 1.00 85.31 364 MET A CA 1
ATOM 2697 C C . MET A 1 364 ? 15.227 13.395 -13.127 1.00 85.31 364 MET A C 1
ATOM 2699 O O . MET A 1 364 ? 15.791 14.453 -13.383 1.00 85.31 364 MET A O 1
ATOM 2703 N N . ARG A 1 365 ? 14.628 13.183 -11.949 1.00 80.56 365 ARG A N 1
ATOM 2704 C CA . ARG A 1 365 ? 14.501 14.221 -10.909 1.00 80.56 365 ARG A CA 1
ATOM 2705 C C . ARG A 1 365 ? 15.703 14.370 -9.999 1.00 80.56 365 ARG A C 1
ATOM 2707 O O . ARG A 1 365 ? 15.676 15.222 -9.125 1.00 80.56 365 ARG A O 1
ATOM 2714 N N . ALA A 1 366 ? 16.747 13.569 -10.185 1.00 67.88 366 ALA A N 1
ATOM 2715 C CA . ALA A 1 366 ? 17.997 13.797 -9.477 1.00 67.88 366 ALA A CA 1
ATOM 2716 C C . ALA A 1 366 ? 18.575 15.157 -9.912 1.00 67.88 366 ALA A C 1
ATOM 2718 O O . ALA A 1 366 ? 19.209 15.268 -10.962 1.00 67.88 366 ALA A O 1
ATOM 2719 N N . GLY A 1 367 ? 18.299 16.200 -9.126 1.00 57.03 367 GLY A N 1
ATOM 2720 C CA . GLY A 1 367 ? 19.000 17.473 -9.204 1.00 57.03 367 GLY A CA 1
ATOM 2721 C C . GLY A 1 367 ? 20.479 17.311 -8.844 1.00 57.03 367 GLY A C 1
ATOM 2722 O O . GLY A 1 367 ? 20.922 16.248 -8.414 1.00 57.03 367 GLY A O 1
ATOM 2723 N N . 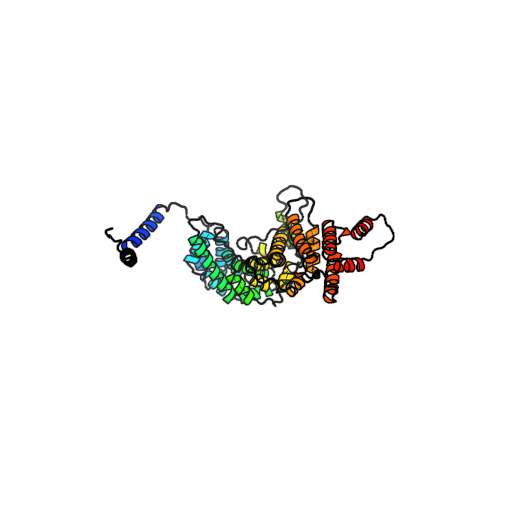ARG A 1 368 ? 21.256 18.385 -9.024 1.00 50.16 368 ARG A N 1
ATOM 2724 C CA . ARG A 1 368 ? 22.705 18.419 -8.749 1.00 50.16 368 ARG A CA 1
ATOM 2725 C C . ARG A 1 368 ? 23.075 18.198 -7.273 1.00 50.16 368 ARG A C 1
ATOM 2727 O O . ARG A 1 368 ? 24.245 17.968 -6.996 1.00 50.16 368 ARG A O 1
ATOM 2734 N N . GLU A 1 369 ? 22.117 18.262 -6.351 1.00 49.81 369 GLU A N 1
ATOM 2735 C CA . GLU A 1 369 ? 22.362 18.029 -4.928 1.00 49.81 369 GLU A CA 1
ATOM 2736 C C . GLU A 1 369 ? 22.328 16.530 -4.602 1.00 49.81 369 GLU A C 1
ATOM 2738 O O . GLU A 1 369 ? 21.275 15.906 -4.436 1.00 49.81 369 GLU A O 1
ATOM 2743 N N . GLU A 1 370 ? 23.522 15.946 -4.522 1.00 52.28 370 GLU A N 1
ATOM 2744 C CA . GLU A 1 370 ? 23.758 14.603 -4.001 1.00 52.28 370 GLU A CA 1
ATOM 2745 C C . GLU A 1 370 ? 23.379 14.558 -2.512 1.00 52.28 370 GLU A C 1
ATOM 2747 O O . GLU A 1 370 ? 24.170 14.904 -1.642 1.00 52.28 370 GLU A O 1
ATOM 2752 N N . GLY A 1 371 ? 22.141 14.165 -2.205 1.00 57.84 371 GLY A N 1
ATOM 2753 C CA . GLY A 1 371 ? 21.707 13.954 -0.816 1.00 57.84 371 GLY A CA 1
ATOM 2754 C C . GLY A 1 371 ? 20.223 14.179 -0.529 1.00 57.84 371 GLY A C 1
ATOM 2755 O O . GLY A 1 371 ? 19.747 13.763 0.524 1.00 57.84 371 GLY A O 1
ATOM 2756 N N . GLY A 1 372 ? 19.466 14.791 -1.446 1.00 70.12 372 GLY A N 1
ATOM 2757 C CA . GLY A 1 372 ? 18.032 15.042 -1.251 1.00 70.12 372 GLY A CA 1
ATOM 2758 C C . GLY A 1 372 ? 17.135 13.809 -1.449 1.00 70.12 372 GLY A C 1
ATOM 2759 O O . GLY A 1 372 ? 17.489 12.863 -2.158 1.00 70.12 372 GLY A O 1
ATOM 2760 N N . GLY A 1 373 ? 15.914 13.842 -0.897 1.00 75.88 373 GLY A N 1
ATOM 2761 C CA . GLY A 1 373 ? 14.909 12.780 -1.084 1.00 75.88 373 GLY A CA 1
ATOM 2762 C C . GLY A 1 373 ? 14.586 12.493 -2.560 1.00 75.88 373 GLY A C 1
ATOM 2763 O O . GLY A 1 373 ? 14.307 11.354 -2.934 1.00 75.88 373 GLY A O 1
ATOM 2764 N N . GLU A 1 374 ? 14.691 13.498 -3.438 1.00 82.88 374 GLU A N 1
ATOM 2765 C CA . GLU A 1 374 ? 14.537 13.316 -4.889 1.00 82.88 374 GLU A CA 1
ATOM 2766 C C . GLU A 1 374 ? 15.641 12.438 -5.493 1.00 82.88 374 GLU A C 1
ATOM 2768 O O . GLU A 1 374 ? 15.356 11.603 -6.354 1.00 82.88 374 GLU A O 1
ATOM 2773 N N . ALA A 1 375 ? 16.883 12.558 -5.011 1.00 86.56 375 ALA A N 1
ATOM 2774 C CA . ALA A 1 375 ? 17.992 11.711 -5.443 1.00 86.56 375 ALA A CA 1
ATOM 2775 C C . ALA A 1 375 ? 17.781 10.253 -5.002 1.00 86.56 375 ALA A C 1
ATOM 2777 O O . ALA A 1 375 ? 18.037 9.326 -5.775 1.00 86.56 375 ALA A O 1
ATOM 2778 N N . ALA A 1 376 ? 17.246 10.035 -3.795 1.00 87.62 376 ALA A N 1
ATOM 2779 C CA . ALA A 1 376 ? 16.913 8.699 -3.304 1.00 87.62 376 ALA A CA 1
ATOM 2780 C C . ALA A 1 376 ? 15.800 8.038 -4.141 1.00 87.62 376 ALA A C 1
ATOM 2782 O O . ALA A 1 376 ? 15.936 6.873 -4.534 1.00 87.62 376 ALA A O 1
ATOM 2783 N N . ALA A 1 377 ? 14.751 8.791 -4.488 1.00 90.06 377 ALA A N 1
ATOM 2784 C CA . ALA A 1 377 ? 13.665 8.313 -5.343 1.00 90.06 377 ALA A CA 1
ATOM 2785 C C . ALA A 1 377 ? 14.162 8.007 -6.761 1.00 90.06 377 ALA A C 1
ATOM 2787 O O . ALA A 1 377 ? 13.848 6.956 -7.324 1.00 90.06 377 ALA A O 1
ATOM 2788 N N . ALA A 1 378 ? 14.977 8.900 -7.328 1.00 91.25 378 ALA A N 1
ATOM 2789 C CA . ALA A 1 378 ? 15.574 8.722 -8.644 1.00 91.25 378 ALA A CA 1
ATOM 2790 C C . ALA A 1 378 ? 16.497 7.495 -8.693 1.00 91.25 378 ALA A C 1
ATOM 2792 O O . ALA A 1 378 ? 16.447 6.727 -9.656 1.00 91.25 378 ALA A O 1
ATOM 2793 N N . SER A 1 379 ? 17.290 7.270 -7.640 1.00 90.94 379 SER A N 1
ATOM 2794 C CA . SER A 1 379 ? 18.140 6.086 -7.494 1.00 90.94 379 SER A CA 1
ATOM 2795 C C . SER A 1 379 ? 17.311 4.798 -7.455 1.00 90.94 379 SER A C 1
ATOM 2797 O O . SER A 1 379 ? 17.560 3.882 -8.241 1.00 90.94 379 SER A O 1
ATOM 2799 N N . ALA A 1 380 ? 16.253 4.750 -6.638 1.00 92.25 380 ALA A N 1
ATOM 2800 C CA . ALA A 1 380 ? 15.356 3.594 -6.575 1.00 92.25 380 ALA A CA 1
ATOM 2801 C C . ALA A 1 380 ? 14.656 3.322 -7.924 1.00 92.25 380 ALA A C 1
ATOM 2803 O O . ALA A 1 380 ? 14.584 2.177 -8.375 1.00 92.25 380 ALA A O 1
ATOM 2804 N N . ALA A 1 381 ? 14.206 4.373 -8.621 1.00 93.44 381 ALA A N 1
ATOM 2805 C CA . ALA A 1 381 ? 13.633 4.251 -9.962 1.00 93.44 381 ALA A CA 1
ATOM 2806 C C . ALA A 1 381 ? 14.653 3.714 -10.979 1.00 93.44 381 ALA A C 1
ATOM 2808 O O . ALA A 1 381 ? 14.312 2.876 -11.814 1.00 93.44 381 ALA A O 1
ATOM 2809 N N . LYS A 1 382 ? 15.911 4.165 -10.900 1.00 90.94 382 LYS A N 1
ATOM 2810 C CA . LYS A 1 382 ? 17.001 3.702 -11.766 1.00 90.94 382 LYS A CA 1
ATOM 2811 C C . LYS A 1 382 ? 17.295 2.215 -11.565 1.00 90.94 382 LYS A C 1
ATOM 2813 O O . LYS A 1 382 ? 17.468 1.521 -12.561 1.00 90.94 382 LYS A O 1
ATOM 2818 N N . VAL A 1 383 ? 17.317 1.726 -10.322 1.00 91.69 383 VAL A N 1
ATOM 2819 C CA . VAL A 1 383 ? 17.506 0.293 -10.018 1.00 91.69 383 VAL A CA 1
ATOM 2820 C C . VAL A 1 383 ? 16.437 -0.550 -10.713 1.00 91.69 383 VAL A C 1
ATOM 2822 O O . VAL A 1 383 ? 16.764 -1.505 -11.417 1.00 91.69 383 VAL A O 1
ATOM 2825 N N . LEU A 1 384 ? 15.167 -0.153 -10.595 1.00 93.00 384 LEU A N 1
ATOM 2826 C CA . LEU A 1 384 ? 14.062 -0.834 -11.270 1.00 93.00 384 LEU A CA 1
ATOM 2827 C C . LEU A 1 384 ? 14.201 -0.775 -12.795 1.00 93.00 384 LEU A C 1
ATOM 2829 O O . LEU A 1 384 ? 14.119 -1.807 -13.451 1.00 93.00 384 LEU A O 1
ATOM 2833 N N . LEU A 1 385 ? 14.463 0.399 -13.376 1.00 91.75 385 LEU A N 1
ATOM 2834 C CA . LEU A 1 385 ? 14.647 0.543 -14.826 1.00 91.75 385 LEU A CA 1
ATOM 2835 C C . LEU A 1 385 ? 15.815 -0.299 -15.360 1.00 91.75 385 LEU A C 1
ATOM 2837 O O . LEU A 1 385 ? 15.695 -0.914 -16.419 1.00 91.75 385 LEU A O 1
ATOM 2841 N N . GLN A 1 386 ? 16.921 -0.365 -14.617 1.00 90.19 386 GLN A N 1
ATOM 2842 C CA . GLN A 1 386 ? 18.060 -1.216 -14.944 1.00 90.19 386 GLN A CA 1
ATOM 2843 C C . GLN A 1 386 ? 17.677 -2.692 -14.934 1.00 90.19 386 GLN A C 1
ATOM 2845 O O . GLN A 1 386 ? 17.987 -3.405 -15.891 1.00 90.19 386 GLN A O 1
ATOM 2850 N N . ALA A 1 387 ? 16.957 -3.141 -13.907 1.00 90.25 387 ALA A N 1
ATOM 2851 C CA . ALA A 1 387 ? 16.472 -4.510 -13.826 1.00 90.25 387 ALA A CA 1
ATOM 2852 C C . ALA A 1 387 ? 15.517 -4.840 -14.991 1.00 90.25 387 ALA A C 1
ATOM 2854 O O . ALA A 1 387 ? 15.703 -5.849 -15.666 1.00 90.25 387 ALA A O 1
ATOM 2855 N N . LEU A 1 388 ? 14.574 -3.948 -15.316 1.00 89.31 388 LEU A N 1
ATOM 2856 C CA . LEU A 1 388 ? 13.619 -4.124 -16.419 1.00 89.31 388 LEU A CA 1
ATOM 2857 C C . LEU A 1 388 ? 14.282 -4.209 -17.798 1.00 89.31 388 LEU A C 1
ATOM 2859 O O . LEU A 1 388 ? 13.779 -4.926 -18.661 1.00 89.31 388 LEU A O 1
ATOM 2863 N N . ALA A 1 389 ? 15.374 -3.472 -18.014 1.00 86.31 389 ALA A N 1
ATOM 2864 C CA . ALA A 1 389 ? 16.064 -3.421 -19.299 1.00 86.31 389 ALA A CA 1
ATOM 2865 C C . ALA A 1 389 ? 17.096 -4.547 -19.479 1.00 86.31 389 ALA A C 1
ATOM 2867 O O . ALA A 1 389 ? 17.383 -4.935 -20.611 1.00 86.31 389 ALA A O 1
ATOM 2868 N N . THR A 1 390 ? 17.628 -5.110 -18.391 1.00 84.88 390 THR A N 1
ATOM 2869 C CA . THR A 1 390 ? 18.731 -6.088 -18.453 1.00 84.88 390 THR A CA 1
ATOM 2870 C C . THR A 1 390 ? 18.344 -7.498 -18.012 1.00 84.88 390 THR A C 1
ATOM 2872 O O . THR A 1 390 ? 18.993 -8.457 -18.427 1.00 84.88 390 THR A O 1
ATOM 2875 N N . GLN A 1 391 ? 17.282 -7.667 -17.216 1.00 86.00 391 GLN A N 1
ATOM 2876 C CA . GLN A 1 391 ? 16.912 -8.965 -16.652 1.00 86.00 391 GLN A CA 1
ATOM 2877 C C . GLN A 1 391 ? 15.712 -9.586 -17.392 1.00 86.00 391 GLN A C 1
ATOM 2879 O O . GLN A 1 391 ? 14.625 -8.999 -17.419 1.00 86.00 391 GLN A O 1
ATOM 2884 N N . PRO A 1 392 ? 15.837 -10.818 -17.925 1.00 83.44 392 PRO A N 1
ATOM 2885 C CA . PRO A 1 392 ? 14.739 -11.483 -18.632 1.00 83.44 392 PRO A CA 1
ATOM 2886 C C . PRO A 1 392 ? 13.510 -11.792 -17.766 1.00 83.44 392 PRO A C 1
ATOM 2888 O O . PRO A 1 392 ? 12.410 -11.992 -18.281 1.00 83.44 392 PRO A O 1
ATOM 2891 N N . LEU A 1 393 ? 13.680 -11.823 -16.440 1.00 83.38 393 LEU A N 1
ATOM 2892 C CA . LEU A 1 393 ? 12.650 -12.245 -15.488 1.00 83.38 393 LEU A CA 1
ATOM 2893 C C . LEU A 1 393 ? 11.396 -11.359 -15.493 1.00 83.38 393 LEU A C 1
ATOM 2895 O O . LEU A 1 393 ? 10.308 -11.855 -15.203 1.00 83.38 393 LEU A O 1
ATOM 2899 N N . PHE A 1 394 ? 11.518 -10.096 -15.911 1.00 83.69 394 PHE A N 1
ATOM 2900 C CA . PHE A 1 394 ? 10.392 -9.167 -16.046 1.00 83.69 394 PHE A CA 1
ATOM 2901 C C . PHE A 1 394 ? 9.568 -9.384 -17.322 1.00 83.69 394 PHE A C 1
ATOM 2903 O O . PHE A 1 394 ? 8.522 -8.761 -17.494 1.00 83.69 394 PHE A O 1
ATOM 2910 N N . GLY A 1 395 ? 10.018 -10.249 -18.240 1.00 79.00 395 GLY A N 1
ATOM 2911 C CA . GLY A 1 395 ? 9.311 -10.528 -19.495 1.00 79.00 395 GLY A CA 1
ATOM 2912 C C . GLY A 1 395 ? 9.297 -9.342 -20.464 1.00 79.00 395 GLY A C 1
ATOM 2913 O O . GLY A 1 395 ? 8.459 -9.285 -21.371 1.00 79.00 395 GLY A O 1
ATOM 2914 N N . ILE A 1 396 ? 10.193 -8.378 -20.242 1.00 80.69 396 ILE A N 1
ATOM 2915 C CA . ILE A 1 396 ? 10.435 -7.230 -21.117 1.00 80.69 396 ILE A CA 1
ATOM 2916 C C . ILE A 1 396 ? 11.683 -7.502 -21.948 1.00 80.69 396 ILE A C 1
ATOM 2918 O O . ILE A 1 396 ? 11.607 -7.466 -23.172 1.00 80.69 396 ILE A O 1
ATOM 2922 N N . THR A 1 397 ? 12.797 -7.842 -21.302 1.00 82.25 397 THR A N 1
ATOM 2923 C CA . THR A 1 397 ? 14.042 -8.199 -21.988 1.00 82.25 397 THR A CA 1
ATOM 2924 C C . THR A 1 397 ? 14.025 -9.673 -22.410 1.00 82.25 397 THR A C 1
ATOM 2926 O O . THR A 1 397 ? 13.613 -10.528 -21.623 1.00 82.25 397 THR A O 1
ATOM 2929 N N . PRO A 1 398 ? 14.447 -10.015 -23.641 1.00 79.25 398 PRO A N 1
ATOM 2930 C CA . PRO A 1 398 ? 14.564 -11.410 -24.050 1.00 79.25 398 PRO A CA 1
ATOM 2931 C C . PRO A 1 398 ? 15.680 -12.123 -23.269 1.00 79.25 398 PRO A C 1
ATOM 2933 O O . PRO A 1 398 ? 16.708 -11.501 -22.980 1.00 79.25 398 PRO A O 1
ATOM 2936 N N . PRO A 1 399 ? 15.558 -13.437 -23.001 1.00 75.75 399 PRO A N 1
ATOM 2937 C CA . PRO A 1 399 ? 16.699 -14.254 -22.602 1.00 75.75 399 PRO A CA 1
ATOM 2938 C C . PRO A 1 399 ? 17.825 -14.135 -23.638 1.00 75.75 399 PRO A C 1
ATOM 2940 O O . PRO A 1 399 ? 17.551 -14.086 -24.845 1.00 75.75 399 PRO A O 1
ATOM 2943 N N . ARG A 1 400 ? 19.085 -14.093 -23.176 1.00 64.88 400 ARG A N 1
ATOM 2944 C CA . ARG A 1 400 ? 20.259 -14.077 -24.064 1.00 64.88 400 ARG A CA 1
ATOM 2945 C C . ARG A 1 400 ? 20.149 -15.232 -25.074 1.00 64.88 400 ARG A C 1
ATOM 2947 O O . ARG A 1 400 ? 19.832 -16.351 -24.689 1.00 64.88 400 ARG A O 1
ATOM 2954 N N . ALA A 1 401 ? 20.395 -14.924 -26.351 1.00 56.09 401 ALA A N 1
ATOM 2955 C CA . ALA A 1 401 ? 20.434 -15.859 -27.486 1.00 56.09 401 ALA A CA 1
ATOM 2956 C C . ALA A 1 401 ? 19.100 -16.406 -28.049 1.00 56.09 401 ALA A C 1
ATOM 2958 O O . ALA A 1 401 ? 19.104 -17.415 -28.749 1.00 56.09 401 ALA A O 1
ATOM 2959 N N . THR A 1 402 ? 17.955 -15.746 -27.842 1.00 57.44 402 THR A N 1
ATOM 2960 C CA . THR A 1 402 ? 16.695 -16.192 -28.473 1.00 57.44 402 THR A CA 1
ATOM 2961 C C . THR A 1 402 ? 16.350 -15.409 -29.748 1.00 57.44 402 THR A C 1
ATOM 2963 O O . THR A 1 402 ? 15.614 -14.429 -29.710 1.00 57.44 402 THR A O 1
ATOM 2966 N N . LEU A 1 403 ? 16.806 -15.901 -30.908 1.00 63.41 403 LEU A N 1
ATOM 2967 C CA . LEU A 1 403 ? 16.297 -15.501 -32.239 1.00 63.41 403 LEU A CA 1
ATOM 2968 C C . LEU A 1 403 ? 14.894 -16.074 -32.539 1.00 63.41 403 LEU A C 1
ATOM 2970 O O . LEU A 1 403 ? 14.395 -15.989 -33.659 1.00 63.41 403 LEU A O 1
ATOM 2974 N N . CYS A 1 404 ? 14.233 -16.681 -31.550 1.00 68.94 404 CYS A N 1
ATOM 2975 C CA . CYS A 1 404 ? 12.895 -17.225 -31.725 1.00 68.94 404 CYS A CA 1
ATOM 2976 C C . CYS A 1 404 ? 11.838 -16.099 -31.793 1.00 68.94 404 CYS A C 1
ATOM 2978 O O . CYS A 1 404 ? 12.037 -15.016 -31.233 1.00 68.94 404 CYS A O 1
ATOM 2980 N N . PRO A 1 405 ? 10.654 -16.347 -32.385 1.00 68.94 405 PRO A N 1
ATOM 2981 C CA . PRO A 1 405 ? 9.586 -15.343 -32.486 1.00 68.94 405 PRO A CA 1
ATOM 2982 C C . PRO A 1 405 ? 9.137 -14.744 -31.140 1.00 68.94 405 PRO A C 1
ATOM 2984 O O . PRO A 1 405 ? 8.603 -13.634 -31.079 1.00 68.94 405 PRO A O 1
ATOM 2987 N N . ALA A 1 406 ? 9.317 -15.468 -30.030 1.00 68.75 406 ALA A N 1
ATOM 2988 C CA . ALA A 1 406 ? 9.068 -14.942 -28.688 1.00 68.75 406 ALA A CA 1
ATOM 2989 C C . ALA A 1 406 ? 10.143 -13.929 -28.250 1.00 68.75 406 ALA A C 1
ATOM 2991 O O . ALA A 1 406 ? 9.796 -12.880 -27.706 1.00 68.75 406 ALA A O 1
ATOM 2992 N N . GLY A 1 407 ? 11.417 -14.201 -28.548 1.00 72.69 407 GLY A N 1
ATOM 2993 C CA . GLY A 1 407 ? 12.538 -13.299 -28.285 1.00 72.69 407 GLY A CA 1
ATOM 2994 C C . GLY A 1 407 ? 12.449 -12.005 -29.094 1.00 72.69 407 GLY A C 1
ATOM 2995 O O . GLY A 1 407 ? 12.627 -10.928 -28.535 1.00 72.69 407 GLY A O 1
ATOM 2996 N N . VAL A 1 408 ? 12.029 -12.079 -30.362 1.00 75.69 408 VAL A N 1
ATOM 2997 C CA . VAL A 1 408 ? 11.782 -10.893 -31.207 1.00 75.69 408 VAL A CA 1
ATOM 2998 C C . VAL A 1 408 ? 10.661 -10.014 -30.637 1.00 75.69 408 VAL A C 1
ATOM 3000 O O . VAL A 1 408 ? 10.795 -8.793 -30.557 1.00 75.69 408 VAL A O 1
ATOM 3003 N N . ARG A 1 409 ? 9.558 -10.614 -30.165 1.00 77.62 409 ARG A N 1
ATOM 3004 C CA . ARG A 1 409 ? 8.461 -9.866 -29.522 1.00 77.62 409 ARG A CA 1
ATOM 3005 C C . ARG A 1 409 ? 8.890 -9.211 -28.208 1.00 77.62 409 ARG A C 1
ATOM 3007 O O . ARG A 1 409 ? 8.479 -8.079 -27.940 1.00 77.62 409 ARG A O 1
ATOM 3014 N N . ALA A 1 410 ? 9.700 -9.900 -27.404 1.00 77.19 410 ALA A N 1
ATOM 3015 C CA . ALA A 1 410 ? 10.296 -9.329 -26.198 1.00 77.19 410 ALA A CA 1
ATOM 3016 C C . ALA A 1 410 ? 11.247 -8.175 -26.555 1.00 77.19 410 ALA A C 1
ATOM 3018 O O . ALA A 1 410 ? 11.124 -7.092 -25.994 1.00 77.19 410 ALA A O 1
ATOM 3019 N N . ALA A 1 411 ? 12.093 -8.336 -27.574 1.00 82.25 411 ALA A N 1
ATOM 3020 C CA . ALA A 1 411 ? 13.007 -7.296 -28.037 1.00 82.25 411 ALA A CA 1
ATOM 3021 C C . ALA A 1 411 ? 12.258 -6.046 -28.518 1.00 82.25 411 ALA A C 1
ATOM 3023 O O . ALA A 1 411 ? 12.598 -4.937 -28.120 1.00 82.25 411 ALA A O 1
ATOM 3024 N N . ALA A 1 412 ? 11.167 -6.216 -29.271 1.00 83.00 412 ALA A N 1
ATOM 3025 C CA . ALA A 1 412 ? 10.298 -5.111 -29.672 1.00 83.00 412 ALA A CA 1
ATOM 3026 C C . ALA A 1 412 ? 9.630 -4.417 -28.470 1.00 83.00 412 ALA A C 1
ATOM 3028 O O . ALA A 1 412 ? 9.445 -3.201 -28.475 1.00 83.00 412 ALA A O 1
ATOM 3029 N N . ARG A 1 413 ? 9.254 -5.169 -27.425 1.00 81.69 413 ARG A N 1
ATOM 3030 C CA . ARG A 1 413 ? 8.709 -4.603 -26.179 1.00 81.69 413 ARG A CA 1
ATOM 3031 C C . ARG A 1 413 ? 9.770 -3.814 -25.411 1.00 81.69 413 ARG A C 1
ATOM 3033 O O . ARG A 1 413 ? 9.489 -2.692 -25.002 1.00 81.69 413 ARG A O 1
ATOM 3040 N N . CYS A 1 414 ? 10.973 -4.365 -25.270 1.00 84.75 414 CYS A N 1
ATOM 3041 C CA . CYS A 1 414 ? 12.111 -3.690 -24.655 1.00 84.75 414 CYS A CA 1
ATOM 3042 C C . CYS A 1 414 ? 12.477 -2.410 -25.426 1.00 84.75 414 CYS A C 1
ATOM 3044 O O . CYS A 1 414 ? 12.555 -1.343 -24.831 1.00 84.75 414 CYS A O 1
ATOM 3046 N N . ALA A 1 415 ? 12.557 -2.459 -26.759 1.00 86.38 415 ALA A N 1
ATOM 3047 C CA . ALA A 1 415 ? 12.810 -1.286 -27.598 1.00 86.38 415 ALA A CA 1
ATOM 3048 C C . ALA A 1 415 ? 11.765 -0.170 -27.399 1.00 86.38 415 ALA A C 1
ATOM 3050 O O . ALA A 1 415 ? 12.121 1.005 -27.283 1.00 86.38 415 ALA A O 1
ATOM 3051 N N . ARG A 1 416 ? 10.472 -0.520 -27.280 1.00 85.75 416 ARG A N 1
ATOM 3052 C CA . ARG A 1 416 ? 9.416 0.455 -26.946 1.00 85.75 416 ARG A CA 1
ATOM 3053 C C . ARG A 1 416 ? 9.627 1.097 -25.574 1.00 85.75 416 ARG A C 1
ATOM 3055 O O . ARG A 1 416 ? 9.423 2.303 -25.453 1.00 85.75 416 ARG A O 1
ATOM 3062 N N . LEU A 1 417 ? 10.044 0.320 -24.571 1.00 83.81 417 LEU A N 1
ATOM 3063 C CA . LEU A 1 417 ? 10.403 0.832 -23.244 1.00 83.81 417 LEU A CA 1
ATOM 3064 C C . LEU A 1 417 ? 11.582 1.804 -23.335 1.00 83.81 417 LEU A C 1
ATOM 3066 O O . LEU A 1 417 ? 11.488 2.927 -22.846 1.00 83.81 417 LEU A O 1
ATOM 3070 N N . LEU A 1 418 ? 12.659 1.409 -24.013 1.00 86.94 418 LEU A N 1
ATOM 3071 C CA . LEU A 1 418 ? 13.868 2.219 -24.159 1.00 86.94 418 LEU A CA 1
ATOM 3072 C C . LEU A 1 418 ? 13.581 3.562 -24.848 1.00 86.94 418 LEU A C 1
ATOM 3074 O O . LEU A 1 418 ? 14.086 4.598 -24.421 1.00 86.94 418 LEU A O 1
ATOM 3078 N N . LYS A 1 419 ? 12.677 3.588 -25.837 1.00 85.38 419 LYS A N 1
ATOM 3079 C CA . LYS A 1 419 ? 12.235 4.828 -26.500 1.00 85.38 419 LYS A CA 1
ATOM 3080 C C . LYS A 1 419 ? 11.549 5.811 -25.542 1.00 85.38 419 LYS A C 1
ATOM 3082 O O . LYS A 1 419 ? 11.655 7.024 -25.723 1.00 85.38 419 LYS A O 1
ATOM 3087 N N . ARG A 1 420 ? 10.859 5.318 -24.506 1.00 82.94 420 ARG A N 1
ATOM 3088 C CA . ARG A 1 420 ? 10.195 6.165 -23.495 1.00 82.94 420 ARG A CA 1
ATOM 3089 C C . ARG A 1 420 ? 11.178 6.849 -22.555 1.00 82.94 420 ARG A C 1
ATOM 3091 O O . ARG A 1 420 ? 10.832 7.886 -21.996 1.00 82.94 420 ARG A O 1
ATOM 3098 N N . LEU A 1 421 ? 12.395 6.322 -22.434 1.00 81.62 421 LEU A N 1
ATOM 3099 C CA . LEU A 1 421 ? 13.439 6.895 -21.593 1.00 81.62 421 LEU A CA 1
ATOM 3100 C C . LEU A 1 421 ? 14.038 8.187 -22.166 1.00 81.62 421 LEU A C 1
ATOM 3102 O O . LEU A 1 421 ? 14.832 8.816 -21.496 1.00 81.62 421 LEU A O 1
ATOM 3106 N N . ARG A 1 422 ? 13.689 8.623 -23.387 1.00 79.56 422 ARG A N 1
ATOM 3107 C CA . ARG A 1 422 ? 14.215 9.876 -23.983 1.00 79.56 422 ARG A CA 1
ATOM 3108 C C . ARG A 1 422 ? 15.743 10.032 -23.777 1.00 79.56 422 ARG A C 1
ATOM 3110 O O . ARG A 1 422 ? 16.184 11.046 -23.234 1.00 79.56 422 ARG A O 1
ATOM 3117 N N . PRO A 1 423 ? 16.563 9.048 -24.197 1.00 82.25 423 PRO A N 1
ATOM 3118 C CA . PRO A 1 423 ? 17.992 8.982 -23.864 1.00 82.25 423 PRO A CA 1
ATOM 3119 C C . PRO A 1 423 ? 18.795 10.206 -24.322 1.00 82.25 423 PRO A C 1
ATOM 3121 O O . PRO A 1 423 ? 19.789 10.554 -23.696 1.00 82.25 423 PRO A O 1
ATOM 3124 N N . THR A 1 424 ? 18.330 10.917 -25.351 1.00 80.81 424 THR A N 1
ATOM 3125 C CA . THR A 1 424 ? 18.923 12.179 -25.821 1.00 80.81 424 THR A CA 1
ATOM 3126 C C . THR A 1 424 ? 18.848 13.312 -24.796 1.00 80.81 424 THR A C 1
ATOM 3128 O O . THR A 1 424 ? 19.555 14.299 -24.935 1.00 80.81 424 THR A O 1
ATOM 3131 N N . MET A 1 425 ? 17.966 13.214 -23.796 1.00 77.19 425 MET A N 1
ATOM 3132 C CA . MET A 1 425 ? 17.731 14.254 -22.786 1.00 77.19 425 MET A CA 1
ATOM 3133 C C . MET A 1 425 ? 18.295 13.883 -21.407 1.00 77.19 425 MET A C 1
ATOM 3135 O O . MET A 1 425 ? 18.327 14.727 -20.518 1.00 77.19 425 MET A O 1
ATOM 3139 N N . CYS A 1 426 ? 18.727 12.634 -21.199 1.00 80.12 426 CYS A N 1
ATOM 3140 C CA . CYS A 1 426 ? 19.225 12.169 -19.908 1.00 80.12 426 CYS A CA 1
ATOM 3141 C C . CYS A 1 426 ? 20.367 11.161 -20.086 1.00 80.12 426 CYS A C 1
ATOM 3143 O O . CYS A 1 426 ? 20.170 10.045 -20.569 1.00 80.12 426 CYS A O 1
ATOM 3145 N N . ARG A 1 427 ? 21.570 11.512 -19.610 1.00 81.69 427 ARG A N 1
ATOM 3146 C CA . ARG A 1 427 ? 22.768 10.657 -19.717 1.00 81.69 427 ARG A CA 1
ATOM 3147 C C . ARG A 1 427 ? 22.609 9.304 -19.014 1.00 81.69 427 ARG A C 1
ATOM 3149 O O . ARG A 1 427 ? 23.173 8.309 -19.461 1.00 81.69 427 ARG A O 1
ATOM 3156 N N . ILE A 1 428 ? 21.849 9.252 -17.918 1.00 81.44 428 ILE A N 1
ATOM 3157 C CA . ILE A 1 428 ? 21.556 7.999 -17.205 1.00 81.44 428 ILE A CA 1
ATOM 3158 C C . ILE A 1 428 ? 20.719 7.076 -18.092 1.00 81.44 428 ILE A C 1
ATOM 3160 O O . ILE A 1 428 ? 21.016 5.888 -18.200 1.00 81.44 428 ILE A O 1
ATOM 3164 N N . HIS A 1 429 ? 19.706 7.628 -18.756 1.00 87.62 429 HIS A N 1
ATOM 3165 C CA . HIS A 1 429 ? 18.865 6.888 -19.688 1.00 87.62 429 HIS A CA 1
ATOM 3166 C C . HIS A 1 429 ? 19.635 6.451 -20.932 1.00 87.62 429 HIS A C 1
ATOM 3168 O O . HIS A 1 429 ? 19.489 5.305 -21.336 1.00 87.62 429 HIS A O 1
ATOM 3174 N N . ALA A 1 430 ? 20.522 7.291 -21.475 1.00 87.06 430 ALA A N 1
ATOM 3175 C CA . ALA A 1 430 ? 21.428 6.893 -22.556 1.00 87.06 430 ALA A CA 1
ATOM 3176 C C . ALA A 1 430 ? 22.294 5.683 -22.167 1.00 87.06 430 ALA A C 1
ATOM 3178 O O . ALA A 1 430 ? 22.321 4.689 -22.886 1.00 87.06 430 ALA A O 1
ATOM 3179 N N . ARG A 1 431 ? 22.925 5.717 -20.984 1.00 87.75 431 ARG A N 1
ATOM 3180 C CA . ARG A 1 431 ? 23.704 4.578 -20.462 1.00 87.75 431 ARG A CA 1
ATOM 3181 C C . ARG A 1 431 ? 22.860 3.318 -20.289 1.00 87.75 431 ARG A C 1
ATOM 3183 O O . ARG A 1 431 ? 23.356 2.226 -20.529 1.00 87.75 431 ARG A O 1
ATOM 3190 N N . LEU A 1 432 ? 21.604 3.461 -19.873 1.00 88.56 432 LEU A N 1
ATOM 3191 C CA . LEU A 1 432 ? 20.692 2.331 -19.726 1.00 88.56 432 LEU A CA 1
ATOM 3192 C C . LEU A 1 432 ? 20.325 1.703 -21.079 1.00 88.56 432 LEU A C 1
ATOM 3194 O O . LEU A 1 432 ? 20.267 0.481 -21.181 1.00 88.56 432 LEU A O 1
ATOM 3198 N N . VAL A 1 433 ? 20.108 2.524 -22.112 1.00 89.62 433 VAL A N 1
ATOM 3199 C CA . VAL A 1 433 ? 19.868 2.047 -23.483 1.00 89.62 433 VAL A CA 1
ATOM 3200 C C . VAL A 1 433 ? 21.078 1.279 -24.008 1.00 89.62 433 VAL A C 1
ATOM 3202 O O . VAL A 1 433 ? 20.903 0.169 -24.504 1.00 89.62 433 VAL A O 1
ATOM 3205 N N . ILE A 1 434 ? 22.285 1.823 -23.829 1.00 88.56 434 ILE A N 1
ATOM 3206 C CA . ILE A 1 434 ? 23.539 1.159 -24.215 1.00 88.56 434 ILE A CA 1
ATOM 3207 C C . ILE A 1 434 ? 23.680 -0.176 -23.472 1.00 88.56 434 ILE A C 1
ATOM 3209 O O . ILE A 1 434 ? 23.813 -1.216 -24.103 1.00 88.56 434 ILE A O 1
ATOM 3213 N N . ALA A 1 435 ? 23.513 -0.187 -22.145 1.00 88.25 435 ALA A N 1
ATOM 3214 C CA . ALA A 1 435 ? 23.608 -1.414 -21.353 1.00 88.25 435 ALA A CA 1
ATOM 3215 C C . ALA A 1 435 ? 22.589 -2.490 -21.777 1.00 88.25 435 ALA A C 1
ATOM 3217 O O . ALA A 1 435 ? 22.892 -3.682 -21.743 1.00 88.25 435 ALA A O 1
ATOM 3218 N N . ALA A 1 436 ? 21.376 -2.094 -22.176 1.00 87.75 436 ALA A N 1
ATOM 3219 C CA . ALA A 1 436 ? 20.365 -3.018 -22.685 1.00 87.75 436 ALA A CA 1
ATOM 3220 C C . ALA A 1 436 ? 20.726 -3.572 -24.075 1.00 87.75 436 ALA A C 1
ATOM 3222 O O . ALA A 1 436 ? 20.513 -4.759 -24.333 1.00 87.75 436 ALA A O 1
ATOM 3223 N N . ALA A 1 437 ? 21.281 -2.727 -24.949 1.00 87.12 437 ALA A N 1
ATOM 3224 C CA . ALA A 1 437 ? 21.771 -3.112 -26.269 1.00 87.12 437 ALA A CA 1
ATOM 3225 C C . ALA A 1 437 ? 22.963 -4.082 -26.168 1.00 87.12 437 ALA A C 1
ATOM 3227 O O .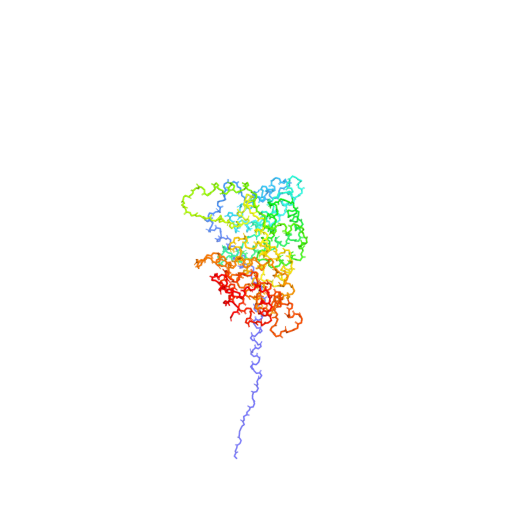 ALA A 1 437 ? 22.929 -5.147 -26.786 1.00 87.12 437 ALA A O 1
ATOM 3228 N N . ASP A 1 438 ? 23.939 -3.781 -25.307 1.00 85.88 438 ASP A N 1
ATOM 3229 C CA . ASP A 1 438 ? 25.101 -4.636 -25.023 1.00 85.88 438 ASP A CA 1
ATOM 3230 C C . ASP A 1 438 ? 24.684 -5.981 -24.417 1.00 85.88 438 ASP A C 1
ATOM 3232 O O . ASP A 1 438 ? 25.252 -7.037 -24.707 1.00 85.88 438 ASP A O 1
ATOM 3236 N N . ALA A 1 439 ? 23.660 -5.972 -23.559 1.00 83.38 439 ALA A N 1
ATOM 3237 C CA . ALA A 1 439 ? 23.144 -7.192 -22.958 1.00 83.38 439 ALA A CA 1
ATOM 3238 C C . ALA A 1 439 ? 22.447 -8.104 -23.983 1.00 83.38 439 ALA A C 1
ATOM 3240 O O . ALA A 1 439 ? 22.460 -9.330 -23.793 1.00 83.38 439 ALA A O 1
ATOM 3241 N N . ASN A 1 440 ? 21.831 -7.534 -25.032 1.00 83.81 440 ASN A N 1
ATOM 3242 C CA . ASN A 1 440 ? 21.031 -8.271 -26.007 1.00 83.81 440 ASN A CA 1
ATOM 3243 C C . ASN A 1 440 ? 21.021 -7.627 -27.423 1.00 83.81 440 ASN A C 1
ATOM 3245 O O . ASN A 1 440 ? 20.270 -6.676 -27.664 1.00 83.81 440 ASN A O 1
ATOM 3249 N N . PRO A 1 441 ? 21.718 -8.221 -28.414 1.00 84.25 441 PRO A N 1
ATOM 3250 C CA . PRO A 1 441 ? 21.770 -7.702 -29.788 1.00 84.25 441 PRO A CA 1
ATOM 3251 C C . PRO A 1 441 ? 20.409 -7.573 -30.489 1.00 84.25 441 PRO A C 1
ATOM 3253 O O . PRO A 1 441 ? 20.218 -6.686 -31.318 1.00 84.25 441 PRO A O 1
ATOM 3256 N N . CYS A 1 442 ? 19.427 -8.420 -30.152 1.00 84.19 442 CYS A N 1
ATOM 3257 C CA . CYS A 1 442 ? 18.080 -8.308 -30.723 1.00 84.19 442 CYS A CA 1
ATOM 3258 C C . CYS A 1 442 ? 17.369 -7.040 -30.233 1.00 84.19 442 CYS A C 1
ATOM 3260 O O . CYS A 1 442 ? 16.606 -6.434 -30.983 1.00 84.19 442 CYS A O 1
ATOM 3262 N N . VAL A 1 443 ? 17.620 -6.628 -28.984 1.00 87.44 443 VAL A N 1
ATOM 3263 C CA . VAL A 1 443 ? 17.114 -5.360 -28.438 1.00 87.44 443 VAL A CA 1
ATOM 3264 C C . VAL A 1 443 ? 17.774 -4.188 -29.154 1.00 87.44 443 VAL A C 1
ATOM 3266 O O . VAL A 1 443 ? 17.065 -3.262 -29.538 1.00 87.44 443 VAL A O 1
ATOM 3269 N N . ALA A 1 444 ? 19.087 -4.254 -29.399 1.00 87.12 444 ALA A N 1
ATOM 3270 C CA . ALA A 1 444 ? 19.814 -3.237 -30.158 1.00 87.12 444 ALA A CA 1
ATOM 3271 C C . ALA A 1 444 ? 19.225 -3.057 -31.569 1.00 87.12 444 ALA A C 1
ATOM 3273 O O . ALA A 1 444 ? 18.818 -1.955 -31.936 1.00 87.12 444 ALA A O 1
ATOM 3274 N N . ALA A 1 445 ? 19.076 -4.153 -32.321 1.00 86.12 445 ALA A N 1
ATOM 3275 C CA . ALA A 1 445 ? 18.496 -4.133 -33.663 1.00 86.12 445 ALA A CA 1
ATOM 3276 C C . ALA A 1 445 ? 17.053 -3.593 -33.670 1.00 86.12 445 ALA A C 1
ATOM 3278 O O . ALA A 1 445 ? 16.714 -2.727 -34.477 1.00 86.12 445 ALA A O 1
ATOM 3279 N N . ALA A 1 446 ? 16.208 -4.052 -32.739 1.00 87.62 446 ALA A N 1
ATOM 3280 C CA . ALA A 1 446 ? 14.826 -3.585 -32.620 1.00 87.62 446 ALA A CA 1
ATOM 3281 C C . ALA A 1 446 ? 14.736 -2.102 -32.221 1.00 87.62 446 ALA A C 1
ATOM 3283 O O . ALA A 1 446 ? 13.834 -1.394 -32.671 1.00 87.62 446 ALA A O 1
ATOM 3284 N N . TYR A 1 447 ? 15.656 -1.629 -31.378 1.00 88.19 447 TYR A N 1
ATOM 3285 C CA . TYR A 1 447 ? 15.726 -0.231 -30.978 1.00 88.19 447 TYR A CA 1
ATOM 3286 C C . TYR A 1 447 ? 16.131 0.654 -32.156 1.00 88.19 447 TYR A C 1
ATOM 3288 O O . TYR A 1 447 ? 15.389 1.587 -32.462 1.00 88.19 447 TYR A O 1
ATOM 3296 N N . LEU A 1 448 ? 17.212 0.320 -32.870 1.00 86.50 448 LEU A N 1
ATOM 3297 C CA . LEU A 1 448 ? 17.660 1.054 -34.059 1.00 86.50 448 LEU A CA 1
ATOM 3298 C C . LEU A 1 448 ? 16.572 1.116 -35.138 1.00 86.50 448 LEU A C 1
ATOM 3300 O O . LEU A 1 448 ? 16.267 2.198 -35.630 1.00 86.50 448 LEU A O 1
ATOM 3304 N N . ALA A 1 449 ? 15.901 -0.006 -35.420 1.00 85.44 449 ALA A N 1
ATOM 3305 C CA . ALA A 1 449 ? 14.783 -0.054 -36.367 1.00 85.44 449 ALA A CA 1
ATOM 3306 C C . ALA A 1 449 ? 13.591 0.837 -35.958 1.00 85.44 449 ALA A C 1
ATOM 3308 O O . ALA A 1 449 ? 12.771 1.211 -36.794 1.00 85.44 449 ALA A O 1
ATOM 3309 N N . SER A 1 450 ? 13.469 1.182 -34.671 1.00 83.00 450 SER A N 1
ATOM 3310 C CA . SER A 1 450 ? 12.392 2.033 -34.147 1.00 83.00 450 SER A CA 1
ATOM 3311 C C . SER A 1 450 ? 12.704 3.538 -34.168 1.00 83.00 450 SER A C 1
ATOM 3313 O O . SER A 1 450 ? 11.815 4.358 -33.872 1.00 83.00 450 SER A O 1
ATOM 3315 N N . LEU A 1 451 ? 13.956 3.907 -34.462 1.00 79.75 451 LEU A N 1
ATOM 3316 C CA . LEU A 1 451 ? 14.408 5.289 -34.527 1.00 79.75 451 LEU A CA 1
ATOM 3317 C C . LEU A 1 451 ? 14.173 5.847 -35.933 1.00 79.75 451 LEU A C 1
ATOM 3319 O O . LEU A 1 451 ? 14.683 5.338 -36.923 1.00 79.75 451 LEU A O 1
ATOM 3323 N N . SER A 1 452 ? 13.433 6.950 -36.019 1.00 72.56 452 SER A N 1
ATOM 3324 C CA . SER A 1 452 ? 13.331 7.750 -37.240 1.00 72.56 452 SER A CA 1
ATOM 3325 C C . SER A 1 452 ? 14.518 8.713 -37.299 1.00 72.56 452 SER A C 1
ATO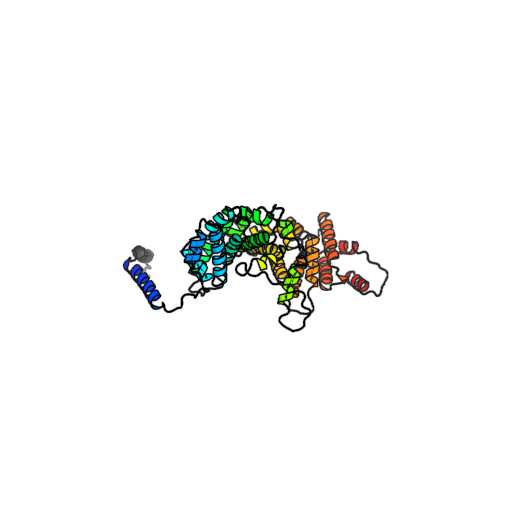M 3327 O O . SER A 1 452 ? 14.377 9.905 -37.010 1.00 72.56 452 SER A O 1
ATOM 3329 N N . ILE A 1 453 ? 15.710 8.184 -37.560 1.00 67.25 453 ILE A N 1
ATOM 3330 C CA . ILE A 1 453 ? 16.928 8.989 -37.628 1.00 67.25 453 ILE A CA 1
ATOM 3331 C C . ILE A 1 453 ? 16.934 9.754 -38.950 1.00 67.25 453 ILE A C 1
ATOM 3333 O O . ILE A 1 453 ? 16.928 9.152 -40.021 1.00 67.25 453 ILE A O 1
ATOM 3337 N N . LYS A 1 454 ? 16.977 11.089 -38.877 1.00 68.56 454 LYS A N 1
ATOM 3338 C CA . LYS A 1 454 ? 17.397 11.897 -40.024 1.00 68.56 454 LYS A CA 1
ATOM 3339 C C . LYS A 1 454 ? 18.907 11.734 -40.159 1.00 68.56 454 LYS A C 1
ATOM 3341 O O . LYS A 1 454 ? 19.647 12.208 -39.301 1.00 68.56 454 LYS A O 1
ATOM 3346 N N . VAL A 1 455 ? 19.325 11.009 -41.193 1.00 66.56 455 VAL A N 1
ATOM 3347 C CA . VAL A 1 455 ? 20.742 10.745 -41.495 1.00 66.56 455 VAL A CA 1
ATOM 3348 C C . VAL A 1 455 ? 21.464 12.038 -41.887 1.00 66.56 455 VAL A C 1
ATOM 3350 O O . VAL A 1 455 ? 22.664 12.162 -41.665 1.00 66.56 455 VAL A O 1
ATOM 3353 N N . ASP A 1 456 ? 20.720 13.031 -42.382 1.00 75.19 456 ASP A N 1
ATOM 3354 C CA . ASP A 1 456 ? 21.277 14.324 -42.767 1.00 75.19 456 ASP A CA 1
ATOM 3355 C C . ASP A 1 456 ? 21.936 15.032 -41.573 1.00 75.19 456 ASP A C 1
ATOM 3357 O O . ASP A 1 456 ? 21.301 15.189 -40.519 1.00 75.19 456 ASP A O 1
ATOM 3361 N N . PRO A 1 457 ? 23.197 15.477 -41.717 1.00 75.25 457 PRO A N 1
ATOM 3362 C CA . PRO A 1 457 ? 23.935 16.098 -40.635 1.00 75.25 457 PRO A CA 1
ATOM 3363 C C . PRO A 1 457 ? 23.301 17.413 -40.192 1.00 75.25 457 PRO A C 1
ATOM 3365 O O . PRO A 1 457 ? 22.988 18.283 -41.002 1.00 75.25 457 PRO A O 1
ATOM 3368 N N . SER A 1 458 ? 23.132 17.580 -38.878 1.00 77.31 458 SER A N 1
ATOM 3369 C CA . SER A 1 458 ? 22.687 18.845 -38.289 1.00 77.31 458 SER A CA 1
ATOM 3370 C C . SER A 1 458 ? 23.470 19.148 -37.017 1.00 77.31 458 SER A C 1
ATOM 3372 O O . SER A 1 458 ? 23.736 18.260 -36.216 1.00 77.31 458 SER A O 1
ATOM 3374 N N . LEU A 1 459 ? 23.786 20.418 -36.771 1.00 78.31 459 LEU A N 1
ATOM 3375 C CA . LEU A 1 459 ? 24.520 20.846 -35.571 1.00 78.31 459 LEU A CA 1
ATOM 3376 C C . LEU A 1 459 ? 23.648 20.902 -34.302 1.00 78.31 459 LEU A C 1
ATOM 3378 O O . LEU A 1 459 ? 24.026 21.515 -33.308 1.00 78.31 459 LEU A O 1
ATOM 3382 N N . SER A 1 460 ? 22.459 20.294 -34.312 1.00 80.19 460 SER A N 1
ATOM 3383 C CA . SER A 1 460 ? 21.598 20.289 -33.130 1.00 80.19 460 SER A CA 1
ATOM 3384 C C . SER A 1 460 ? 22.122 19.310 -32.071 1.00 80.19 460 SER A C 1
ATOM 3386 O O . SER A 1 460 ? 22.511 18.186 -32.386 1.00 80.19 460 SER A O 1
ATOM 3388 N N . GLU A 1 461 ? 22.065 19.694 -30.791 1.00 76.31 461 GLU A N 1
ATOM 3389 C CA . GLU A 1 461 ? 22.461 18.837 -29.656 1.00 76.31 461 GLU A CA 1
ATOM 3390 C C . GLU A 1 461 ? 21.719 17.489 -29.668 1.00 76.31 461 GLU A C 1
ATOM 3392 O O . GLU A 1 461 ? 22.287 16.432 -29.393 1.00 76.31 461 GLU A O 1
ATOM 3397 N N . ARG A 1 462 ? 20.444 17.507 -30.073 1.00 71.31 462 ARG A N 1
ATOM 3398 C CA . ARG A 1 462 ? 19.627 16.299 -30.246 1.00 71.31 462 ARG A CA 1
ATOM 3399 C C . ARG A 1 462 ? 20.148 15.380 -31.347 1.00 71.31 462 ARG A C 1
ATOM 3401 O O . ARG A 1 462 ? 20.070 14.165 -31.191 1.00 71.31 462 ARG A O 1
ATOM 3408 N N . TRP A 1 463 ? 20.649 15.930 -32.450 1.00 80.00 463 TRP A N 1
ATOM 3409 C CA . TRP A 1 463 ? 21.224 15.132 -33.530 1.00 80.00 463 TRP A CA 1
ATOM 3410 C C . TRP A 1 463 ? 22.559 14.523 -33.107 1.00 80.00 463 TRP A C 1
ATOM 3412 O O . TRP A 1 463 ? 22.719 13.313 -33.215 1.00 80.00 463 TRP A O 1
ATOM 3422 N N . LEU A 1 464 ? 23.454 15.317 -32.508 1.00 77.62 464 LEU A N 1
ATOM 3423 C CA . LEU A 1 464 ? 24.747 14.839 -32.003 1.00 77.62 464 LEU A CA 1
ATOM 3424 C C . LEU A 1 464 ? 24.585 13.726 -30.960 1.00 77.62 464 LEU A C 1
ATOM 3426 O O . LEU A 1 464 ? 25.231 12.687 -31.055 1.00 77.62 464 LEU A O 1
ATOM 3430 N N . THR A 1 465 ? 23.678 13.905 -29.995 1.00 75.19 465 THR A N 1
ATOM 3431 C CA . THR A 1 465 ? 23.383 12.876 -28.981 1.00 75.19 465 THR A CA 1
ATOM 3432 C C . THR A 1 465 ? 22.731 11.631 -29.573 1.00 75.19 465 THR A C 1
ATOM 3434 O O . THR A 1 465 ? 23.000 10.532 -29.098 1.00 75.19 465 THR A O 1
ATOM 3437 N N . SER A 1 466 ? 21.902 11.773 -30.612 1.00 77.06 466 SER A N 1
ATOM 3438 C CA . SER A 1 466 ? 21.322 10.623 -31.316 1.00 77.06 466 SER A CA 1
ATOM 3439 C C . SER A 1 466 ? 22.385 9.847 -32.091 1.00 77.06 466 SER A C 1
ATOM 3441 O O . SER A 1 466 ? 22.405 8.627 -31.992 1.00 77.06 466 SER A O 1
ATOM 3443 N N . MET A 1 467 ? 23.287 10.538 -32.798 1.00 80.94 467 MET A N 1
ATOM 3444 C CA . MET A 1 467 ? 24.393 9.914 -33.537 1.00 80.94 467 MET A CA 1
ATOM 3445 C C . MET A 1 467 ? 25.372 9.206 -32.600 1.00 80.94 467 MET A C 1
ATOM 3447 O O . MET A 1 467 ? 25.753 8.070 -32.860 1.00 80.94 467 MET A O 1
ATOM 3451 N N . ALA A 1 468 ? 25.710 9.835 -31.471 1.00 79.69 468 ALA A N 1
ATOM 3452 C CA . ALA A 1 468 ? 26.572 9.247 -30.447 1.00 79.69 468 ALA A CA 1
ATOM 3453 C C . ALA A 1 468 ? 25.944 8.042 -29.721 1.00 79.69 468 ALA A C 1
ATOM 3455 O O . ALA A 1 468 ? 26.663 7.269 -29.104 1.00 79.69 468 ALA A O 1
ATOM 3456 N N . LEU A 1 469 ? 24.613 7.901 -29.739 1.00 78.62 469 LEU A N 1
ATOM 3457 C CA . LEU A 1 469 ? 23.922 6.725 -29.199 1.00 78.62 469 LEU A CA 1
ATOM 3458 C C . LEU A 1 469 ? 23.901 5.561 -30.207 1.00 78.62 469 LEU A C 1
ATOM 3460 O O . LEU A 1 469 ? 23.698 4.418 -29.806 1.00 78.62 469 LEU A O 1
ATOM 3464 N N . THR A 1 470 ? 24.009 5.858 -31.505 1.00 75.00 470 THR A N 1
ATOM 3465 C CA . THR A 1 470 ? 23.886 4.871 -32.590 1.00 75.00 470 THR A CA 1
ATOM 3466 C C . THR A 1 470 ? 25.208 4.365 -33.149 1.00 75.00 470 THR A C 1
ATOM 3468 O O . THR A 1 470 ? 25.206 3.291 -33.746 1.00 75.00 470 THR A O 1
ATOM 3471 N N . GLY A 1 471 ? 26.284 5.146 -33.019 1.00 68.56 471 GLY A N 1
ATOM 3472 C CA . GLY A 1 471 ? 27.654 4.704 -33.293 1.00 68.56 471 GLY A CA 1
ATOM 3473 C C . GLY A 1 471 ? 28.225 3.976 -32.092 1.00 68.56 471 GLY A C 1
ATOM 3474 O O . GLY A 1 471 ? 28.955 2.990 -32.328 1.00 68.56 471 GLY A O 1
#